Protein AF-A0A3D9LE39-F1 (afdb_monomer)

Structure (mmCIF, N/CA/C/O backbone):
data_AF-A0A3D9LE39-F1
#
_entry.id   AF-A0A3D9LE39-F1
#
loop_
_atom_site.group_PDB
_atom_site.id
_atom_site.type_symbol
_atom_site.label_atom_id
_atom_site.label_alt_id
_atom_site.label_comp_id
_atom_site.label_asym_id
_atom_site.label_entity_id
_atom_site.label_seq_id
_atom_site.pdbx_PDB_ins_code
_atom_site.Cartn_x
_atom_site.Cartn_y
_atom_site.Cartn_z
_atom_site.occupancy
_atom_site.B_iso_or_equiv
_atom_site.auth_seq_id
_atom_site.auth_comp_id
_atom_site.auth_asym_id
_atom_site.auth_atom_id
_atom_site.pdbx_PDB_model_num
ATOM 1 N N . MET A 1 1 ? 31.487 -3.872 -3.004 1.00 38.22 1 MET A N 1
ATOM 2 C CA . MET A 1 1 ? 30.713 -3.421 -1.822 1.00 38.22 1 MET A CA 1
ATOM 3 C C . MET A 1 1 ? 29.549 -2.499 -2.194 1.00 38.22 1 MET A C 1
ATOM 5 O O . MET A 1 1 ? 28.505 -2.676 -1.588 1.00 38.22 1 MET A O 1
ATOM 9 N N . GLY A 1 2 ? 29.666 -1.615 -3.202 1.00 40.44 2 GLY A N 1
ATOM 10 C CA . GLY A 1 2 ? 28.547 -0.780 -3.694 1.00 40.44 2 GLY A CA 1
ATOM 11 C C . GLY A 1 2 ? 27.282 -1.569 -4.072 1.00 40.44 2 GLY A C 1
ATOM 12 O O . GLY A 1 2 ? 26.235 -1.355 -3.474 1.00 40.44 2 GLY A O 1
ATOM 13 N N . ASN A 1 3 ? 27.411 -2.608 -4.907 1.00 45.75 3 ASN A N 1
ATOM 14 C CA . ASN A 1 3 ? 26.266 -3.415 -5.372 1.00 45.75 3 ASN A CA 1
ATOM 15 C C . ASN A 1 3 ? 25.476 -4.116 -4.243 1.00 45.75 3 ASN A C 1
ATOM 17 O O . ASN A 1 3 ? 24.275 -4.337 -4.362 1.00 45.75 3 ASN A O 1
ATOM 21 N N . ALA A 1 4 ? 26.122 -4.439 -3.114 1.00 43.94 4 ALA A N 1
ATOM 22 C CA . ALA A 1 4 ? 25.442 -5.051 -1.968 1.00 43.94 4 ALA A CA 1
ATOM 23 C C . ALA A 1 4 ? 24.562 -4.045 -1.196 1.00 43.94 4 ALA A C 1
ATOM 25 O O . ALA A 1 4 ? 23.615 -4.443 -0.516 1.00 43.94 4 ALA A O 1
ATOM 26 N N . MET A 1 5 ? 24.865 -2.746 -1.298 1.00 44.97 5 MET A N 1
ATOM 27 C CA . MET A 1 5 ? 24.161 -1.668 -0.600 1.00 44.97 5 MET A CA 1
ATOM 28 C C . MET A 1 5 ? 22.928 -1.190 -1.382 1.00 44.97 5 MET A C 1
ATOM 30 O O . MET A 1 5 ? 21.883 -0.975 -0.766 1.00 44.97 5 MET A O 1
ATOM 34 N N . GLY A 1 6 ? 23.001 -1.135 -2.719 1.00 48.12 6 GLY A N 1
ATOM 35 C CA . GLY A 1 6 ? 21.838 -0.891 -3.587 1.00 48.12 6 GLY A CA 1
ATOM 36 C C . GLY A 1 6 ? 20.753 -1.966 -3.434 1.00 48.12 6 GLY A C 1
ATOM 37 O O . GLY A 1 6 ? 19.569 -1.657 -3.289 1.00 48.12 6 GLY A O 1
ATOM 38 N N . TRP A 1 7 ? 21.165 -3.234 -3.305 1.00 51.16 7 TRP A N 1
ATOM 39 C CA . TRP A 1 7 ? 20.259 -4.360 -3.064 1.00 51.16 7 TRP A CA 1
ATOM 40 C C . TRP A 1 7 ? 19.495 -4.234 -1.732 1.00 51.16 7 TRP A C 1
ATOM 42 O O . TRP A 1 7 ? 18.287 -4.453 -1.684 1.00 51.16 7 TRP A O 1
ATOM 52 N N . ALA A 1 8 ? 20.140 -3.802 -0.644 1.00 46.62 8 ALA A N 1
ATOM 53 C CA . ALA A 1 8 ? 19.464 -3.594 0.644 1.00 46.62 8 ALA A CA 1
ATOM 54 C C . ALA A 1 8 ? 18.421 -2.451 0.613 1.00 46.62 8 ALA A C 1
ATOM 56 O O . ALA A 1 8 ? 17.438 -2.491 1.362 1.00 46.62 8 ALA A O 1
ATOM 57 N N . GLY A 1 9 ? 18.620 -1.455 -0.260 1.00 44.59 9 GLY A N 1
ATOM 58 C CA . GLY A 1 9 ? 17.684 -0.353 -0.496 1.00 44.59 9 GLY A CA 1
ATOM 59 C C . GLY A 1 9 ? 16.447 -0.764 -1.304 1.00 44.59 9 GLY A C 1
ATOM 60 O O . GLY A 1 9 ? 15.339 -0.346 -0.967 1.00 44.59 9 GLY A O 1
ATOM 61 N N . SER A 1 10 ? 16.611 -1.628 -2.312 1.00 48.31 10 SER A N 1
ATOM 62 C CA . SER A 1 10 ? 15.529 -2.066 -3.210 1.00 48.31 10 SER A CA 1
ATOM 63 C C . SER A 1 10 ? 14.732 -3.282 -2.708 1.00 48.31 10 SER A C 1
ATOM 65 O O . SER A 1 10 ? 13.567 -3.452 -3.067 1.00 48.31 10 SER A O 1
ATOM 67 N N . THR A 1 11 ? 15.296 -4.113 -1.823 1.00 50.72 11 THR A N 1
ATOM 68 C CA . THR A 1 11 ? 14.699 -5.407 -1.410 1.00 50.72 11 THR A CA 1
ATOM 69 C C . THR A 1 11 ? 13.712 -5.364 -0.247 1.00 50.72 11 THR A C 1
ATOM 71 O O . THR A 1 11 ? 13.347 -6.405 0.302 1.00 50.72 11 THR A O 1
ATOM 74 N N . GLY A 1 12 ? 13.231 -4.184 0.143 1.00 50.97 12 GLY A N 1
ATOM 75 C CA . GLY A 1 12 ? 12.220 -4.068 1.197 1.00 50.97 12 GLY A CA 1
ATOM 76 C C . GLY A 1 12 ? 12.754 -4.310 2.616 1.00 50.97 12 GLY A C 1
ATOM 77 O O . GLY A 1 12 ? 11.984 -4.226 3.569 1.00 50.97 12 GLY A O 1
ATOM 78 N N . ILE A 1 13 ? 14.064 -4.532 2.797 1.00 52.97 13 ILE A N 1
ATOM 79 C CA . ILE A 1 13 ? 14.695 -4.659 4.122 1.00 52.97 13 ILE A CA 1
ATOM 80 C C . ILE A 1 13 ? 14.593 -3.336 4.888 1.00 52.97 13 ILE A C 1
ATOM 82 O O . ILE A 1 13 ? 14.166 -3.332 6.042 1.00 52.97 13 ILE A O 1
ATOM 86 N N . GLY A 1 14 ? 14.889 -2.201 4.240 1.00 52.44 14 GLY A N 1
ATOM 87 C CA . GLY A 1 14 ? 14.668 -0.874 4.830 1.00 52.44 14 GLY A CA 1
ATOM 88 C C . GLY A 1 14 ? 13.205 -0.640 5.235 1.00 52.44 14 GLY A C 1
ATOM 89 O O . GLY A 1 14 ? 12.931 -0.062 6.286 1.00 52.44 14 GLY A O 1
ATOM 90 N N . LEU A 1 15 ? 12.265 -1.188 4.459 1.00 59.41 15 LEU A N 1
ATOM 91 C CA . LEU A 1 15 ? 10.827 -1.181 4.739 1.00 59.41 15 LEU A CA 1
ATOM 92 C C . LEU A 1 15 ? 10.476 -2.042 5.955 1.00 59.41 15 LEU A C 1
ATOM 94 O O . LEU A 1 15 ? 9.770 -1.588 6.850 1.00 59.41 15 LEU A O 1
ATOM 98 N N . ALA A 1 16 ? 10.996 -3.267 6.024 1.00 55.38 16 ALA A N 1
ATOM 99 C CA . ALA A 1 16 ? 10.777 -4.180 7.138 1.00 55.38 16 ALA A CA 1
ATOM 100 C C . ALA A 1 16 ? 11.360 -3.627 8.449 1.00 55.38 16 ALA A C 1
ATOM 102 O O . ALA A 1 16 ? 10.714 -3.721 9.493 1.00 55.38 16 ALA A O 1
ATOM 103 N N . VAL A 1 17 ? 12.537 -2.993 8.397 1.00 57.22 17 VAL A N 1
ATOM 104 C CA . VAL A 1 17 ? 13.157 -2.317 9.548 1.00 57.22 17 VAL A CA 1
ATOM 105 C C . VAL A 1 17 ? 12.349 -1.085 9.955 1.00 57.22 17 VAL A C 1
ATOM 107 O O . VAL A 1 17 ? 12.004 -0.945 11.129 1.00 57.22 17 VAL A O 1
ATOM 110 N N . GLY A 1 18 ? 11.976 -0.227 9.000 1.00 59.47 18 GLY A N 1
ATOM 111 C CA . GLY A 1 18 ? 11.149 0.954 9.256 1.00 59.47 18 GLY A CA 1
ATOM 112 C C . GLY A 1 18 ? 9.791 0.596 9.858 1.00 59.47 18 GLY A C 1
ATOM 113 O O . GLY A 1 18 ? 9.351 1.205 10.832 1.00 59.47 18 GLY A O 1
ATOM 114 N N . LEU A 1 19 ? 9.153 -0.458 9.352 1.00 63.09 19 LEU A N 1
ATOM 115 C CA . LEU A 1 19 ? 7.884 -0.949 9.874 1.00 63.09 19 LEU A CA 1
ATOM 116 C C . LEU A 1 19 ? 8.034 -1.699 11.203 1.00 63.09 19 LEU A C 1
ATOM 118 O O . LEU A 1 19 ? 7.129 -1.637 12.034 1.00 63.09 19 LEU A O 1
ATOM 122 N N . GLY A 1 20 ? 9.165 -2.362 11.445 1.00 61.31 20 GLY A N 1
ATOM 123 C CA . GLY A 1 20 ? 9.514 -2.928 12.748 1.00 61.31 20 GLY A CA 1
ATOM 124 C C . GLY A 1 20 ? 9.665 -1.844 13.817 1.00 61.31 20 GLY A C 1
ATOM 125 O O . GLY A 1 20 ? 9.109 -1.967 14.908 1.00 61.31 20 GLY A O 1
ATOM 126 N N . LEU A 1 21 ? 10.334 -0.737 13.485 1.00 58.75 21 LEU A N 1
ATOM 127 C CA . LEU A 1 21 ? 10.440 0.437 14.356 1.00 58.75 21 LEU A CA 1
ATOM 128 C C . LEU A 1 21 ? 9.073 1.087 14.587 1.00 58.75 21 LEU A C 1
ATOM 130 O O . LEU A 1 21 ? 8.697 1.338 15.733 1.00 58.75 21 LEU A O 1
ATOM 134 N N . LEU A 1 22 ? 8.286 1.273 13.524 1.00 60.47 22 LEU A N 1
ATOM 135 C CA . LEU A 1 22 ? 6.916 1.775 13.618 1.00 60.47 22 LEU A CA 1
ATOM 136 C C . LEU A 1 22 ? 6.061 0.891 14.531 1.00 60.47 22 LEU A C 1
ATOM 138 O O . LEU A 1 22 ? 5.307 1.395 15.358 1.00 60.47 22 LEU A O 1
ATOM 142 N N . TYR A 1 23 ? 6.196 -0.428 14.417 1.00 67.75 23 TYR A N 1
ATOM 143 C CA . TYR A 1 23 ? 5.487 -1.382 15.256 1.00 67.75 23 TYR A CA 1
ATOM 144 C C . TYR A 1 23 ? 5.854 -1.249 16.732 1.00 67.75 23 TYR A C 1
ATOM 146 O O . TYR A 1 23 ? 4.968 -1.263 17.585 1.00 67.75 23 TYR A O 1
ATOM 154 N N . VAL A 1 24 ? 7.142 -1.093 17.045 1.00 62.88 24 VAL A N 1
ATOM 155 C CA . VAL A 1 24 ? 7.612 -0.873 18.420 1.00 62.88 24 VAL A CA 1
ATOM 156 C C . VAL A 1 24 ? 7.029 0.426 18.983 1.00 62.88 24 VAL A C 1
ATOM 158 O O . VAL A 1 24 ? 6.507 0.420 20.099 1.00 62.88 24 VAL A O 1
ATOM 161 N N . VAL A 1 25 ? 7.025 1.506 18.195 1.00 58.12 25 VAL A N 1
ATOM 162 C CA . VAL A 1 25 ? 6.445 2.803 18.583 1.00 58.12 25 VAL A CA 1
ATOM 163 C C . VAL A 1 25 ? 4.930 2.703 18.780 1.00 58.12 25 VAL A C 1
ATOM 165 O O . VAL A 1 25 ? 4.409 3.129 19.814 1.00 58.12 25 VAL A O 1
ATOM 168 N N . LEU A 1 26 ? 4.209 2.096 17.835 1.00 59.31 26 LEU A N 1
ATOM 169 C CA . LEU A 1 26 ? 2.761 1.887 17.928 1.00 59.31 26 LEU A CA 1
ATOM 170 C C . LEU A 1 26 ? 2.405 0.998 19.117 1.00 59.31 26 LEU A C 1
ATOM 172 O O . LEU A 1 26 ? 1.427 1.260 19.809 1.00 59.31 26 LEU A O 1
ATOM 176 N N . ARG A 1 27 ? 3.206 -0.026 19.410 1.00 64.88 27 ARG A N 1
ATOM 177 C CA . ARG A 1 27 ? 2.988 -0.882 20.574 1.00 64.88 27 ARG A CA 1
ATOM 178 C C . ARG A 1 27 ? 3.216 -0.134 21.884 1.00 64.88 27 ARG A C 1
ATOM 180 O O . ARG A 1 27 ? 2.405 -0.279 22.793 1.00 64.88 27 ARG A O 1
ATOM 187 N N . GLY A 1 28 ? 4.283 0.660 21.977 1.00 60.31 28 GLY A N 1
ATOM 188 C CA . GLY A 1 28 ? 4.584 1.452 23.171 1.00 60.31 28 GLY A CA 1
ATOM 189 C C . GLY A 1 28 ? 3.541 2.537 23.453 1.00 60.31 28 GLY A C 1
ATOM 190 O O . GLY A 1 28 ? 3.273 2.845 24.610 1.00 60.31 28 GLY A O 1
ATOM 191 N N . THR A 1 29 ? 2.919 3.085 22.407 1.00 56.56 29 THR A N 1
ATOM 192 C CA . THR A 1 29 ? 1.951 4.189 22.524 1.00 56.56 29 THR A CA 1
ATOM 193 C C . THR A 1 29 ? 0.496 3.727 22.593 1.00 56.56 29 THR A C 1
ATOM 195 O O . THR A 1 29 ? -0.301 4.343 23.298 1.00 56.56 29 THR A O 1
ATOM 198 N N . ALA A 1 30 ? 0.126 2.646 21.897 1.00 54.62 30 ALA A N 1
ATOM 199 C CA . ALA A 1 30 ? -1.264 2.201 21.801 1.00 54.62 30 ALA A CA 1
ATOM 200 C C . ALA A 1 30 ? -1.677 1.159 22.844 1.00 54.62 30 ALA A C 1
ATOM 202 O O . ALA A 1 30 ? -2.872 0.890 22.997 1.00 54.62 30 ALA A O 1
ATOM 203 N N . TRP A 1 31 ? -0.725 0.565 23.568 1.00 59.56 31 TRP A N 1
ATOM 204 C CA . TRP A 1 31 ? -1.021 -0.469 24.551 1.00 59.56 31 TRP A CA 1
ATOM 205 C C . TRP A 1 31 ? -0.614 -0.050 25.9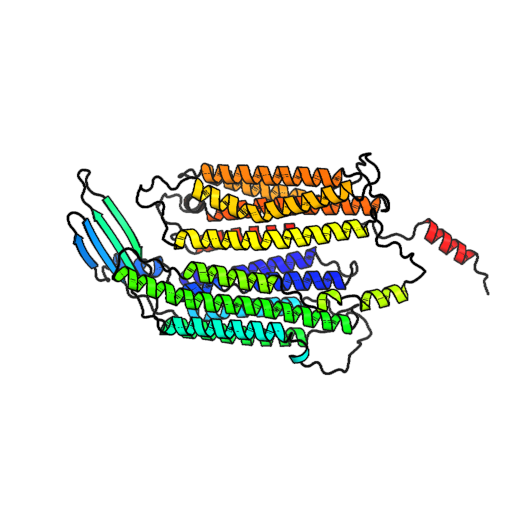65 1.00 59.56 31 TRP A C 1
ATOM 207 O O . TRP A 1 31 ? 0.565 -0.001 26.301 1.00 59.56 31 TRP A O 1
ATOM 217 N N . SER A 1 32 ? -1.613 0.191 26.820 1.00 58.06 32 SER A N 1
ATOM 218 C CA . SER A 1 32 ? -1.433 0.291 28.269 1.00 58.06 32 SER A CA 1
ATOM 219 C C . SER A 1 32 ? -1.985 -0.980 28.942 1.00 58.06 32 SER A C 1
ATOM 221 O O . SER A 1 32 ? -3.202 -1.210 28.934 1.00 58.06 32 SER A O 1
ATOM 223 N N . PRO A 1 33 ? -1.126 -1.864 29.491 1.00 55.84 33 PRO A N 1
ATOM 224 C CA . PRO A 1 33 ? -1.592 -3.063 30.178 1.00 55.84 33 PRO A CA 1
ATOM 225 C C . PRO A 1 33 ? -2.569 -2.702 31.308 1.00 55.84 33 PRO A C 1
ATOM 227 O O . PRO A 1 33 ? -2.278 -1.869 32.164 1.00 55.84 33 PRO A O 1
ATOM 230 N N . GLY A 1 34 ? -3.751 -3.327 31.290 1.00 59.78 34 GLY A N 1
ATOM 231 C CA . GLY A 1 34 ? -4.747 -3.234 32.365 1.00 59.78 34 GLY A CA 1
ATOM 232 C C . GLY A 1 34 ? -5.775 -2.098 32.275 1.00 59.78 34 GLY A C 1
ATOM 233 O O . GLY A 1 34 ? -6.507 -1.906 33.243 1.00 59.78 34 GLY A O 1
ATOM 234 N N . ARG A 1 35 ? -5.865 -1.337 31.169 1.00 58.03 35 ARG A N 1
ATOM 235 C CA . ARG A 1 35 ? -6.789 -0.179 31.085 1.00 58.03 35 ARG A CA 1
ATOM 236 C C . ARG A 1 35 ? -7.812 -0.172 29.936 1.00 58.03 35 ARG A C 1
ATOM 238 O O . ARG A 1 35 ? -8.553 0.798 29.835 1.00 58.03 35 ARG A O 1
ATOM 245 N N . GLY A 1 36 ? -7.941 -1.230 29.125 1.00 67.75 36 GLY A N 1
ATOM 246 C CA . GLY A 1 36 ? -8.852 -1.229 27.964 1.00 67.75 36 GLY A CA 1
ATOM 247 C C . GLY A 1 36 ? -9.614 -2.531 27.701 1.00 67.75 36 GLY A C 1
ATOM 248 O O . GLY A 1 36 ? -9.284 -3.585 28.242 1.00 67.75 36 GLY A O 1
ATOM 249 N N . ASP A 1 37 ? -10.633 -2.443 26.839 1.00 77.81 37 ASP A N 1
ATOM 250 C CA . ASP A 1 37 ? -11.364 -3.589 26.284 1.00 77.81 37 ASP A CA 1
ATOM 251 C C . ASP A 1 37 ? -10.382 -4.537 25.557 1.00 77.81 37 ASP A C 1
ATOM 253 O O . ASP A 1 37 ? -9.784 -4.137 24.545 1.00 77.81 37 ASP A O 1
ATOM 257 N N . PRO A 1 38 ? -10.198 -5.783 26.042 1.00 79.19 38 PRO A N 1
ATOM 258 C CA . PRO A 1 38 ? -9.249 -6.722 25.456 1.00 79.19 38 PRO A CA 1
ATOM 259 C C . PRO A 1 38 ? -9.593 -7.039 23.998 1.00 79.19 38 PRO A C 1
ATOM 261 O O . PRO A 1 38 ? -8.687 -7.196 23.182 1.00 79.19 38 PRO A O 1
ATOM 264 N N . VAL A 1 39 ? -10.878 -7.051 23.626 1.00 83.25 39 VAL A N 1
ATOM 265 C CA . VAL A 1 39 ? -11.319 -7.319 22.250 1.00 83.25 39 VAL A CA 1
ATOM 266 C C . VAL A 1 39 ? -10.876 -6.197 21.314 1.00 83.25 39 VAL A C 1
ATOM 268 O O . VAL A 1 39 ? -10.403 -6.450 20.201 1.00 83.25 39 VAL A O 1
ATOM 271 N N . ARG A 1 40 ? -10.986 -4.942 21.756 1.00 79.94 40 ARG A N 1
ATOM 272 C CA . ARG A 1 40 ? -10.541 -3.785 20.974 1.00 79.94 40 ARG A CA 1
ATOM 273 C C . ARG A 1 40 ? -9.029 -3.783 20.788 1.00 79.94 40 ARG A C 1
ATOM 275 O O . ARG A 1 40 ? -8.571 -3.642 19.656 1.00 79.94 40 ARG A O 1
ATOM 282 N N . ALA A 1 41 ? -8.268 -3.987 21.864 1.00 79.12 41 ALA A N 1
ATOM 283 C CA . ALA A 1 41 ? -6.809 -4.077 21.794 1.00 79.12 41 ALA A CA 1
ATOM 284 C C . ALA A 1 41 ? -6.377 -5.176 20.813 1.00 79.12 41 ALA A C 1
ATOM 286 O O . ALA A 1 41 ? -5.525 -4.955 19.950 1.00 79.12 41 ALA A O 1
ATOM 287 N N . VAL A 1 42 ? -7.056 -6.326 20.879 1.00 83.88 42 VAL A N 1
ATOM 288 C CA . VAL A 1 42 ? -6.809 -7.458 19.993 1.00 83.88 42 VAL A CA 1
ATOM 289 C C . VAL A 1 42 ? -7.001 -7.101 18.521 1.00 83.88 42 VAL A C 1
ATOM 291 O O . VAL A 1 42 ? -6.162 -7.415 17.672 1.00 83.88 42 VAL A O 1
ATOM 294 N N . ARG A 1 43 ? -8.127 -6.450 18.209 1.00 84.00 43 ARG A N 1
ATOM 295 C CA . ARG A 1 43 ? -8.490 -6.065 16.841 1.00 84.00 43 ARG A CA 1
ATOM 296 C C . ARG A 1 43 ? -7.487 -5.075 16.259 1.00 84.00 43 ARG A C 1
ATOM 298 O O . ARG A 1 43 ? -7.069 -5.272 15.116 1.00 84.00 43 ARG A O 1
ATOM 305 N N . THR A 1 44 ? -7.107 -4.061 17.039 1.00 79.44 44 THR A N 1
ATOM 306 C CA . THR A 1 44 ? -6.147 -3.022 16.640 1.00 79.44 44 THR A CA 1
ATOM 307 C C . THR A 1 44 ? -4.771 -3.622 16.377 1.00 79.44 44 THR A C 1
ATOM 309 O O . THR A 1 44 ? -4.219 -3.426 15.298 1.00 79.44 44 THR A O 1
ATOM 312 N N . HIS A 1 45 ? -4.258 -4.437 17.301 1.00 83.06 45 HIS A N 1
ATOM 313 C CA . HIS A 1 45 ? -2.959 -5.101 17.161 1.00 83.06 45 HIS A CA 1
ATOM 314 C C . HIS A 1 45 ? -2.890 -5.976 15.912 1.00 83.06 45 HIS A C 1
ATOM 316 O O . HIS A 1 45 ? -2.006 -5.825 15.072 1.00 83.06 45 HIS A O 1
ATOM 322 N N . ALA A 1 46 ? -3.877 -6.858 15.741 1.00 85.44 46 ALA A N 1
ATOM 323 C CA . ALA A 1 46 ? -3.933 -7.740 14.584 1.00 85.44 46 ALA A CA 1
ATOM 324 C C . ALA A 1 46 ? -4.128 -6.976 13.263 1.00 85.44 46 ALA A C 1
ATOM 326 O O . ALA A 1 46 ? -3.883 -7.536 12.197 1.00 85.44 46 ALA A O 1
ATOM 327 N N . MET A 1 47 ? -4.677 -5.757 13.298 1.00 83.94 47 MET A N 1
ATOM 328 C CA . MET A 1 47 ? -4.869 -4.924 12.106 1.00 83.94 47 MET A CA 1
ATOM 329 C C . MET A 1 47 ? -3.552 -4.262 11.718 1.00 83.94 47 MET A C 1
ATOM 331 O O . MET A 1 47 ? -3.142 -4.376 10.570 1.00 83.94 47 MET A O 1
ATOM 335 N N . ILE A 1 48 ? -2.868 -3.653 12.689 1.00 79.94 48 ILE A N 1
ATOM 336 C CA . ILE A 1 48 ? -1.552 -3.035 12.504 1.00 79.94 48 ILE A CA 1
ATOM 337 C C . ILE A 1 48 ? -0.545 -4.072 11.997 1.00 79.94 48 ILE A C 1
ATOM 339 O O . ILE A 1 48 ? 0.140 -3.823 11.012 1.00 79.94 48 ILE A O 1
ATOM 343 N N . ALA A 1 49 ? -0.511 -5.264 12.601 1.00 85.81 49 ALA A N 1
ATOM 344 C CA . ALA A 1 49 ? 0.369 -6.344 12.159 1.00 85.81 49 ALA A CA 1
ATOM 345 C C . ALA A 1 49 ? 0.112 -6.761 10.701 1.00 85.81 49 ALA A C 1
ATOM 347 O O . ALA A 1 49 ? 1.057 -6.956 9.946 1.00 85.81 49 ALA A O 1
ATOM 348 N N . ALA A 1 50 ? -1.156 -6.868 10.289 1.00 86.06 50 ALA A N 1
ATOM 349 C CA . ALA A 1 50 ? -1.503 -7.216 8.911 1.00 86.06 50 ALA A CA 1
ATOM 350 C C . ALA A 1 50 ? -1.131 -6.102 7.917 1.00 86.06 50 ALA A C 1
ATOM 352 O O . ALA A 1 50 ? -0.664 -6.399 6.823 1.00 86.06 50 ALA A O 1
ATOM 353 N N . LEU A 1 51 ? -1.306 -4.835 8.307 1.00 79.62 51 LEU A N 1
ATOM 354 C CA . LEU A 1 51 ? -0.916 -3.675 7.503 1.00 79.62 51 LEU A CA 1
ATOM 355 C C . LEU A 1 51 ? 0.604 -3.640 7.295 1.00 79.62 51 LEU A C 1
ATOM 357 O O . LEU A 1 51 ? 1.073 -3.503 6.171 1.00 79.62 51 LEU A O 1
ATOM 361 N N . ILE A 1 52 ? 1.368 -3.821 8.374 1.00 78.69 52 ILE A N 1
ATOM 362 C CA . ILE A 1 52 ? 2.828 -3.902 8.310 1.00 78.69 52 ILE A CA 1
ATOM 363 C C . ILE A 1 52 ? 3.255 -5.077 7.438 1.00 78.69 52 ILE A C 1
ATOM 365 O O . ILE A 1 52 ? 4.118 -4.905 6.588 1.00 78.69 52 ILE A O 1
ATOM 369 N N . ALA A 1 53 ? 2.641 -6.249 7.615 1.00 86.44 53 ALA A N 1
ATOM 370 C CA . ALA A 1 53 ? 2.972 -7.419 6.814 1.00 86.44 53 ALA A CA 1
ATOM 371 C C . ALA A 1 53 ? 2.749 -7.136 5.326 1.00 86.44 53 ALA A C 1
ATOM 373 O O . ALA A 1 53 ? 3.639 -7.425 4.544 1.00 86.44 53 ALA A O 1
ATOM 374 N N . LEU A 1 54 ? 1.626 -6.506 4.958 1.00 84.25 54 LEU A N 1
ATOM 375 C CA . LEU A 1 54 ? 1.311 -6.134 3.577 1.00 84.25 54 LEU A CA 1
ATOM 376 C C . LEU A 1 54 ? 2.364 -5.212 2.946 1.00 84.25 54 LEU A C 1
ATOM 378 O O . LEU A 1 54 ? 2.781 -5.460 1.820 1.00 84.25 54 LEU A O 1
ATOM 382 N N . PHE A 1 55 ? 2.795 -4.166 3.656 1.00 77.50 55 PHE A N 1
ATOM 383 C CA . PHE A 1 55 ? 3.794 -3.230 3.130 1.00 77.50 55 PHE A CA 1
ATOM 384 C C . PHE A 1 55 ? 5.213 -3.809 3.142 1.00 77.50 55 PHE A C 1
ATOM 386 O O . PHE A 1 55 ? 5.970 -3.597 2.199 1.00 77.50 55 PHE A O 1
ATOM 393 N N . ALA A 1 56 ? 5.577 -4.555 4.188 1.00 78.69 56 ALA A N 1
ATOM 394 C CA . ALA A 1 56 ? 6.894 -5.173 4.307 1.00 78.69 56 ALA A CA 1
ATOM 395 C C . ALA A 1 56 ? 7.084 -6.316 3.298 1.00 78.69 56 ALA A C 1
ATOM 397 O O . ALA A 1 56 ? 8.197 -6.546 2.840 1.00 78.69 56 ALA A O 1
ATOM 398 N N . SER A 1 57 ? 6.005 -7.017 2.936 1.00 84.62 57 SER A N 1
ATOM 399 C CA . SER A 1 57 ? 6.007 -8.089 1.938 1.00 84.62 57 SER A CA 1
ATOM 400 C C . SER A 1 57 ? 5.720 -7.589 0.517 1.00 84.62 57 SER A C 1
ATOM 402 O O . SER A 1 57 ? 5.182 -8.341 -0.299 1.00 84.62 57 SER A O 1
ATOM 404 N N . GLY A 1 58 ? 6.005 -6.317 0.227 1.00 81.31 58 GLY A N 1
ATOM 405 C CA . GLY A 1 58 ? 5.828 -5.748 -1.105 1.00 81.31 58 GLY A CA 1
ATOM 406 C C . GLY A 1 58 ? 6.678 -6.482 -2.145 1.00 81.31 58 GLY A C 1
ATOM 407 O O . GLY A 1 58 ? 7.841 -6.792 -1.907 1.00 81.31 58 GLY A O 1
ATOM 408 N N . THR A 1 59 ? 6.101 -6.750 -3.313 1.00 84.62 59 THR A N 1
ATOM 409 C CA . THR A 1 59 ? 6.747 -7.510 -4.398 1.00 84.62 59 THR A CA 1
ATOM 410 C C . THR A 1 59 ? 7.307 -6.621 -5.509 1.00 84.62 59 THR A C 1
ATOM 412 O O . THR A 1 59 ? 7.696 -7.132 -6.553 1.00 84.62 59 THR A O 1
ATOM 415 N N . ALA A 1 60 ? 7.344 -5.297 -5.316 1.00 74.81 60 ALA A N 1
ATOM 416 C CA . ALA A 1 60 ? 7.780 -4.345 -6.343 1.00 74.81 60 ALA A CA 1
ATOM 417 C C . ALA A 1 60 ? 9.209 -4.630 -6.847 1.00 74.81 60 ALA A C 1
ATOM 419 O O . ALA A 1 60 ? 9.473 -4.514 -8.039 1.00 74.81 60 ALA A O 1
ATOM 420 N N . GLY A 1 61 ? 10.098 -5.100 -5.964 1.00 78.88 61 GLY A N 1
ATOM 421 C CA . GLY A 1 61 ? 11.465 -5.485 -6.328 1.00 78.88 61 GLY A CA 1
ATOM 422 C C . GLY A 1 61 ? 11.562 -6.683 -7.282 1.00 78.88 61 GLY A C 1
ATOM 423 O O . GLY A 1 61 ? 12.585 -6.839 -7.938 1.00 78.88 61 GLY A O 1
ATOM 424 N N . LEU A 1 62 ? 10.514 -7.509 -7.427 1.00 87.44 62 LEU A N 1
ATOM 425 C CA . LEU A 1 62 ? 10.535 -8.654 -8.349 1.00 87.44 62 LEU A CA 1
ATOM 426 C C . LEU A 1 62 ? 10.624 -8.225 -9.820 1.00 87.44 62 LEU A C 1
ATOM 428 O O . LEU A 1 62 ? 11.161 -8.973 -10.631 1.00 87.44 62 LEU A O 1
ATOM 432 N N . ALA A 1 63 ? 10.138 -7.029 -10.169 1.00 85.69 63 ALA A N 1
ATOM 433 C CA . ALA A 1 63 ? 10.250 -6.504 -11.531 1.00 85.69 63 ALA A CA 1
ATOM 434 C C . ALA A 1 63 ? 11.717 -6.250 -11.938 1.00 85.69 63 ALA A C 1
ATOM 436 O O . ALA A 1 63 ? 12.071 -6.427 -13.102 1.00 85.69 63 ALA A O 1
ATOM 437 N N . ALA A 1 64 ? 12.598 -5.949 -10.974 1.00 85.06 64 ALA A N 1
ATOM 438 C CA . ALA A 1 64 ? 14.032 -5.756 -11.217 1.00 85.06 64 ALA A CA 1
ATOM 439 C C . ALA A 1 64 ? 14.751 -7.043 -11.675 1.00 85.06 64 ALA A C 1
ATOM 441 O O . ALA A 1 64 ? 15.847 -6.988 -12.239 1.00 85.06 64 ALA A O 1
ATOM 442 N N . LEU A 1 65 ? 14.131 -8.218 -11.486 1.00 89.12 65 LEU A N 1
ATOM 443 C CA . LEU A 1 65 ? 14.640 -9.465 -12.061 1.00 89.12 65 LEU A CA 1
ATOM 444 C C . LEU A 1 65 ? 14.625 -9.410 -13.596 1.00 89.12 65 LEU A C 1
ATOM 446 O O . LEU A 1 65 ? 15.536 -9.940 -14.228 1.00 89.12 65 LEU A O 1
ATOM 450 N N . ALA A 1 66 ? 13.638 -8.741 -14.198 1.00 87.44 66 ALA A N 1
ATOM 451 C CA . ALA A 1 66 ? 13.476 -8.688 -15.648 1.00 87.44 66 ALA A CA 1
ATOM 452 C C . ALA A 1 66 ? 14.332 -7.608 -16.317 1.00 87.44 66 ALA A C 1
ATOM 454 O O . ALA A 1 66 ? 14.959 -7.867 -17.345 1.00 87.44 66 ALA A O 1
ATOM 455 N N . THR A 1 67 ? 14.399 -6.423 -15.710 1.00 79.75 67 THR A N 1
ATOM 456 C CA . THR A 1 67 ? 15.093 -5.252 -16.260 1.00 79.75 67 THR A CA 1
ATOM 457 C C . THR A 1 67 ? 16.279 -4.872 -15.372 1.00 79.75 67 THR A C 1
ATOM 459 O O . THR A 1 67 ? 16.066 -4.600 -14.188 1.00 79.75 67 THR A O 1
ATOM 462 N N . PRO A 1 68 ? 17.527 -4.849 -15.873 1.00 72.56 68 PRO A N 1
ATOM 463 C CA . PRO A 1 68 ? 18.632 -4.281 -15.110 1.00 72.56 68 PRO A CA 1
ATOM 464 C C . PRO A 1 68 ? 18.507 -2.764 -14.991 1.00 72.56 68 PRO A C 1
ATOM 466 O O . PRO A 1 68 ? 17.888 -2.103 -15.823 1.00 72.56 68 PRO A O 1
ATOM 469 N N . GLU A 1 69 ? 19.171 -2.215 -13.980 1.00 69.88 69 GLU A N 1
ATOM 470 C CA . GLU A 1 69 ? 19.383 -0.777 -13.876 1.00 69.88 69 GLU A CA 1
ATOM 471 C C . GLU A 1 69 ? 20.309 -0.298 -15.007 1.00 69.88 69 GLU A C 1
ATOM 473 O O . GLU A 1 69 ? 21.348 -0.906 -15.279 1.00 69.88 69 GLU A O 1
ATOM 478 N N . GLN A 1 70 ? 19.923 0.802 -15.659 1.00 63.66 70 GLN A N 1
ATOM 479 C CA . GLN A 1 70 ? 20.600 1.422 -16.807 1.00 63.66 70 GLN A CA 1
ATOM 480 C C . GLN A 1 70 ? 22.118 1.583 -16.596 1.00 63.66 70 GLN A C 1
ATOM 482 O O . GLN A 1 70 ? 22.917 1.232 -17.467 1.00 63.66 70 GLN A O 1
ATOM 487 N N . PHE A 1 71 ? 22.521 2.023 -15.401 1.00 54.81 71 PHE A N 1
ATOM 488 C CA . PHE A 1 71 ? 23.921 2.248 -15.027 1.00 54.81 71 PHE A CA 1
ATOM 489 C C . PHE A 1 71 ? 24.780 0.987 -15.022 1.00 54.81 71 PHE A C 1
ATOM 491 O O . PHE A 1 71 ? 25.968 1.049 -15.340 1.00 54.81 71 PHE A O 1
ATOM 498 N N . GLY A 1 72 ? 24.187 -0.166 -14.706 1.00 62.47 72 GLY A N 1
ATOM 499 C CA . GLY A 1 72 ? 24.912 -1.431 -14.654 1.00 62.47 72 GLY A CA 1
ATOM 500 C C . GLY A 1 72 ? 25.326 -1.949 -16.031 1.00 62.47 72 GLY A C 1
ATOM 501 O O . GLY A 1 72 ? 26.286 -2.711 -16.124 1.00 62.47 72 GLY A O 1
ATOM 502 N N . VAL A 1 73 ? 24.621 -1.545 -17.094 1.00 65.94 73 VAL A N 1
ATOM 503 C CA . VAL A 1 73 ? 24.844 -2.080 -18.444 1.00 65.94 73 VAL A CA 1
ATOM 504 C C . VAL A 1 73 ? 25.918 -1.293 -19.194 1.00 65.94 73 VAL A C 1
ATOM 506 O O . VAL A 1 73 ? 26.848 -1.895 -19.728 1.00 65.94 73 VAL A O 1
ATOM 509 N N . PHE A 1 74 ? 25.831 0.040 -19.201 1.00 68.12 74 PHE A N 1
ATOM 510 C CA . PHE A 1 74 ? 26.722 0.876 -20.015 1.00 68.12 74 PHE A CA 1
ATOM 511 C C . PHE A 1 74 ? 27.872 1.524 -19.228 1.00 68.12 74 PHE A C 1
ATOM 513 O O . PHE A 1 74 ? 28.944 1.726 -19.797 1.00 68.12 74 PHE A O 1
ATOM 520 N N . GLY A 1 75 ? 27.737 1.737 -17.912 1.00 63.12 75 GLY A N 1
ATOM 521 C CA . GLY A 1 75 ? 28.694 2.523 -17.116 1.00 63.12 75 GLY A CA 1
ATOM 522 C C . GLY A 1 75 ? 30.147 2.020 -17.107 1.00 63.12 75 GLY A C 1
ATOM 523 O O . GLY A 1 75 ? 31.067 2.828 -17.030 1.00 63.12 75 GLY A O 1
ATOM 524 N N . ASN A 1 76 ? 30.381 0.707 -17.240 1.00 57.19 76 ASN A N 1
ATOM 525 C CA . ASN A 1 76 ? 31.737 0.128 -17.253 1.00 57.19 76 ASN A CA 1
ATOM 526 C C . ASN A 1 76 ? 32.263 -0.224 -18.655 1.00 57.19 76 ASN A C 1
ATOM 528 O O . ASN A 1 76 ? 33.463 -0.433 -18.824 1.00 57.19 76 ASN A O 1
ATOM 532 N N . GLY A 1 77 ? 31.379 -0.357 -19.647 1.00 55.31 77 GLY A N 1
ATOM 533 C CA . GLY A 1 77 ? 31.757 -0.798 -20.994 1.00 55.31 77 GLY A CA 1
ATOM 534 C C . GLY A 1 77 ? 31.954 0.348 -21.984 1.00 55.31 77 GLY A C 1
ATOM 535 O O . GLY A 1 77 ? 32.740 0.199 -22.920 1.00 55.31 77 GLY A O 1
ATOM 536 N N . PHE A 1 78 ? 31.308 1.497 -21.749 1.00 56.56 78 PHE A N 1
ATOM 537 C CA . PHE A 1 78 ? 31.388 2.663 -22.634 1.00 56.56 78 PHE A CA 1
ATOM 538 C C . PHE A 1 78 ? 32.812 3.221 -22.743 1.00 56.56 78 PHE A C 1
ATOM 540 O O . PHE A 1 78 ? 33.282 3.532 -23.832 1.00 56.56 78 PHE A O 1
ATOM 547 N N . SER A 1 79 ? 33.545 3.267 -21.628 1.00 57.69 79 SER A N 1
ATOM 548 C CA . SER A 1 79 ? 34.924 3.767 -21.583 1.00 57.69 79 SER A CA 1
ATOM 549 C C . SER A 1 79 ? 35.937 2.868 -22.299 1.00 57.69 79 SER A C 1
ATOM 551 O O . SER A 1 79 ? 37.015 3.336 -22.654 1.00 57.69 79 SER A O 1
ATOM 553 N N . ASN A 1 80 ? 35.595 1.599 -22.541 1.00 62.12 80 ASN A N 1
ATOM 554 C CA . ASN A 1 80 ? 36.504 0.614 -23.127 1.00 62.12 80 ASN A CA 1
ATOM 555 C C . ASN A 1 80 ? 36.210 0.308 -24.607 1.00 62.12 80 ASN A C 1
ATOM 557 O O . ASN A 1 80 ? 36.883 -0.547 -25.179 1.00 62.12 80 ASN A O 1
ATOM 561 N N . GLY A 1 81 ? 35.204 0.947 -25.225 1.00 66.06 81 GLY A N 1
ATOM 562 C CA . GLY A 1 81 ? 34.831 0.696 -26.627 1.00 66.06 81 GLY A CA 1
ATOM 563 C C . GLY A 1 81 ? 34.437 -0.761 -26.916 1.00 66.06 81 GLY A C 1
ATOM 564 O O . GLY A 1 81 ? 34.583 -1.236 -28.037 1.00 66.06 81 GLY A O 1
ATOM 565 N N . ALA A 1 82 ? 33.989 -1.499 -25.897 1.00 73.56 82 ALA A N 1
ATOM 566 C CA . ALA A 1 82 ? 33.856 -2.956 -25.955 1.00 73.56 82 ALA A CA 1
ATOM 567 C C . ALA A 1 82 ? 32.567 -3.448 -26.642 1.00 73.56 82 ALA A C 1
ATOM 569 O O . ALA A 1 82 ? 32.402 -4.653 -26.839 1.00 73.56 82 ALA A O 1
ATOM 570 N N . PHE A 1 83 ? 31.642 -2.546 -26.978 1.00 82.19 83 PHE A N 1
ATOM 571 C CA . PHE A 1 83 ? 30.340 -2.903 -27.534 1.00 82.19 83 PHE A CA 1
ATOM 572 C C . PHE A 1 83 ? 30.240 -2.575 -29.025 1.00 82.19 83 PHE A C 1
ATOM 574 O O . PHE A 1 83 ? 30.774 -1.557 -29.466 1.00 82.19 83 PHE A O 1
ATOM 581 N N . PRO A 1 84 ? 29.545 -3.419 -29.809 1.00 83.06 84 PRO A N 1
ATOM 582 C CA . PRO A 1 84 ? 29.308 -3.140 -31.215 1.00 83.06 84 PRO A CA 1
ATOM 583 C C . PRO A 1 84 ? 28.482 -1.858 -31.362 1.00 83.06 84 PRO A C 1
ATOM 585 O O . PRO A 1 84 ? 27.411 -1.729 -30.762 1.00 83.06 84 PRO A O 1
ATOM 588 N N . VAL A 1 85 ? 28.998 -0.944 -32.182 1.00 87.69 85 VAL A N 1
ATOM 589 C CA . VAL A 1 85 ? 28.322 0.279 -32.617 1.00 87.69 85 VAL A CA 1
ATOM 590 C C . VAL A 1 85 ? 27.803 0.034 -34.027 1.00 87.69 85 VAL A C 1
ATOM 592 O O . VAL A 1 85 ? 28.581 -0.280 -34.928 1.00 87.69 85 VAL A O 1
ATOM 595 N N . THR A 1 86 ? 26.498 0.162 -34.225 1.00 90.44 86 THR A N 1
ATOM 596 C CA . THR A 1 86 ? 25.888 0.171 -35.557 1.00 90.44 86 THR A CA 1
ATOM 597 C C . THR A 1 86 ? 25.439 1.584 -35.877 1.00 90.44 86 THR A C 1
ATOM 599 O O . THR A 1 86 ? 24.674 2.169 -35.116 1.00 90.44 86 THR A O 1
ATOM 602 N N . THR A 1 87 ? 25.926 2.135 -36.984 1.00 90.69 87 THR A N 1
ATOM 603 C CA . THR A 1 87 ? 25.543 3.465 -37.462 1.00 90.69 87 THR A CA 1
ATOM 604 C C . THR A 1 87 ? 24.569 3.326 -38.620 1.00 90.69 87 THR A C 1
ATOM 606 O O . THR A 1 87 ? 24.927 2.791 -39.670 1.00 90.69 87 THR A O 1
ATOM 609 N N . GLU A 1 88 ? 23.356 3.816 -38.427 1.00 90.62 88 GLU A N 1
ATOM 610 C CA . GLU A 1 88 ? 22.339 3.954 -39.463 1.00 90.62 88 GLU A CA 1
ATOM 611 C C . GLU A 1 88 ? 22.301 5.423 -39.899 1.00 90.62 88 GLU A C 1
ATOM 613 O O . GLU A 1 88 ? 22.393 6.331 -39.073 1.00 90.62 88 GLU A O 1
ATOM 618 N N . THR A 1 89 ? 22.231 5.679 -41.202 1.00 90.50 89 THR A N 1
ATOM 619 C CA . THR A 1 89 ? 22.151 7.041 -41.745 1.00 90.50 89 THR A CA 1
ATOM 620 C C . THR A 1 89 ? 20.882 7.157 -42.569 1.00 90.50 89 THR A C 1
ATOM 622 O O . THR A 1 89 ? 20.738 6.443 -43.561 1.00 90.50 89 THR A O 1
ATOM 625 N N . ASP A 1 90 ? 19.984 8.048 -42.155 1.00 89.25 90 ASP A N 1
ATOM 626 C CA . ASP A 1 90 ? 18.754 8.382 -42.872 1.00 89.25 90 ASP A CA 1
ATOM 627 C C . ASP A 1 90 ? 18.733 9.889 -43.163 1.00 89.25 90 ASP A C 1
ATOM 629 O O . ASP A 1 90 ? 18.522 10.728 -42.280 1.00 89.25 90 ASP A O 1
ATOM 633 N N . GLY A 1 91 ? 19.057 10.246 -44.408 1.00 90.25 91 GLY A N 1
ATOM 634 C CA . GLY A 1 91 ? 19.262 11.635 -44.815 1.00 90.25 91 GLY A CA 1
ATOM 635 C C . GLY A 1 91 ? 20.389 12.314 -44.027 1.00 90.25 91 GLY A C 1
ATOM 636 O O . GLY A 1 91 ? 21.541 11.888 -44.083 1.00 90.25 91 GLY A O 1
ATOM 637 N N . GLU A 1 92 ? 20.050 13.389 -43.312 1.00 90.31 92 GLU A N 1
ATOM 638 C CA . GLU A 1 92 ? 20.976 14.166 -42.470 1.00 90.31 92 GLU A CA 1
ATOM 639 C C . GLU A 1 92 ? 21.039 13.668 -41.016 1.00 90.31 92 GLU A C 1
ATOM 641 O O . GLU A 1 92 ? 21.798 14.212 -40.209 1.00 90.31 92 GLU A O 1
ATOM 646 N N . THR A 1 93 ? 20.263 12.631 -40.680 1.00 87.31 93 THR A N 1
ATOM 647 C CA . THR A 1 93 ? 20.246 12.027 -39.346 1.00 87.31 93 THR A CA 1
ATOM 648 C C . THR A 1 93 ? 21.157 10.805 -39.319 1.00 87.31 93 THR A C 1
ATOM 650 O O . THR A 1 93 ? 20.953 9.834 -40.049 1.00 87.31 93 THR A O 1
ATOM 653 N N . VAL A 1 94 ? 22.171 10.839 -38.458 1.00 90.88 94 VAL A N 1
ATOM 654 C CA . VAL A 1 94 ? 23.037 9.702 -38.144 1.00 90.88 94 VAL A CA 1
ATOM 655 C C . VAL A 1 94 ? 22.625 9.155 -36.785 1.00 90.88 94 VAL A C 1
ATOM 657 O O . VAL A 1 94 ? 22.790 9.817 -35.758 1.00 90.88 94 VAL A O 1
ATOM 660 N N . ARG A 1 95 ? 22.105 7.929 -36.785 1.00 90.56 95 ARG A N 1
ATOM 661 C CA . ARG A 1 95 ? 21.721 7.173 -35.596 1.00 90.56 95 ARG A CA 1
ATOM 662 C C . ARG A 1 95 ? 22.831 6.181 -35.250 1.00 90.56 95 ARG A C 1
ATOM 664 O O . ARG A 1 95 ? 23.085 5.233 -35.987 1.00 90.56 95 ARG A O 1
ATOM 671 N N . SER A 1 96 ? 23.500 6.392 -34.125 1.00 90.94 96 SER A N 1
ATOM 672 C CA . SER A 1 96 ? 24.476 5.469 -33.544 1.00 90.94 96 SER A CA 1
ATOM 673 C C . SER A 1 96 ? 23.790 4.607 -32.491 1.00 90.94 96 SER A C 1
ATOM 675 O O . SER A 1 96 ? 23.268 5.124 -31.508 1.00 90.94 96 SER A O 1
ATOM 677 N N . ILE A 1 97 ? 23.781 3.292 -32.692 1.00 91.50 97 ILE A N 1
ATOM 678 C CA . ILE A 1 97 ? 23.147 2.329 -31.791 1.00 91.50 97 ILE A CA 1
ATOM 679 C C . ILE A 1 97 ? 24.232 1.467 -31.154 1.00 91.50 97 ILE A C 1
ATOM 681 O O . ILE A 1 97 ? 24.942 0.724 -31.836 1.00 91.50 97 ILE A O 1
ATOM 685 N N . ILE A 1 98 ? 24.325 1.521 -29.830 1.00 90.19 98 ILE A N 1
ATOM 686 C CA . ILE A 1 98 ? 25.249 0.710 -29.039 1.00 90.19 98 ILE A CA 1
ATOM 687 C C . ILE A 1 98 ? 24.445 -0.394 -28.371 1.00 90.19 98 ILE A C 1
ATOM 689 O O . ILE A 1 98 ? 23.572 -0.126 -27.551 1.00 90.19 98 ILE A O 1
ATOM 693 N N . SER A 1 99 ? 24.731 -1.649 -28.720 1.00 90.38 99 SER A N 1
ATOM 694 C CA . SER A 1 99 ? 24.004 -2.805 -28.183 1.00 90.38 99 SER A CA 1
ATOM 695 C C . SER A 1 99 ? 24.843 -3.581 -27.176 1.00 90.38 99 SER A C 1
ATOM 697 O O . SER A 1 99 ? 25.898 -4.113 -27.525 1.00 90.38 99 SER A O 1
ATOM 699 N N . ALA A 1 100 ? 24.335 -3.751 -25.956 1.00 89.69 100 ALA A N 1
ATOM 700 C CA . ALA A 1 100 ? 25.008 -4.509 -24.903 1.00 89.69 100 ALA A CA 1
ATOM 701 C C . ALA A 1 100 ? 24.198 -5.753 -24.486 1.00 89.69 100 ALA A C 1
ATOM 703 O O . ALA A 1 100 ? 22.986 -5.658 -24.246 1.00 89.69 100 ALA A O 1
ATOM 704 N N . PRO A 1 101 ? 24.828 -6.943 -24.385 1.00 90.38 101 PRO A N 1
ATOM 705 C CA . PRO A 1 101 ? 24.196 -8.083 -23.737 1.00 90.38 101 PRO A CA 1
ATOM 706 C C . PRO A 1 101 ? 23.990 -7.783 -22.249 1.00 90.38 101 PRO A C 1
ATOM 708 O O . PRO A 1 101 ? 24.825 -7.154 -21.600 1.00 90.38 101 PRO A O 1
ATOM 711 N N . LEU A 1 102 ? 22.874 -8.255 -21.703 1.00 88.31 102 LEU A N 1
ATOM 712 C CA . LEU A 1 102 ? 22.571 -8.080 -20.287 1.00 88.31 102 LEU A CA 1
ATOM 713 C C . LEU A 1 102 ? 23.440 -9.048 -19.474 1.00 88.31 102 LEU A C 1
ATOM 715 O O . LEU A 1 102 ? 23.532 -10.223 -19.844 1.00 88.31 102 LEU A O 1
ATOM 719 N N . PRO A 1 103 ? 24.064 -8.605 -18.369 1.00 87.38 103 PRO A N 1
ATOM 720 C CA . PRO A 1 103 ? 24.817 -9.509 -17.517 1.00 87.38 103 PRO A CA 1
ATOM 721 C C . PRO A 1 103 ? 23.878 -10.553 -16.887 1.00 87.38 103 PRO A C 1
ATOM 723 O O . PRO A 1 103 ? 22.733 -10.219 -16.537 1.00 87.38 103 PRO A O 1
ATOM 726 N N . PRO A 1 104 ? 24.345 -11.806 -16.714 1.00 87.94 104 PRO A N 1
ATOM 727 C CA . PRO A 1 104 ? 23.567 -12.827 -16.030 1.00 87.94 104 PRO A CA 1
ATOM 728 C C . PRO A 1 104 ? 23.260 -12.364 -14.607 1.00 87.94 104 PRO A C 1
ATOM 730 O O . PRO A 1 104 ? 24.097 -11.747 -13.944 1.00 87.94 104 PRO A O 1
ATOM 733 N N . LEU A 1 105 ? 22.048 -12.654 -14.138 1.00 87.62 105 LEU A N 1
ATOM 734 C CA . LEU A 1 105 ? 21.629 -12.268 -12.800 1.00 87.62 105 LEU A CA 1
ATOM 735 C C . LEU A 1 105 ? 22.390 -13.111 -11.762 1.00 87.62 105 LEU A C 1
ATOM 737 O O . LEU A 1 105 ? 22.263 -14.341 -11.777 1.00 87.62 105 LEU A O 1
ATOM 741 N N . PRO A 1 106 ? 23.159 -12.502 -10.842 1.00 91.12 106 PRO A N 1
ATOM 742 C CA . PRO A 1 106 ? 23.840 -13.266 -9.810 1.00 91.12 106 PRO A CA 1
ATOM 743 C C . PRO A 1 106 ? 22.821 -14.006 -8.938 1.00 91.12 106 PRO A C 1
ATOM 745 O O . PRO A 1 106 ? 21.856 -13.419 -8.443 1.00 91.12 106 PRO A O 1
ATOM 748 N N . TRP A 1 107 ? 23.041 -15.305 -8.719 1.00 94.06 107 TRP A N 1
ATOM 749 C CA . TRP A 1 107 ? 22.072 -16.170 -8.033 1.00 94.06 107 TRP A CA 1
ATOM 750 C C . TRP A 1 107 ? 21.702 -15.675 -6.625 1.00 94.06 107 TRP A C 1
ATOM 752 O O . TRP A 1 107 ? 20.575 -15.880 -6.183 1.00 94.06 107 TRP A O 1
ATOM 762 N N . TYR A 1 108 ? 22.625 -15.013 -5.915 1.00 92.25 108 TYR A N 1
ATOM 763 C CA . TYR A 1 108 ? 22.382 -14.493 -4.568 1.00 92.25 108 TYR A CA 1
ATOM 764 C C . TYR A 1 108 ? 21.470 -13.254 -4.579 1.00 92.25 108 TYR A C 1
ATOM 766 O O . TYR A 1 108 ? 20.642 -13.108 -3.681 1.00 92.25 108 TYR A O 1
ATOM 774 N N . GLU A 1 109 ? 21.566 -12.396 -5.603 1.00 88.50 109 GLU A N 1
ATOM 775 C CA . GLU A 1 109 ? 20.683 -11.231 -5.777 1.00 88.50 109 GLU A CA 1
ATOM 776 C C . GLU A 1 109 ? 19.275 -11.699 -6.123 1.00 88.50 109 GLU A C 1
ATOM 778 O O . GLU A 1 109 ? 18.304 -11.256 -5.508 1.00 88.50 109 GLU A O 1
ATOM 783 N N . ALA A 1 110 ? 19.185 -12.658 -7.048 1.00 92.06 110 ALA A N 1
ATOM 784 C CA . ALA A 1 110 ? 17.938 -13.280 -7.466 1.00 92.06 110 ALA A CA 1
ATOM 785 C C . ALA A 1 110 ? 17.224 -13.977 -6.299 1.00 92.06 110 ALA A C 1
ATOM 787 O O . ALA A 1 110 ? 16.047 -13.719 -6.036 1.00 92.06 110 ALA A O 1
ATOM 788 N N . LEU A 1 111 ? 17.960 -14.813 -5.555 1.00 93.81 111 LEU A N 1
ATOM 789 C CA . LEU A 1 111 ? 17.455 -15.496 -4.368 1.00 93.81 111 LEU A CA 1
ATOM 790 C C . LEU A 1 111 ? 16.986 -14.490 -3.327 1.00 93.81 111 LEU A C 1
ATOM 792 O O . LEU A 1 111 ? 15.910 -14.646 -2.756 1.00 93.81 111 LEU A O 1
ATOM 796 N N . GLY A 1 112 ? 17.782 -13.456 -3.084 1.00 89.81 112 GLY A N 1
ATOM 797 C CA . GLY A 1 112 ? 17.435 -12.421 -2.138 1.00 89.81 112 GLY A CA 1
ATOM 798 C C . GLY A 1 112 ? 16.143 -11.689 -2.524 1.00 89.81 112 GLY A C 1
ATOM 799 O O . GLY A 1 112 ? 15.273 -11.522 -1.669 1.00 89.81 112 GLY A O 1
ATOM 800 N N . ILE A 1 113 ? 16.009 -11.260 -3.784 1.00 88.88 113 ILE A N 1
ATOM 801 C CA . ILE A 1 113 ? 14.816 -10.567 -4.302 1.00 88.88 113 ILE A CA 1
ATOM 802 C C . ILE A 1 113 ? 13.576 -11.466 -4.186 1.00 88.88 113 ILE A C 1
ATOM 804 O O . ILE A 1 113 ? 12.513 -11.006 -3.772 1.00 88.88 113 ILE A O 1
ATOM 808 N N . ALA A 1 114 ? 13.712 -12.758 -4.493 1.00 93.44 114 ALA A N 1
ATOM 809 C CA . ALA A 1 114 ? 12.627 -13.730 -4.369 1.00 93.44 114 ALA A CA 1
ATOM 810 C C . ALA A 1 114 ? 12.243 -14.017 -2.903 1.00 93.44 114 ALA A C 1
ATOM 812 O O . ALA A 1 114 ? 11.067 -14.209 -2.585 1.00 93.44 114 ALA A O 1
ATOM 813 N N . LEU A 1 115 ? 13.228 -14.059 -2.001 1.00 93.25 115 LEU A N 1
ATOM 814 C CA . LEU A 1 115 ? 13.050 -14.458 -0.606 1.00 93.25 115 LEU A CA 1
ATOM 815 C C . LEU A 1 115 ? 12.578 -13.306 0.294 1.00 93.25 115 LEU A C 1
ATOM 817 O O . LEU A 1 115 ? 11.856 -13.551 1.268 1.00 93.25 115 LEU A O 1
ATOM 821 N N . SER A 1 116 ? 12.966 -12.063 -0.005 1.00 88.19 116 SER A N 1
ATOM 822 C CA . SER A 1 116 ? 12.750 -10.928 0.898 1.00 88.19 116 SER A CA 1
ATOM 823 C C . SER A 1 116 ? 11.280 -10.686 1.271 1.00 88.19 116 SER A C 1
ATOM 825 O O . SER A 1 116 ? 11.014 -10.548 2.473 1.00 88.19 116 SER A O 1
ATOM 827 N N . PRO A 1 117 ? 10.290 -10.747 0.350 1.00 90.38 117 PRO A N 1
ATOM 828 C CA . PRO A 1 117 ? 8.895 -10.491 0.706 1.00 90.38 117 PRO A CA 1
ATOM 829 C C . PRO A 1 117 ? 8.344 -11.558 1.662 1.00 90.38 117 PRO A C 1
ATOM 831 O O . PRO A 1 117 ? 7.560 -11.266 2.567 1.00 90.38 117 PRO A O 1
ATOM 834 N N . VAL A 1 118 ? 8.787 -12.807 1.489 1.00 94.56 118 VAL A N 1
ATOM 835 C CA . VAL A 1 118 ? 8.360 -13.964 2.288 1.00 94.56 118 VAL A CA 1
ATOM 836 C C . VAL A 1 118 ? 8.958 -13.911 3.688 1.00 94.56 118 VAL A C 1
ATOM 838 O O . VAL A 1 118 ? 8.241 -14.112 4.671 1.00 94.56 118 VAL A O 1
ATOM 841 N N . VAL A 1 119 ? 10.253 -13.603 3.800 1.00 92.38 119 VAL A N 1
ATOM 842 C CA . VAL A 1 119 ? 10.921 -13.447 5.100 1.00 92.38 119 VAL A CA 1
ATOM 843 C C . VAL A 1 119 ? 10.288 -12.306 5.886 1.00 92.38 119 VAL A C 1
ATOM 845 O O . VAL A 1 119 ? 9.960 -12.496 7.058 1.00 92.38 119 VAL A O 1
ATOM 848 N N . ALA A 1 120 ? 10.038 -11.161 5.246 1.00 86.88 120 ALA A N 1
ATOM 849 C CA . ALA A 1 120 ? 9.361 -10.032 5.875 1.00 86.88 120 ALA A CA 1
ATOM 850 C C . ALA A 1 120 ? 7.957 -10.415 6.373 1.00 86.88 120 ALA A C 1
ATOM 852 O O . ALA A 1 120 ? 7.629 -10.185 7.539 1.00 86.88 120 ALA A O 1
ATOM 853 N N . PHE A 1 121 ? 7.154 -11.076 5.534 1.00 93.31 121 PHE A N 1
ATOM 854 C CA . PHE A 1 121 ? 5.823 -11.564 5.900 1.00 93.31 121 PHE A CA 1
ATOM 855 C C . PHE A 1 121 ? 5.849 -12.488 7.132 1.00 93.31 121 PHE A C 1
ATOM 857 O O . PHE A 1 121 ? 5.115 -12.264 8.101 1.00 93.31 121 PHE A O 1
ATOM 864 N N . VAL A 1 122 ? 6.718 -13.506 7.128 1.00 94.81 122 VAL A N 1
ATOM 865 C CA . VAL A 1 122 ? 6.844 -14.463 8.240 1.00 94.81 122 VAL A CA 1
ATOM 866 C C . VAL A 1 122 ? 7.328 -13.766 9.509 1.00 94.81 122 VAL A C 1
ATOM 868 O O . VAL A 1 122 ? 6.751 -13.984 10.577 1.00 94.81 122 VAL A O 1
ATOM 871 N N . LEU A 1 123 ? 8.346 -12.907 9.404 1.00 89.38 123 LEU A N 1
ATOM 872 C CA . LEU A 1 123 ? 8.930 -12.186 10.533 1.00 89.38 123 LEU A CA 1
ATOM 873 C C . LEU A 1 123 ? 7.895 -11.285 11.210 1.00 89.38 123 LEU A C 1
ATOM 875 O O . LEU A 1 123 ? 7.748 -11.341 12.430 1.00 89.38 123 LEU A O 1
ATOM 879 N N . VAL A 1 124 ? 7.137 -10.503 10.435 1.00 88.94 124 VAL A N 1
ATOM 880 C CA . VAL A 1 124 ? 6.112 -9.605 10.981 1.00 88.94 124 VAL A CA 1
ATOM 881 C C . VAL A 1 124 ? 5.067 -10.397 11.756 1.00 88.94 124 VAL A C 1
ATOM 883 O O . VAL A 1 124 ? 4.737 -10.033 12.884 1.00 88.94 124 VAL A O 1
ATOM 886 N N . TYR A 1 125 ? 4.563 -11.501 11.201 1.00 91.94 125 TYR A N 1
ATOM 887 C CA . TYR A 1 125 ? 3.584 -12.328 11.903 1.00 91.94 125 TYR A CA 1
ATOM 888 C C . TYR A 1 125 ? 4.182 -13.033 13.122 1.00 91.94 125 TYR A C 1
ATOM 890 O O . TYR A 1 125 ? 3.518 -13.105 14.156 1.00 91.94 125 TYR A O 1
ATOM 898 N N . ALA A 1 126 ? 5.425 -13.509 13.048 1.00 92.19 126 ALA A N 1
ATOM 899 C CA . ALA A 1 126 ? 6.121 -14.117 14.177 1.00 92.19 126 ALA A CA 1
ATOM 900 C C . ALA A 1 126 ? 6.288 -13.119 15.331 1.00 92.19 126 ALA A C 1
ATOM 902 O O . ALA A 1 126 ? 5.875 -13.405 16.458 1.00 92.19 126 ALA A O 1
ATOM 903 N N . VAL A 1 127 ? 6.802 -11.919 15.040 1.00 87.94 127 VAL A N 1
ATOM 904 C CA . VAL A 1 127 ? 6.925 -10.819 16.003 1.00 87.94 127 VAL A CA 1
ATOM 905 C C . VAL A 1 127 ? 5.549 -10.447 16.533 1.00 87.94 127 VAL A C 1
ATOM 907 O O . VAL A 1 127 ? 5.364 -10.399 17.748 1.00 87.94 127 VAL A O 1
ATOM 910 N N . ALA A 1 128 ? 4.552 -10.267 15.666 1.00 87.81 128 ALA A N 1
ATOM 911 C CA . ALA A 1 128 ? 3.198 -9.923 16.073 1.00 87.81 128 ALA A CA 1
ATOM 912 C C . ALA A 1 128 ? 2.589 -10.957 17.021 1.00 87.81 128 ALA A C 1
ATOM 914 O O . ALA A 1 128 ? 1.924 -10.550 17.968 1.00 87.81 128 ALA A O 1
ATOM 915 N N . GLN A 1 129 ? 2.824 -12.261 16.807 1.00 90.50 129 GLN A N 1
ATOM 916 C CA . GLN A 1 129 ? 2.370 -13.330 17.705 1.00 90.50 129 GLN A CA 1
ATOM 917 C C . GLN A 1 129 ? 3.179 -13.387 19.014 1.00 90.50 129 GLN A C 1
ATOM 919 O O . GLN A 1 129 ? 2.599 -13.594 20.078 1.00 90.50 129 GLN A O 1
ATOM 924 N N . TYR A 1 130 ? 4.497 -13.167 18.968 1.00 88.25 130 TYR A N 1
ATOM 925 C CA . TYR A 1 130 ? 5.363 -13.193 20.155 1.00 88.25 130 TYR A CA 1
ATOM 926 C C . TYR A 1 130 ? 5.118 -12.011 21.098 1.00 88.25 130 TYR A C 1
ATOM 928 O O . TYR A 1 130 ? 5.239 -12.119 22.316 1.00 88.25 130 TYR A O 1
ATOM 936 N N . THR A 1 131 ? 4.747 -10.874 20.521 1.00 84.62 131 THR A N 1
ATOM 937 C CA . THR A 1 131 ? 4.499 -9.616 21.225 1.00 84.62 131 THR A CA 1
ATOM 938 C C . THR A 1 131 ? 3.088 -9.511 21.812 1.00 84.62 131 THR A C 1
ATOM 940 O O . THR A 1 131 ? 2.721 -8.472 22.361 1.00 84.62 131 THR A O 1
ATOM 943 N N . TRP A 1 132 ? 2.293 -10.580 21.775 1.00 81.56 132 TRP A N 1
ATOM 944 C CA . TRP A 1 132 ? 1.047 -10.608 22.534 1.00 81.56 132 TRP A CA 1
ATOM 945 C C . TRP A 1 132 ? 1.301 -10.686 24.042 1.00 81.56 132 TRP A C 1
ATOM 947 O O . TRP A 1 132 ? 2.204 -11.407 24.476 1.00 81.56 132 TRP A O 1
ATOM 957 N N . PRO A 1 133 ? 0.491 -9.996 24.865 1.00 70.12 133 PRO A N 1
ATOM 958 C CA . PRO A 1 133 ? 0.492 -10.214 26.303 1.00 70.12 133 PRO A CA 1
ATOM 959 C C . PRO A 1 133 ? 0.208 -11.685 26.618 1.00 70.12 133 PRO A C 1
ATOM 961 O O . PRO A 1 133 ? -0.815 -12.241 26.214 1.00 70.12 133 PRO A O 1
ATOM 964 N N . ARG A 1 134 ? 1.139 -12.313 27.339 1.00 73.81 134 ARG A N 1
ATOM 965 C CA . ARG A 1 134 ? 0.983 -13.680 27.843 1.00 73.81 134 ARG A CA 1
ATOM 966 C C . ARG A 1 134 ? 0.039 -13.685 29.048 1.00 73.81 134 ARG A C 1
ATOM 968 O O . ARG A 1 134 ? -0.061 -12.696 29.772 1.00 73.81 134 ARG A O 1
ATOM 975 N N . GLN A 1 135 ? -0.640 -14.809 29.266 1.00 67.81 135 GLN A N 1
ATOM 976 C CA . GLN A 1 135 ? -1.410 -15.045 30.487 1.00 67.81 135 GLN A CA 1
ATOM 977 C C . GLN A 1 135 ? -0.485 -15.011 31.703 1.00 67.81 135 GLN A C 1
ATOM 979 O O . GLN A 1 135 ? 0.386 -15.862 31.839 1.00 67.81 135 GLN A O 1
ATOM 984 N N . THR A 1 136 ? -0.675 -14.013 32.568 1.00 70.44 136 THR A N 1
ATOM 985 C CA . THR A 1 136 ? -0.034 -13.910 33.890 1.00 70.44 136 THR A CA 1
ATOM 986 C C . THR A 1 136 ? -0.938 -14.424 35.018 1.00 70.44 136 THR A C 1
ATOM 988 O O . THR A 1 136 ? -0.578 -14.320 36.184 1.00 70.44 136 THR A O 1
ATOM 991 N N . GLY A 1 137 ? -2.119 -14.966 34.695 1.00 71.94 137 GLY A N 1
ATOM 992 C CA . GLY A 1 137 ? -3.050 -15.513 35.684 1.00 71.94 137 GLY A CA 1
ATOM 993 C C . GLY A 1 137 ? -2.584 -16.857 36.254 1.00 71.94 137 GLY A C 1
ATOM 994 O O . GLY A 1 137 ? -2.018 -17.673 35.530 1.00 71.94 137 GLY A O 1
ATOM 995 N N . ALA A 1 138 ? -2.871 -17.095 37.538 1.00 70.88 138 ALA A N 1
ATOM 996 C CA . ALA A 1 138 ? -2.442 -18.285 38.283 1.00 70.88 138 ALA A CA 1
ATOM 997 C C . ALA A 1 138 ? -3.072 -19.609 37.797 1.00 70.88 138 ALA A C 1
ATOM 999 O O . ALA A 1 138 ? -2.518 -20.676 38.046 1.00 70.88 138 ALA A O 1
ATOM 1000 N N . VAL A 1 139 ? -4.207 -19.562 37.085 1.00 73.00 139 VAL A N 1
ATOM 1001 C CA . VAL A 1 139 ? -4.937 -20.759 36.635 1.00 73.00 139 VAL A CA 1
ATOM 1002 C C . VAL A 1 139 ? -4.843 -20.902 35.118 1.00 73.00 139 VAL A C 1
ATOM 1004 O O . VAL A 1 139 ? -5.448 -20.146 34.355 1.00 73.00 139 VAL A O 1
ATOM 1007 N N . ARG A 1 140 ? -4.088 -21.906 34.664 1.00 70.19 140 ARG A N 1
ATOM 1008 C CA . ARG A 1 140 ? -3.943 -22.243 33.244 1.00 70.19 140 ARG A CA 1
ATOM 1009 C C . ARG A 1 140 ? -5.134 -23.091 32.797 1.00 70.19 140 ARG A C 1
ATOM 1011 O O . ARG A 1 140 ? -5.122 -24.307 32.946 1.00 70.19 140 ARG A O 1
ATOM 1018 N N . MET A 1 141 ? -6.158 -22.465 32.220 1.00 67.69 141 MET A N 1
ATOM 1019 C CA . MET A 1 141 ? -7.257 -23.202 31.583 1.00 67.69 141 MET A CA 1
ATOM 1020 C C . MET A 1 141 ? -6.785 -23.788 30.244 1.00 67.69 141 MET A C 1
ATOM 1022 O O . MET A 1 141 ? -6.847 -23.136 29.201 1.00 67.69 141 MET A O 1
ATOM 1026 N N . ALA A 1 142 ? -6.260 -25.014 30.273 1.00 64.06 142 ALA A N 1
ATOM 1027 C CA . ALA A 1 142 ? -5.910 -25.757 29.067 1.00 64.06 142 ALA A CA 1
ATOM 1028 C C . ALA A 1 142 ? -7.167 -26.426 28.490 1.00 64.06 142 ALA A C 1
ATOM 1030 O O . ALA A 1 142 ? -7.784 -27.274 29.127 1.00 64.06 142 ALA A O 1
ATOM 1031 N N . ARG A 1 143 ? -7.555 -26.050 27.266 1.00 70.06 143 ARG A N 1
ATOM 1032 C CA . ARG A 1 143 ? -8.620 -26.744 26.531 1.00 70.06 143 ARG A CA 1
ATOM 1033 C C . ARG A 1 143 ? -8.023 -27.964 25.825 1.00 70.06 143 ARG A C 1
ATOM 1035 O O . ARG A 1 143 ? -7.112 -27.797 25.023 1.00 70.06 143 ARG A O 1
ATOM 1042 N N . LEU A 1 144 ? -8.579 -29.147 26.082 1.00 79.06 144 LEU A N 1
ATOM 1043 C CA . LEU A 1 144 ? -8.166 -30.445 25.518 1.00 79.06 144 LEU A CA 1
ATOM 1044 C C . LEU A 1 144 ? -8.671 -30.718 24.084 1.00 79.06 144 LEU A C 1
ATOM 1046 O O . LEU A 1 144 ? -8.569 -31.836 23.599 1.00 79.06 144 LEU A O 1
ATOM 1050 N N . SER A 1 145 ? -9.236 -29.730 23.386 1.00 81.00 145 SER A N 1
ATOM 1051 C CA . SER A 1 145 ? -9.690 -29.929 22.004 1.00 81.00 145 SER A CA 1
ATOM 1052 C C . SER A 1 145 ? -8.511 -29.841 21.031 1.00 81.00 145 SER A C 1
ATOM 1054 O O . SER A 1 145 ? -7.911 -28.764 20.914 1.00 81.00 145 SER A O 1
ATOM 1056 N N . ASP A 1 146 ? -8.233 -30.921 20.302 1.00 83.50 146 ASP A N 1
ATOM 1057 C CA . ASP A 1 146 ? -7.297 -30.911 19.177 1.00 83.50 146 ASP A CA 1
ATOM 1058 C C . ASP A 1 146 ? -7.731 -29.877 18.135 1.00 83.50 146 ASP A C 1
ATOM 1060 O O . ASP A 1 146 ? -8.850 -29.910 17.626 1.00 83.50 146 ASP A O 1
ATOM 1064 N N . ARG A 1 147 ? -6.843 -28.928 17.821 1.00 85.88 147 ARG A N 1
ATOM 1065 C CA . ARG A 1 147 ? -7.108 -27.875 16.832 1.00 85.88 147 ARG A CA 1
ATOM 1066 C C . ARG A 1 147 ? -6.461 -28.258 15.511 1.00 85.88 147 ARG A C 1
ATOM 1068 O O . ARG A 1 147 ? -5.234 -28.245 15.397 1.00 85.88 147 ARG A O 1
ATOM 1075 N N . ARG A 1 148 ? -7.268 -28.553 14.492 1.00 90.81 148 ARG A N 1
ATOM 1076 C CA . ARG A 1 148 ? -6.762 -28.825 13.140 1.00 90.81 148 ARG A CA 1
ATOM 1077 C C . ARG A 1 148 ? -6.551 -27.509 12.391 1.00 90.81 148 ARG A C 1
ATOM 1079 O O . ARG A 1 148 ? -7.434 -26.658 12.350 1.00 90.81 148 ARG A O 1
ATOM 1086 N N . ALA A 1 149 ? -5.393 -27.337 11.750 1.00 90.25 149 ALA A N 1
ATOM 1087 C CA . ALA A 1 149 ? -5.094 -26.124 10.975 1.00 90.25 149 ALA A CA 1
ATOM 1088 C C . ALA A 1 149 ? -6.103 -25.885 9.831 1.00 90.25 149 ALA A C 1
ATOM 1090 O O . ALA A 1 149 ? -6.412 -24.741 9.505 1.00 90.25 149 ALA A O 1
ATOM 1091 N N . SER A 1 150 ? -6.675 -26.962 9.282 1.00 92.44 150 SER A N 1
ATOM 1092 C CA . SER A 1 150 ? -7.727 -26.924 8.262 1.00 92.44 150 SER A CA 1
ATOM 1093 C C . SER A 1 150 ? -9.026 -26.271 8.740 1.00 92.44 150 SER A C 1
ATOM 1095 O O . SER A 1 150 ? -9.761 -25.720 7.928 1.00 92.44 150 SER A O 1
ATOM 1097 N N . GLU A 1 151 ? -9.318 -26.293 10.043 1.00 94.94 151 GLU A N 1
ATOM 1098 C CA . GLU A 1 151 ? -10.518 -25.657 10.602 1.00 94.94 151 GLU A CA 1
ATOM 1099 C C . GLU A 1 151 ? -10.382 -24.138 10.685 1.00 94.94 151 GLU A C 1
ATOM 1101 O O . GLU A 1 151 ? -11.389 -23.430 10.721 1.00 94.94 151 GLU A O 1
ATOM 1106 N N . LEU A 1 152 ? -9.145 -23.631 10.704 1.00 94.88 152 LEU A N 1
ATOM 1107 C CA . LEU A 1 152 ? -8.852 -22.201 10.734 1.00 94.88 152 LEU A CA 1
ATOM 1108 C C . LEU A 1 152 ? -8.908 -21.562 9.340 1.00 94.88 152 LEU A C 1
ATOM 1110 O O . LEU A 1 152 ? -9.014 -20.338 9.243 1.00 94.88 152 LEU A O 1
ATOM 1114 N N . LEU A 1 153 ? -8.829 -22.367 8.273 1.00 96.19 153 LEU A N 1
ATOM 1115 C CA . LEU A 1 153 ? -8.773 -21.882 6.899 1.00 96.19 153 LEU A CA 1
ATOM 1116 C C . LEU A 1 153 ? -10.173 -21.522 6.364 1.00 96.19 153 LEU A C 1
ATOM 1118 O O . LEU A 1 153 ? -11.057 -22.379 6.292 1.00 96.19 153 LEU A O 1
ATOM 1122 N N . PRO A 1 154 ? -10.399 -20.267 5.933 1.00 94.44 154 PRO A N 1
ATOM 1123 C CA . PRO A 1 154 ? -11.636 -19.884 5.261 1.00 94.44 154 PRO A CA 1
ATOM 1124 C C . PRO A 1 154 ? -11.682 -20.509 3.857 1.00 94.44 154 PRO A C 1
ATOM 1126 O O . PRO A 1 154 ? -10.938 -20.087 2.972 1.00 94.44 154 PRO A O 1
ATOM 1129 N N . ARG A 1 155 ? -12.563 -21.497 3.639 1.00 95.25 155 ARG A N 1
ATOM 1130 C CA . ARG A 1 155 ? -12.635 -22.297 2.394 1.00 95.25 155 ARG A CA 1
ATOM 1131 C C . ARG A 1 155 ? -12.695 -21.445 1.121 1.00 95.25 155 ARG A C 1
ATOM 1133 O O . ARG A 1 155 ? -11.880 -21.638 0.229 1.00 95.25 155 ARG A O 1
ATOM 1140 N N . HIS A 1 156 ? -13.603 -20.468 1.068 1.00 95.44 156 HIS A N 1
ATOM 1141 C CA . HIS A 1 156 ? -13.780 -19.618 -0.117 1.00 95.44 156 HIS A CA 1
ATOM 1142 C C . HIS A 1 156 ? -12.546 -18.771 -0.425 1.00 95.44 156 HIS A C 1
ATOM 1144 O O . HIS A 1 156 ? -12.080 -18.763 -1.557 1.00 95.44 156 HIS A O 1
ATOM 1150 N N . LEU A 1 157 ? -11.979 -18.106 0.586 1.00 94.56 157 LEU A N 1
ATOM 1151 C CA . LEU A 1 157 ? -10.776 -17.298 0.388 1.00 94.56 157 LEU A CA 1
ATOM 1152 C C . LEU A 1 157 ? -9.574 -18.183 0.027 1.00 94.56 157 LEU A C 1
ATOM 1154 O O . LEU A 1 157 ? -8.771 -17.783 -0.797 1.00 94.56 157 LEU A O 1
ATOM 1158 N N . THR A 1 158 ? -9.488 -19.401 0.572 1.00 96.88 158 THR A N 1
ATOM 1159 C CA . THR A 1 158 ? -8.445 -20.376 0.200 1.00 96.88 158 THR A CA 1
ATOM 1160 C C . THR A 1 158 ? -8.564 -20.773 -1.270 1.00 96.88 158 THR A C 1
ATOM 1162 O O . THR A 1 158 ? -7.559 -20.791 -1.971 1.00 96.88 158 THR A O 1
ATOM 1165 N N . GLY A 1 159 ? -9.787 -21.015 -1.755 1.00 96.88 159 GLY A N 1
ATOM 1166 C CA . GLY A 1 159 ? -10.049 -21.260 -3.175 1.00 96.88 159 GLY A CA 1
ATOM 1167 C C . GLY A 1 159 ? -9.663 -20.072 -4.058 1.00 96.88 159 GLY A C 1
ATOM 1168 O O . GLY A 1 159 ? -8.948 -20.252 -5.036 1.00 96.88 159 GLY A O 1
ATOM 1169 N N . VAL A 1 160 ? -10.053 -18.848 -3.681 1.00 96.31 160 VAL A N 1
ATOM 1170 C CA . VAL A 1 160 ? -9.675 -17.622 -4.412 1.00 96.31 160 VAL A CA 1
ATOM 1171 C C . VAL A 1 160 ? -8.156 -17.439 -4.444 1.00 96.31 160 VAL A C 1
ATOM 1173 O O . VAL A 1 160 ? -7.597 -17.188 -5.506 1.00 96.31 160 VAL A O 1
ATOM 1176 N N . THR A 1 161 ? -7.465 -17.614 -3.315 1.00 96.75 161 THR A N 1
ATOM 1177 C CA . THR A 1 161 ? -5.998 -17.533 -3.263 1.00 96.75 161 THR A CA 1
ATOM 1178 C C . THR A 1 161 ? -5.341 -18.604 -4.133 1.00 96.75 161 THR A C 1
ATOM 1180 O O . THR A 1 161 ? -4.355 -18.303 -4.798 1.00 96.75 161 THR A O 1
ATOM 1183 N N . ALA A 1 162 ? -5.888 -19.822 -4.182 1.00 97.56 162 ALA A N 1
ATOM 1184 C CA . ALA A 1 162 ? -5.395 -20.873 -5.069 1.00 97.56 162 ALA A CA 1
ATOM 1185 C C . ALA A 1 162 ? -5.576 -20.506 -6.552 1.00 97.56 162 ALA A C 1
ATOM 1187 O O . ALA A 1 162 ? -4.648 -20.680 -7.333 1.00 97.56 162 ALA A O 1
ATOM 1188 N N . VAL A 1 163 ? -6.721 -19.927 -6.933 1.00 97.44 163 VAL A N 1
ATOM 1189 C CA . 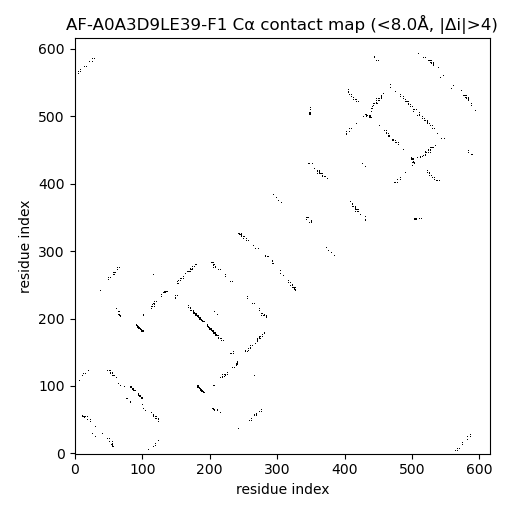VAL A 1 163 ? -6.951 -19.424 -8.300 1.00 97.44 163 VAL A CA 1
ATOM 1190 C C . VAL A 1 163 ? -5.965 -18.308 -8.651 1.00 97.44 163 VAL A C 1
ATOM 1192 O O . VAL A 1 163 ? -5.373 -18.346 -9.725 1.00 97.44 163 VAL A O 1
ATOM 1195 N N . ILE A 1 164 ? -5.725 -17.354 -7.743 1.00 97.06 164 ILE A N 1
ATOM 1196 C CA . ILE A 1 164 ? -4.728 -16.287 -7.945 1.00 97.06 164 ILE A CA 1
ATOM 1197 C C . ILE A 1 164 ? -3.322 -16.880 -8.101 1.00 97.06 164 ILE A C 1
ATOM 1199 O O . ILE A 1 164 ? -2.574 -16.448 -8.970 1.00 97.06 164 ILE A O 1
ATOM 1203 N N . MET A 1 165 ? -2.964 -17.885 -7.298 1.00 97.62 165 MET A N 1
ATOM 1204 C CA . MET A 1 165 ? -1.674 -18.571 -7.404 1.00 97.62 165 MET A CA 1
ATOM 1205 C C . MET A 1 165 ? -1.518 -19.294 -8.749 1.00 97.62 165 MET A C 1
ATOM 1207 O O . MET A 1 165 ? -0.461 -19.197 -9.364 1.00 97.62 165 MET A O 1
ATOM 1211 N N . LEU A 1 166 ? -2.561 -19.978 -9.232 1.00 97.75 166 LEU A N 1
ATOM 1212 C CA . LEU A 1 166 ? -2.555 -20.630 -10.547 1.00 97.75 166 LEU A CA 1
ATOM 1213 C C . LEU A 1 166 ? -2.454 -19.610 -11.688 1.00 97.75 166 LEU A C 1
ATOM 1215 O O . LEU A 1 166 ? -1.672 -19.810 -12.614 1.00 97.75 166 LEU A O 1
ATOM 1219 N N . ALA A 1 167 ? -3.188 -18.498 -11.602 1.00 97.19 167 ALA A N 1
ATOM 1220 C CA . ALA A 1 167 ? -3.088 -17.407 -12.567 1.00 97.19 167 ALA A CA 1
ATOM 1221 C C . ALA A 1 167 ? -1.674 -16.802 -12.580 1.00 97.19 167 ALA A C 1
ATOM 1223 O O . ALA A 1 167 ? -1.087 -16.636 -13.645 1.00 97.19 167 ALA A O 1
ATOM 1224 N N . ALA A 1 168 ? -1.088 -16.551 -11.404 1.00 97.12 168 ALA A N 1
ATOM 1225 C CA . ALA A 1 168 ? 0.282 -16.066 -11.277 1.00 97.12 168 ALA A CA 1
ATOM 1226 C C . ALA A 1 168 ? 1.300 -17.049 -11.874 1.00 97.12 168 ALA A C 1
ATOM 1228 O O . ALA A 1 168 ? 2.190 -16.625 -12.604 1.00 97.12 168 ALA A O 1
ATOM 1229 N N . ALA A 1 169 ? 1.143 -18.355 -11.635 1.00 98.12 169 ALA A N 1
ATOM 1230 C CA . ALA A 1 169 ? 1.981 -19.382 -12.253 1.00 98.12 169 ALA A CA 1
ATOM 1231 C C . ALA A 1 169 ? 1.862 -19.381 -13.787 1.00 98.12 169 ALA A C 1
ATOM 1233 O O . ALA A 1 169 ? 2.874 -19.501 -14.471 1.00 98.12 169 ALA A O 1
ATOM 1234 N N . GLY A 1 170 ? 0.656 -19.181 -14.331 1.00 97.75 170 GLY A N 1
ATOM 1235 C CA . GLY A 1 170 ? 0.439 -19.014 -15.771 1.00 97.75 170 GLY A CA 1
ATOM 1236 C C . GLY A 1 170 ? 1.170 -17.796 -16.345 1.00 97.75 170 GLY A C 1
ATOM 1237 O O . GLY A 1 170 ? 1.832 -17.910 -17.371 1.00 97.75 170 GLY A O 1
ATOM 1238 N N . LEU A 1 171 ? 1.131 -16.653 -15.652 1.00 96.62 171 LEU A N 1
ATOM 1239 C CA . LEU A 1 171 ? 1.870 -15.449 -16.057 1.00 96.62 171 LEU A CA 1
ATOM 1240 C C . LEU A 1 171 ? 3.395 -15.640 -15.980 1.00 96.62 171 LEU A C 1
ATOM 1242 O O . LEU A 1 171 ? 4.121 -15.155 -16.843 1.00 96.62 171 LEU A O 1
ATOM 1246 N N . VAL A 1 172 ? 3.891 -16.388 -14.991 1.00 97.56 172 VAL A N 1
ATOM 1247 C CA . VAL A 1 172 ? 5.312 -16.775 -14.916 1.00 97.56 172 VAL A CA 1
ATOM 1248 C C . VAL A 1 172 ? 5.687 -17.740 -16.047 1.00 97.56 172 VAL A C 1
ATOM 1250 O O . VAL A 1 172 ? 6.771 -17.627 -16.613 1.00 97.56 172 VAL A O 1
ATOM 1253 N N . ALA A 1 173 ? 4.795 -18.656 -16.431 1.00 97.56 173 ALA A N 1
ATOM 1254 C CA . ALA A 1 173 ? 5.012 -19.547 -17.568 1.00 97.56 173 ALA A CA 1
ATOM 1255 C C . ALA A 1 173 ? 5.044 -18.793 -18.911 1.00 97.56 173 ALA A C 1
ATOM 1257 O O . ALA A 1 173 ? 5.807 -19.172 -19.797 1.00 97.56 173 ALA A O 1
ATOM 1258 N N . LEU A 1 174 ? 4.272 -17.709 -19.056 1.00 95.94 174 LEU A N 1
ATOM 1259 C CA . LEU A 1 174 ? 4.387 -16.797 -20.202 1.00 95.94 174 LEU A CA 1
ATOM 1260 C C . LEU A 1 174 ? 5.752 -16.102 -20.224 1.00 95.94 174 LEU A C 1
ATOM 1262 O O . LEU A 1 174 ? 6.402 -16.067 -21.266 1.00 95.94 174 LEU A O 1
ATOM 1266 N N . ALA A 1 175 ? 6.222 -15.622 -19.068 1.00 95.94 175 ALA A N 1
ATOM 1267 C CA . ALA A 1 175 ? 7.553 -15.031 -18.936 1.00 95.94 175 ALA A CA 1
ATOM 1268 C C . ALA A 1 175 ? 8.671 -16.009 -19.320 1.00 95.94 175 ALA A C 1
ATOM 1270 O O . ALA A 1 175 ? 9.697 -15.593 -19.829 1.00 95.94 175 ALA A O 1
ATOM 1271 N N . TRP A 1 176 ? 8.478 -17.314 -19.118 1.00 97.50 176 TRP A N 1
ATOM 1272 C CA . TRP A 1 176 ? 9.468 -18.330 -19.486 1.00 97.50 176 TRP A CA 1
ATOM 1273 C C . TRP A 1 176 ? 9.779 -18.348 -20.992 1.00 97.50 176 TRP A C 1
ATOM 1275 O O . TRP A 1 176 ? 10.885 -18.702 -21.392 1.00 97.50 176 TRP A O 1
ATOM 1285 N N . GLN A 1 177 ? 8.813 -17.966 -21.830 1.00 96.94 177 GLN A N 1
ATOM 1286 C CA . GLN A 1 177 ? 8.921 -18.025 -23.291 1.00 96.94 177 GLN A CA 1
ATOM 1287 C C . GLN A 1 177 ? 9.649 -16.815 -23.889 1.00 96.94 177 GLN A C 1
ATOM 1289 O O . GLN A 1 177 ? 9.822 -16.742 -25.105 1.00 96.94 177 GLN A O 1
ATOM 1294 N N . THR A 1 178 ? 10.063 -15.850 -23.066 1.00 94.25 178 THR A N 1
ATOM 1295 C CA . THR A 1 178 ? 10.636 -14.603 -23.564 1.00 94.25 178 THR A CA 1
ATOM 1296 C C . THR A 1 178 ? 12.099 -14.791 -23.963 1.00 94.25 178 THR A C 1
ATOM 1298 O O . THR A 1 178 ? 12.894 -15.325 -23.180 1.00 94.25 178 THR A O 1
ATOM 1301 N N . PRO A 1 179 ? 12.511 -14.343 -25.159 1.00 95.81 179 PRO A N 1
ATOM 1302 C CA . PRO A 1 179 ? 13.921 -14.323 -25.510 1.00 95.81 179 PRO A CA 1
ATOM 1303 C C . PRO A 1 179 ? 14.640 -13.199 -24.756 1.00 95.81 179 PRO A C 1
ATOM 1305 O O . PRO A 1 179 ? 14.032 -12.212 -24.338 1.00 95.81 179 PRO A O 1
ATOM 1308 N N . ALA A 1 180 ? 15.955 -13.342 -24.602 1.00 94.50 180 ALA A N 1
ATOM 1309 C CA . ALA A 1 180 ? 16.787 -12.251 -24.117 1.00 94.50 180 ALA A CA 1
ATOM 1310 C C . ALA A 1 180 ? 16.912 -11.174 -25.206 1.00 94.50 180 ALA A C 1
ATOM 1312 O O . ALA A 1 180 ? 17.265 -11.478 -26.347 1.00 94.50 180 ALA A O 1
ATOM 1313 N N . VAL A 1 181 ? 16.667 -9.917 -24.842 1.00 94.12 181 VAL A N 1
ATOM 1314 C CA . VAL A 1 181 ? 16.781 -8.751 -25.723 1.00 94.12 181 VAL A CA 1
ATOM 1315 C C . VAL A 1 181 ? 17.884 -7.843 -25.197 1.00 94.12 181 VAL A C 1
ATOM 1317 O O . VAL A 1 181 ? 17.906 -7.504 -24.014 1.00 94.12 181 VAL A O 1
ATOM 1320 N N . ARG A 1 182 ? 18.825 -7.464 -26.064 1.00 93.38 182 ARG A N 1
ATOM 1321 C CA . ARG A 1 182 ? 19.955 -6.599 -25.696 1.00 93.38 182 ARG A CA 1
ATOM 1322 C C . ARG A 1 182 ? 19.455 -5.202 -25.338 1.00 93.38 182 ARG A C 1
ATOM 1324 O O . ARG A 1 182 ? 18.519 -4.713 -25.960 1.00 93.38 182 ARG A O 1
ATOM 1331 N N . ALA A 1 183 ? 20.094 -4.565 -24.361 1.00 90.31 183 ALA A N 1
ATOM 1332 C CA . ALA A 1 183 ? 19.860 -3.144 -24.125 1.00 90.31 183 ALA A CA 1
ATOM 1333 C C . ALA A 1 183 ? 20.515 -2.331 -25.243 1.00 90.31 183 ALA A C 1
ATOM 1335 O O . ALA A 1 183 ? 21.558 -2.743 -25.767 1.00 90.31 183 ALA A O 1
ATOM 1336 N N . ARG A 1 184 ? 19.915 -1.188 -25.581 1.00 89.94 184 ARG A N 1
ATOM 1337 C CA . ARG A 1 184 ? 20.452 -0.269 -26.584 1.00 89.94 184 ARG A CA 1
ATOM 1338 C C . ARG A 1 184 ? 20.581 1.131 -26.014 1.00 89.94 184 ARG A C 1
ATOM 1340 O O . ARG A 1 184 ? 19.701 1.597 -25.298 1.00 89.94 184 ARG A O 1
ATOM 1347 N N . GLU A 1 185 ? 21.672 1.789 -26.350 1.00 88.75 185 GLU A N 1
ATOM 1348 C CA . GLU A 1 185 ? 21.783 3.238 -26.262 1.00 88.75 185 GLU A CA 1
ATOM 1349 C C . GLU A 1 185 ? 21.750 3.770 -27.688 1.00 88.75 185 GLU A C 1
ATOM 1351 O O . GLU A 1 185 ? 22.514 3.306 -28.539 1.00 88.75 185 GLU A O 1
ATOM 1356 N N . ILE A 1 186 ? 20.796 4.654 -27.962 1.00 88.06 186 ILE A N 1
ATOM 1357 C CA . ILE A 1 186 ? 20.579 5.227 -29.283 1.00 88.06 186 ILE A CA 1
ATOM 1358 C C . ILE A 1 186 ? 20.931 6.699 -29.193 1.00 88.06 186 ILE A C 1
ATOM 1360 O O . ILE A 1 186 ? 20.276 7.445 -28.471 1.00 88.06 186 ILE A O 1
ATOM 1364 N N . THR A 1 187 ? 21.949 7.093 -29.945 1.00 90.06 187 THR A N 1
ATOM 1365 C CA . THR A 1 187 ? 22.353 8.480 -30.126 1.00 90.06 187 THR A CA 1
ATOM 1366 C C . THR A 1 187 ? 21.978 8.903 -31.536 1.00 90.06 187 THR A C 1
ATOM 1368 O O . THR A 1 187 ? 22.579 8.451 -32.509 1.00 90.06 187 THR A O 1
ATOM 1371 N N . GLU A 1 188 ? 20.985 9.769 -31.659 1.00 90.06 188 GLU A N 1
ATOM 1372 C CA . GLU A 1 188 ? 20.648 10.434 -32.909 1.00 90.06 188 GLU A CA 1
ATOM 1373 C C . GLU A 1 188 ? 21.323 11.790 -32.974 1.00 90.06 188 GLU A C 1
ATOM 1375 O O . GLU A 1 188 ? 21.062 12.673 -32.161 1.00 90.06 188 GLU A O 1
ATOM 1380 N N . THR A 1 189 ? 22.166 11.957 -33.982 1.00 90.56 189 THR A N 1
ATOM 1381 C CA . THR A 1 189 ? 22.727 13.247 -34.370 1.00 90.56 189 THR A CA 1
ATOM 1382 C C . THR A 1 189 ? 22.070 13.664 -35.673 1.00 90.56 189 THR A C 1
ATOM 1384 O O . THR A 1 189 ? 22.194 12.960 -36.671 1.00 90.56 189 THR A O 1
ATOM 1387 N N . TRP A 1 190 ? 21.357 14.785 -35.689 1.00 87.94 190 TRP A N 1
ATOM 1388 C CA . TRP A 1 190 ? 20.874 15.379 -36.934 1.00 87.94 190 TRP A CA 1
ATOM 1389 C C . TRP A 1 190 ? 21.616 16.682 -37.175 1.00 87.94 190 TRP A C 1
ATOM 1391 O O . TRP A 1 190 ? 21.862 17.457 -36.248 1.00 87.94 190 TRP A O 1
ATOM 1401 N N . ARG A 1 191 ? 22.010 16.924 -38.423 1.00 87.06 191 ARG A N 1
ATOM 1402 C CA . ARG A 1 191 ? 22.588 18.203 -38.831 1.00 87.06 191 ARG A CA 1
ATOM 1403 C C . ARG A 1 191 ? 21.464 19.076 -39.373 1.00 87.06 191 ARG A C 1
ATOM 1405 O O . ARG A 1 191 ? 20.851 18.715 -40.360 1.00 87.06 191 ARG A O 1
ATOM 1412 N N . ASP A 1 192 ? 21.213 20.209 -38.733 1.00 83.94 192 ASP A N 1
ATOM 1413 C CA . ASP A 1 192 ? 20.340 21.256 -39.258 1.00 83.94 192 ASP A CA 1
ATOM 1414 C C . ASP A 1 192 ? 21.165 22.488 -39.670 1.00 83.94 192 ASP A C 1
ATOM 1416 O O . ASP A 1 192 ? 22.386 22.551 -39.477 1.00 83.94 192 ASP A O 1
ATOM 1420 N N . GLU A 1 193 ? 20.494 23.490 -40.240 1.00 86.00 193 GLU A N 1
ATOM 1421 C CA . GLU A 1 193 ? 21.102 24.766 -40.639 1.00 86.00 193 GLU A CA 1
ATOM 1422 C C . GLU A 1 193 ? 21.723 25.557 -39.467 1.00 86.00 193 GLU A C 1
ATOM 1424 O O . GLU A 1 193 ? 22.485 26.498 -39.695 1.00 86.00 193 GLU A O 1
ATOM 1429 N N . TYR A 1 194 ? 21.459 25.155 -38.218 1.00 82.25 194 TYR A N 1
ATOM 1430 C CA . TYR A 1 194 ? 21.920 25.817 -36.996 1.00 82.25 194 TYR A CA 1
ATOM 1431 C C . TYR A 1 194 ? 23.111 25.128 -36.315 1.00 82.25 194 TYR A C 1
ATOM 1433 O O . TYR A 1 194 ? 23.548 25.578 -35.254 1.00 82.25 194 TYR A O 1
ATOM 1441 N N . GLY A 1 195 ? 23.688 24.092 -36.927 1.00 80.00 195 GLY A N 1
ATOM 1442 C CA . GLY A 1 195 ? 24.887 23.419 -36.413 1.00 80.00 195 GLY A CA 1
ATOM 1443 C C . GLY A 1 195 ? 24.648 22.012 -35.868 1.00 80.00 195 GLY A C 1
ATOM 1444 O O . GLY A 1 195 ? 25.604 21.385 -35.412 1.00 80.00 195 GLY A O 1
ATOM 1445 N N . GLY A 1 196 ? 23.427 21.493 -35.994 1.00 82.81 196 GLY A N 1
ATOM 1446 C CA . GLY A 1 196 ? 23.054 20.148 -35.585 1.00 82.81 196 GLY A CA 1
ATOM 1447 C C . GLY A 1 196 ? 22.767 20.012 -34.096 1.00 82.81 196 GLY A C 1
ATOM 1448 O O . GLY A 1 196 ? 23.194 20.810 -33.261 1.00 82.81 196 GLY A O 1
ATOM 1449 N N . SER A 1 197 ? 22.017 18.971 -33.762 1.00 86.44 197 SER A N 1
ATOM 1450 C CA . SER A 1 197 ? 21.682 18.620 -32.390 1.00 86.44 197 SER A CA 1
ATOM 1451 C C . SER A 1 197 ? 21.781 17.109 -32.205 1.00 86.44 197 SER A C 1
ATOM 1453 O O . SER A 1 197 ? 21.725 16.328 -33.157 1.00 86.44 197 SER A O 1
ATOM 1455 N N . GLU A 1 198 ? 22.033 16.720 -30.963 1.00 87.12 198 GLU A N 1
ATOM 1456 C CA . GLU A 1 198 ? 22.196 15.341 -30.542 1.00 87.12 198 GLU A CA 1
ATOM 1457 C C . GLU A 1 198 ? 21.117 15.028 -29.509 1.00 87.12 198 GLU A C 1
ATOM 1459 O O . GLU A 1 198 ? 20.938 15.762 -28.532 1.00 87.12 198 GLU A O 1
ATOM 1464 N N . SER A 1 199 ? 20.412 13.922 -29.715 1.00 84.88 199 SER A N 1
ATOM 1465 C CA . SER A 1 199 ? 19.568 13.313 -28.698 1.00 84.88 199 SER A CA 1
ATOM 1466 C C . SER A 1 199 ? 20.065 11.904 -28.423 1.00 84.88 199 SER A C 1
ATOM 1468 O O . SER A 1 199 ? 20.351 11.151 -29.349 1.00 84.88 199 SER A O 1
ATOM 1470 N N . SER A 1 200 ? 20.182 11.549 -27.148 1.00 82.19 200 SER A N 1
ATOM 1471 C CA . SER A 1 200 ? 20.486 10.184 -26.732 1.00 82.19 200 SER A CA 1
ATOM 1472 C C . SER A 1 200 ? 19.385 9.680 -25.814 1.00 82.19 200 SER A C 1
ATOM 1474 O O . SER A 1 200 ? 18.923 10.404 -24.925 1.00 82.19 200 SER A O 1
ATOM 1476 N N . TRP A 1 201 ? 18.952 8.442 -26.031 1.00 85.19 201 TRP A N 1
ATOM 1477 C CA . TRP A 1 201 ? 18.054 7.748 -25.123 1.00 85.19 201 TRP A CA 1
ATOM 1478 C C . TRP A 1 201 ? 18.427 6.277 -24.973 1.00 85.19 201 TRP A C 1
ATOM 1480 O O . TRP A 1 201 ? 19.085 5.657 -25.809 1.00 85.19 201 TRP A O 1
ATOM 1490 N N . PHE A 1 202 ? 17.977 5.709 -23.860 1.00 83.12 202 PHE A N 1
ATOM 1491 C CA . PHE A 1 202 ? 18.226 4.324 -23.501 1.00 83.12 202 PHE A CA 1
ATOM 1492 C C . PHE A 1 202 ? 16.975 3.480 -23.724 1.00 83.12 202 PHE A C 1
ATOM 1494 O O . PHE A 1 202 ? 15.901 3.777 -23.195 1.00 83.12 202 PHE A O 1
ATOM 1501 N N . GLU A 1 203 ? 17.136 2.384 -24.455 1.00 86.88 203 GLU A N 1
ATOM 1502 C CA . GLU A 1 203 ? 16.130 1.343 -24.577 1.00 86.88 203 GLU A CA 1
ATOM 1503 C C . GLU A 1 203 ? 16.487 0.178 -23.647 1.00 86.88 203 GLU A C 1
ATOM 1505 O O . GLU A 1 203 ? 17.468 -0.542 -23.891 1.00 86.88 203 GLU A O 1
ATOM 1510 N N . PRO A 1 204 ? 15.704 -0.047 -22.573 1.00 84.19 204 PRO A N 1
ATOM 1511 C CA . PRO A 1 204 ? 15.957 -1.161 -21.680 1.00 84.19 204 PRO A CA 1
ATOM 1512 C C . PRO A 1 204 ? 15.791 -2.481 -22.435 1.00 84.19 204 PRO A C 1
ATOM 1514 O O . PRO A 1 204 ? 14.744 -2.751 -23.027 1.00 84.19 204 PRO A O 1
ATOM 1517 N N . GLY A 1 205 ? 16.829 -3.314 -22.371 1.00 88.88 205 GLY A N 1
ATOM 1518 C CA . GLY A 1 205 ? 16.745 -4.713 -22.776 1.00 88.88 205 GLY A CA 1
ATOM 1519 C C . GLY A 1 205 ? 15.903 -5.538 -21.796 1.00 88.88 205 GLY A C 1
ATOM 1520 O O . GLY A 1 205 ? 15.489 -5.057 -20.739 1.00 88.88 205 GLY A O 1
ATOM 1521 N N . SER A 1 206 ? 15.696 -6.813 -22.119 1.00 91.94 206 SER A N 1
ATOM 1522 C CA . SER A 1 206 ? 15.009 -7.773 -21.247 1.00 91.94 206 SER A CA 1
ATOM 1523 C C . SER A 1 206 ? 15.830 -9.046 -21.088 1.00 91.94 206 SER A C 1
ATOM 1525 O O . SER A 1 206 ? 16.343 -9.580 -22.075 1.00 91.94 206 SER A O 1
ATOM 1527 N N . ARG A 1 207 ? 15.991 -9.542 -19.853 1.00 93.75 207 ARG A N 1
ATOM 1528 C CA . ARG A 1 207 ? 16.675 -10.827 -19.634 1.00 93.75 207 ARG A CA 1
ATOM 1529 C C . ARG A 1 207 ? 15.837 -11.974 -20.207 1.00 93.75 207 ARG A C 1
ATOM 1531 O O . ARG A 1 207 ? 14.620 -11.867 -20.352 1.00 93.75 207 ARG A O 1
ATOM 1538 N N . GLY A 1 208 ? 16.500 -13.082 -20.531 1.00 95.44 208 GLY A N 1
ATOM 1539 C CA . GLY A 1 208 ? 15.817 -14.265 -21.043 1.00 95.44 208 GLY A CA 1
ATOM 1540 C C . GLY A 1 208 ? 14.855 -14.845 -20.008 1.00 95.44 208 GLY A C 1
ATOM 1541 O O . GLY A 1 208 ? 15.142 -14.858 -18.809 1.00 95.44 208 GLY A O 1
ATOM 1542 N N . GLY A 1 209 ? 13.725 -15.373 -20.470 1.00 95.75 209 GLY A N 1
ATOM 1543 C CA . GLY A 1 209 ? 12.708 -15.976 -19.612 1.00 95.75 209 GLY A CA 1
ATOM 1544 C C . GLY A 1 209 ? 13.254 -17.106 -18.744 1.00 95.75 209 GLY A C 1
ATOM 1545 O O . GLY A 1 209 ? 12.905 -17.211 -17.567 1.00 95.75 209 GLY A O 1
ATOM 1546 N N . GLY A 1 210 ? 14.190 -17.889 -19.291 1.00 96.44 210 GLY A N 1
ATOM 1547 C CA . GLY A 1 210 ? 14.896 -18.951 -18.570 1.00 96.44 210 GLY A CA 1
ATOM 1548 C C . GLY A 1 210 ? 15.727 -18.464 -17.378 1.00 96.44 210 GLY A C 1
ATOM 1549 O O . GLY A 1 210 ? 15.908 -19.225 -16.431 1.00 96.44 210 GLY A O 1
ATOM 1550 N N . ASP A 1 211 ? 16.170 -17.203 -17.375 1.00 95.31 211 ASP A N 1
ATOM 1551 C CA . ASP A 1 211 ? 16.940 -16.628 -16.268 1.00 95.31 211 ASP A CA 1
ATOM 1552 C C . ASP A 1 211 ? 16.038 -16.103 -15.149 1.00 95.31 211 ASP A C 1
ATOM 1554 O O . ASP A 1 211 ? 16.435 -16.122 -13.988 1.00 95.31 211 ASP A O 1
ATOM 1558 N N . ILE A 1 212 ? 14.832 -15.622 -15.474 1.00 95.56 212 ILE A N 1
ATOM 1559 C CA . ILE A 1 212 ? 13.943 -14.916 -14.534 1.00 95.56 212 ILE A CA 1
ATOM 1560 C C . ILE A 1 212 ? 12.893 -15.854 -13.936 1.00 95.56 212 ILE A C 1
ATOM 1562 O O . ILE A 1 212 ? 12.631 -15.846 -12.729 1.00 95.56 212 ILE A O 1
ATOM 1566 N N . ALA A 1 213 ? 12.249 -16.651 -14.786 1.00 97.06 213 ALA A N 1
ATOM 1567 C CA . ALA A 1 213 ? 11.065 -17.409 -14.423 1.00 97.06 213 ALA A CA 1
ATOM 1568 C C . ALA A 1 213 ? 11.302 -18.482 -13.334 1.00 97.06 213 ALA A C 1
ATOM 1570 O O . ALA A 1 213 ? 10.415 -18.627 -12.484 1.00 97.06 213 ALA A O 1
ATOM 1571 N N . PRO A 1 214 ? 12.473 -19.159 -13.231 1.00 97.88 214 PRO A N 1
ATOM 1572 C CA . PRO A 1 214 ? 12.769 -20.026 -12.088 1.00 97.88 214 PRO A CA 1
ATOM 1573 C C . PRO A 1 214 ? 12.691 -19.295 -10.741 1.00 97.88 214 PRO A C 1
ATOM 1575 O O . PRO A 1 214 ? 12.164 -19.842 -9.772 1.00 97.88 214 PRO A O 1
ATOM 1578 N N . TRP A 1 215 ? 13.167 -18.046 -10.673 1.00 97.38 215 TRP A N 1
ATOM 1579 C CA . TR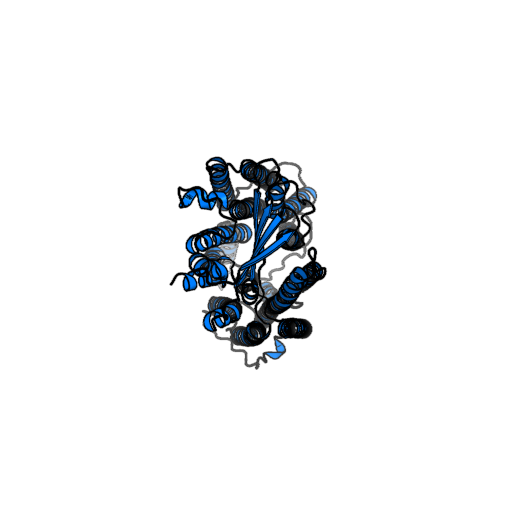P A 1 215 ? 13.160 -17.252 -9.440 1.00 97.38 215 TRP A CA 1
ATOM 1580 C C . TRP A 1 215 ? 11.764 -16.757 -9.076 1.00 97.38 215 TRP A C 1
ATOM 1582 O O . TRP A 1 215 ? 11.405 -16.757 -7.899 1.00 97.38 215 TRP A O 1
ATOM 1592 N N . LEU A 1 216 ? 10.945 -16.393 -10.066 1.00 96.75 216 LEU A N 1
ATOM 1593 C CA . LEU A 1 216 ? 9.542 -16.042 -9.833 1.00 96.75 216 LEU A CA 1
ATOM 1594 C C . LEU A 1 216 ? 8.722 -17.258 -9.379 1.00 96.75 216 LEU A C 1
ATOM 1596 O O . LEU A 1 216 ? 7.909 -17.145 -8.459 1.00 96.75 216 LEU A O 1
ATOM 1600 N N . LEU A 1 217 ? 8.967 -18.435 -9.963 1.00 98.00 217 LEU A N 1
ATOM 1601 C CA . LEU A 1 217 ? 8.342 -19.682 -9.523 1.00 98.00 217 LEU A CA 1
ATOM 1602 C C . LEU A 1 217 ? 8.783 -20.046 -8.098 1.00 98.00 217 LEU A C 1
ATOM 1604 O O . LEU A 1 217 ? 7.949 -20.413 -7.267 1.00 98.00 217 LEU A O 1
ATOM 1608 N N . LEU A 1 218 ? 10.072 -19.878 -7.787 1.00 97.50 218 LEU A N 1
ATOM 1609 C CA . LEU A 1 218 ? 10.597 -20.041 -6.435 1.00 97.50 218 LEU A CA 1
ATOM 1610 C C . LEU A 1 218 ? 9.915 -19.076 -5.457 1.00 97.50 218 LEU A C 1
ATOM 1612 O O . LEU A 1 218 ? 9.471 -19.517 -4.400 1.00 97.50 218 LEU A O 1
ATOM 1616 N N . ALA A 1 219 ? 9.763 -17.795 -5.806 1.00 96.69 219 ALA A N 1
ATOM 1617 C CA . ALA A 1 219 ? 9.055 -16.813 -4.981 1.00 96.69 219 ALA A CA 1
ATOM 1618 C C . ALA A 1 219 ? 7.599 -17.234 -4.707 1.00 96.69 219 ALA A C 1
ATOM 1620 O O . ALA A 1 219 ? 7.126 -17.123 -3.573 1.00 96.69 219 ALA A O 1
ATOM 1621 N N . LEU A 1 220 ? 6.906 -17.785 -5.712 1.00 97.62 220 LEU A N 1
ATOM 1622 C CA . LEU A 1 220 ? 5.539 -18.300 -5.581 1.00 97.62 220 LEU A CA 1
ATOM 1623 C C . LEU A 1 220 ? 5.466 -19.481 -4.599 1.00 97.62 220 LEU A C 1
ATOM 1625 O O . LEU A 1 220 ? 4.620 -19.507 -3.703 1.00 97.62 220 LEU A O 1
ATOM 1629 N N . VAL A 1 221 ? 6.385 -20.444 -4.716 1.00 98.12 221 VAL A N 1
ATOM 1630 C CA . VAL A 1 221 ? 6.478 -21.586 -3.791 1.00 98.12 221 VAL A CA 1
ATOM 1631 C C . VAL A 1 221 ? 6.817 -21.110 -2.377 1.00 98.12 221 VAL A C 1
ATOM 1633 O O . VAL A 1 221 ? 6.159 -21.509 -1.412 1.00 98.12 221 VAL A O 1
ATOM 1636 N N . LEU A 1 222 ? 7.799 -20.217 -2.241 1.00 97.25 222 LEU A N 1
ATOM 1637 C CA . LEU A 1 222 ? 8.213 -19.658 -0.957 1.00 97.25 222 LEU A CA 1
ATOM 1638 C C . LEU A 1 222 ? 7.073 -18.896 -0.278 1.00 97.25 222 LEU A C 1
ATOM 1640 O O . LEU A 1 222 ? 6.891 -19.050 0.926 1.00 97.25 222 LEU A O 1
ATOM 1644 N N . ALA A 1 223 ? 6.260 -18.135 -1.011 1.00 97.06 223 ALA A N 1
ATOM 1645 C CA . ALA A 1 223 ? 5.109 -17.439 -0.441 1.00 97.06 223 ALA A CA 1
ATOM 1646 C C . ALA A 1 223 ? 4.051 -18.417 0.114 1.00 97.06 223 ALA A C 1
ATOM 1648 O O . ALA A 1 223 ? 3.506 -18.184 1.199 1.00 97.06 223 ALA A O 1
ATOM 1649 N N . ALA A 1 224 ? 3.814 -19.555 -0.550 1.00 97.62 224 ALA A N 1
ATOM 1650 C CA . ALA A 1 224 ? 2.921 -20.603 -0.046 1.00 97.62 224 ALA A CA 1
ATOM 1651 C C . ALA A 1 224 ? 3.489 -21.288 1.213 1.00 97.62 224 ALA A C 1
ATOM 1653 O O . ALA A 1 224 ? 2.774 -21.486 2.201 1.00 97.62 224 ALA A O 1
ATOM 1654 N N . VAL A 1 225 ? 4.792 -21.589 1.219 1.00 97.88 225 VAL A N 1
ATOM 1655 C CA . VAL A 1 225 ? 5.497 -22.136 2.391 1.00 97.88 225 VAL A CA 1
ATOM 1656 C C . VAL A 1 225 ? 5.479 -21.140 3.556 1.00 97.88 225 VAL A C 1
ATOM 1658 O O . VAL A 1 225 ? 5.160 -21.513 4.687 1.00 97.88 225 VAL A O 1
ATOM 1661 N N . GLY A 1 226 ? 5.740 -19.859 3.293 1.00 97.00 226 GLY A N 1
ATOM 1662 C CA . GLY A 1 226 ? 5.682 -18.778 4.276 1.00 97.00 226 GLY A CA 1
ATOM 1663 C C . GLY A 1 226 ? 4.298 -18.654 4.911 1.00 97.00 226 GLY A C 1
ATOM 1664 O O . GLY A 1 226 ? 4.184 -18.545 6.134 1.00 97.00 226 GLY A O 1
ATOM 1665 N N . PHE A 1 227 ? 3.231 -18.778 4.116 1.00 97.81 227 PHE A N 1
ATOM 1666 C CA . PHE A 1 227 ? 1.869 -18.856 4.642 1.00 97.81 227 PHE A CA 1
ATOM 1667 C C . PHE A 1 227 ? 1.658 -20.064 5.557 1.00 97.81 227 PHE A C 1
ATOM 1669 O O . PHE A 1 227 ? 1.103 -19.909 6.646 1.00 97.81 227 PHE A O 1
ATOM 1676 N N . ALA A 1 228 ? 2.121 -21.254 5.165 1.00 97.56 228 ALA A N 1
ATOM 1677 C CA . ALA A 1 228 ? 2.009 -22.454 5.993 1.00 97.56 228 ALA A CA 1
ATOM 1678 C C . ALA A 1 228 ? 2.741 -22.294 7.341 1.00 97.56 228 ALA A C 1
ATOM 1680 O O . ALA A 1 228 ? 2.223 -22.700 8.388 1.00 97.56 228 ALA A O 1
ATOM 1681 N N . ILE A 1 229 ? 3.906 -21.634 7.342 1.00 97.25 229 ILE A N 1
ATOM 1682 C CA . ILE A 1 229 ? 4.643 -21.280 8.562 1.00 97.25 229 ILE A CA 1
ATOM 1683 C C . ILE A 1 229 ? 3.819 -20.312 9.422 1.00 97.25 229 ILE A C 1
ATOM 1685 O O . ILE A 1 229 ? 3.606 -20.584 10.604 1.00 97.25 229 ILE A O 1
ATOM 1689 N N . VAL A 1 230 ? 3.293 -19.223 8.852 1.00 96.88 230 VAL A N 1
ATOM 1690 C CA . VAL A 1 230 ? 2.456 -18.254 9.586 1.00 96.88 230 VAL A CA 1
ATOM 1691 C C . VAL A 1 230 ? 1.193 -18.907 10.148 1.00 96.88 230 VAL A C 1
ATOM 1693 O O . V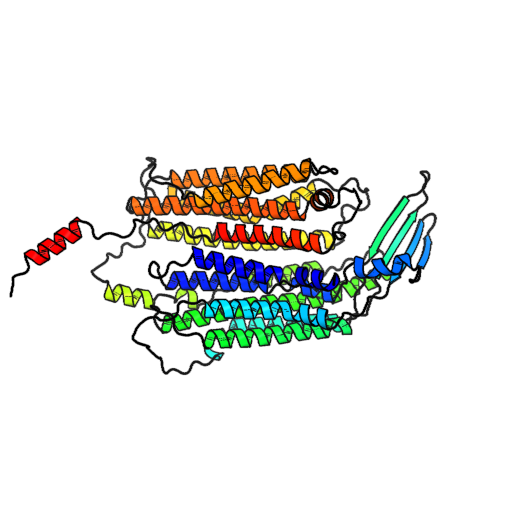AL A 1 230 ? 0.847 -18.676 11.309 1.00 96.88 230 VAL A O 1
ATOM 1696 N N . LEU A 1 231 ? 0.538 -19.782 9.384 1.00 96.88 231 LEU A N 1
ATOM 1697 C CA . LEU A 1 231 ? -0.603 -20.570 9.845 1.00 96.88 231 LEU A CA 1
ATOM 1698 C C . LEU A 1 231 ? -0.224 -21.427 11.057 1.00 96.88 231 LEU A C 1
ATOM 1700 O O . LEU A 1 231 ? -0.950 -21.435 12.051 1.00 96.88 231 LEU A O 1
ATOM 1704 N N . ARG A 1 232 ? 0.935 -22.096 11.019 1.00 96.75 232 ARG A N 1
ATOM 1705 C CA . ARG A 1 232 ? 1.456 -22.882 12.148 1.00 96.75 232 ARG A CA 1
ATOM 1706 C C . ARG A 1 232 ? 1.748 -22.007 13.369 1.00 96.75 232 ARG A C 1
ATOM 1708 O O . ARG A 1 232 ? 1.405 -22.411 14.479 1.00 96.75 232 ARG A O 1
ATOM 1715 N N . ILE A 1 233 ? 2.329 -20.819 13.188 1.00 95.69 233 ILE A N 1
ATOM 1716 C CA . ILE A 1 233 ? 2.584 -19.855 14.275 1.00 95.69 233 ILE A CA 1
ATOM 1717 C C . ILE A 1 233 ? 1.253 -19.414 14.909 1.00 95.69 233 ILE A C 1
ATOM 1719 O O . ILE A 1 233 ? 1.101 -19.479 16.130 1.00 95.69 233 ILE A O 1
ATOM 1723 N N . ILE A 1 234 ? 0.257 -19.028 14.103 1.00 95.31 234 ILE A N 1
ATOM 1724 C CA . ILE A 1 234 ? -1.066 -18.603 14.594 1.00 95.31 234 ILE A CA 1
ATOM 1725 C C . ILE A 1 234 ? -1.805 -19.766 15.273 1.00 95.31 234 ILE A C 1
ATOM 1727 O O . ILE A 1 234 ? -2.446 -19.570 16.305 1.00 95.31 234 ILE A O 1
ATOM 1731 N N . ALA A 1 235 ? -1.711 -20.984 14.741 1.00 94.81 235 ALA A N 1
ATOM 1732 C CA . ALA A 1 235 ? -2.327 -22.164 15.342 1.00 94.81 235 ALA A CA 1
ATOM 1733 C C . ALA A 1 235 ? -1.695 -22.512 16.701 1.00 94.81 235 ALA A C 1
ATOM 1735 O O . ALA A 1 235 ? -2.414 -22.879 17.627 1.00 94.81 235 ALA A O 1
ATOM 1736 N N . ARG A 1 236 ? -0.375 -22.333 16.850 1.00 93.81 236 ARG A N 1
ATOM 1737 C CA . ARG A 1 236 ? 0.377 -22.648 18.077 1.00 93.81 236 ARG A CA 1
ATOM 1738 C C . ARG A 1 236 ? 0.425 -21.528 19.113 1.00 93.81 236 ARG A C 1
ATOM 1740 O O . ARG A 1 236 ? 0.929 -21.761 20.210 1.00 93.81 236 ARG A O 1
ATOM 1747 N N . ARG A 1 237 ? -0.081 -20.324 18.813 1.00 92.38 237 ARG A N 1
ATOM 1748 C CA . ARG A 1 237 ? -0.039 -19.219 19.785 1.00 92.38 237 ARG A CA 1
ATOM 1749 C C . ARG A 1 237 ? -0.781 -19.604 21.087 1.00 92.38 237 ARG A C 1
ATOM 1751 O O . ARG A 1 237 ? -1.811 -20.281 21.001 1.00 92.38 237 ARG A O 1
ATOM 1758 N N . PRO A 1 238 ? -0.333 -19.174 22.277 1.00 89.69 238 PRO A N 1
ATOM 1759 C CA . PRO A 1 238 ? -1.086 -19.347 23.525 1.00 89.69 238 PRO A CA 1
ATOM 1760 C C . PRO A 1 238 ? -2.452 -18.638 23.504 1.00 89.69 238 PRO A C 1
ATOM 1762 O O . PRO A 1 238 ? -2.672 -17.724 22.710 1.00 89.69 238 PRO A O 1
ATOM 1765 N N . THR A 1 239 ? -3.388 -19.059 24.360 1.00 88.69 239 THR A N 1
ATOM 1766 C CA . THR A 1 239 ? -4.672 -18.361 24.558 1.00 88.69 239 THR A CA 1
ATOM 1767 C C . THR A 1 239 ? -4.451 -16.997 25.208 1.00 88.69 239 THR A C 1
ATOM 1769 O O . THR A 1 239 ? -3.588 -16.852 26.072 1.00 88.69 239 THR A O 1
ATOM 1772 N N . LEU A 1 240 ? -5.235 -15.995 24.809 1.00 87.44 240 LEU A N 1
ATOM 1773 C CA . LEU A 1 240 ? -5.124 -14.632 25.333 1.00 87.44 240 LEU A CA 1
ATOM 1774 C C . LEU A 1 240 ? -5.791 -14.492 26.710 1.00 87.44 240 LEU A C 1
ATOM 1776 O O . LEU A 1 240 ? -6.780 -15.160 27.008 1.00 87.44 240 LEU A O 1
ATOM 1780 N N . THR A 1 241 ? -5.241 -13.639 27.573 1.00 82.62 241 THR A N 1
ATOM 1781 C CA . THR A 1 241 ? -5.796 -13.350 28.908 1.00 82.62 241 THR A CA 1
ATOM 1782 C C . THR A 1 241 ? -7.090 -12.554 28.797 1.00 82.62 241 THR A C 1
ATOM 1784 O O . THR A 1 241 ? -7.145 -11.579 28.051 1.00 82.62 241 THR A O 1
ATOM 1787 N N . GLY A 1 242 ? -8.117 -12.933 29.560 1.00 80.62 242 GLY A N 1
ATOM 1788 C CA . GLY A 1 242 ? -9.384 -12.193 29.619 1.00 80.62 242 GLY A CA 1
ATOM 1789 C C . GLY A 1 242 ? -10.272 -12.332 28.379 1.00 80.62 242 GLY A C 1
ATOM 1790 O O . GLY A 1 242 ? -11.295 -11.659 28.299 1.00 80.62 242 GLY A O 1
ATOM 1791 N N . LEU A 1 243 ? -9.903 -13.195 27.426 1.00 86.00 243 LEU A N 1
ATOM 1792 C CA . LEU A 1 243 ? -10.749 -13.551 26.290 1.00 86.00 243 LEU A CA 1
ATOM 1793 C C . LEU A 1 243 ? -11.378 -14.923 26.521 1.00 86.00 243 LEU A C 1
ATOM 1795 O O . LEU A 1 243 ? -10.692 -15.877 26.896 1.00 86.00 243 LEU A O 1
ATOM 1799 N N . HIS A 1 244 ? -12.672 -15.041 26.240 1.00 88.81 244 HIS A N 1
ATOM 1800 C CA . HIS A 1 244 ? -13.345 -16.334 26.257 1.00 88.81 244 HIS A CA 1
ATOM 1801 C C . HIS A 1 244 ? -12.695 -17.293 25.226 1.00 88.81 244 HIS A C 1
ATOM 1803 O O . HIS A 1 244 ? -12.345 -16.846 24.129 1.00 88.81 244 HIS A O 1
ATOM 1809 N N . PRO A 1 245 ? -12.561 -18.612 25.492 1.00 89.06 245 PRO A N 1
ATOM 1810 C CA . PRO A 1 245 ? -11.912 -19.549 24.563 1.00 89.06 245 PRO A CA 1
ATOM 1811 C C . PRO A 1 245 ? -12.499 -19.553 23.144 1.00 89.06 245 PRO A C 1
ATOM 1813 O O . PRO A 1 245 ? -11.776 -19.770 22.174 1.00 89.06 245 PRO A O 1
ATOM 1816 N N . ARG A 1 246 ? -13.807 -19.295 23.016 1.00 90.75 246 ARG A N 1
ATOM 1817 C CA . ARG A 1 246 ? -14.487 -19.151 21.717 1.00 90.75 246 ARG A CA 1
ATOM 1818 C C . ARG A 1 246 ? -14.073 -17.875 20.982 1.00 90.75 246 ARG A C 1
ATOM 1820 O O . ARG A 1 246 ? -13.826 -17.930 19.782 1.00 90.75 246 ARG A O 1
ATOM 1827 N N . ASP A 1 247 ? -13.932 -16.761 21.699 1.00 92.38 247 ASP A N 1
ATOM 1828 C CA . ASP A 1 247 ? -13.448 -15.508 21.118 1.00 92.38 247 ASP A CA 1
ATOM 1829 C C . ASP A 1 247 ? -11.971 -15.629 20.700 1.00 92.38 247 ASP A C 1
ATOM 1831 O O . ASP A 1 247 ? -11.611 -15.132 19.636 1.00 92.38 247 ASP A O 1
ATOM 1835 N N . ASP A 1 248 ? -11.120 -16.354 21.446 1.00 92.56 248 ASP A N 1
ATOM 1836 C CA . ASP A 1 248 ? -9.731 -16.617 21.010 1.00 92.56 248 ASP A CA 1
ATOM 1837 C C . ASP A 1 248 ? -9.683 -17.355 19.665 1.00 92.56 248 ASP A C 1
ATOM 1839 O O . ASP A 1 248 ? -8.885 -17.001 18.791 1.00 92.56 248 ASP A O 1
ATOM 1843 N N . ASP A 1 249 ? -10.555 -18.344 19.467 1.00 93.50 249 ASP A N 1
ATOM 1844 C CA . ASP A 1 249 ? -10.618 -19.100 18.215 1.00 93.50 249 ASP A CA 1
ATOM 1845 C C . ASP A 1 249 ? -11.070 -18.218 17.038 1.00 93.50 249 ASP A C 1
ATOM 1847 O O . ASP A 1 249 ? -10.461 -18.243 15.963 1.00 93.50 249 ASP A O 1
ATOM 1851 N N . LEU A 1 250 ? -12.050 -17.331 17.263 1.00 93.88 250 LEU A N 1
ATOM 1852 C CA . LEU A 1 250 ? -12.450 -16.314 16.283 1.00 93.88 250 LEU A CA 1
ATOM 1853 C C . LEU A 1 250 ? -11.280 -15.383 15.933 1.00 93.88 250 LEU A C 1
ATOM 1855 O O . LEU A 1 250 ? -11.048 -15.097 14.758 1.00 93.88 250 LEU A O 1
ATOM 1859 N N . VAL A 1 251 ? -10.477 -14.959 16.914 1.00 93.25 251 VAL A N 1
ATOM 1860 C CA . VAL A 1 251 ? -9.291 -14.121 16.663 1.00 93.25 251 VAL A CA 1
ATOM 1861 C C . VAL A 1 251 ? -8.245 -14.862 15.822 1.00 93.25 251 VAL A C 1
ATOM 1863 O O . VAL A 1 251 ? -7.579 -1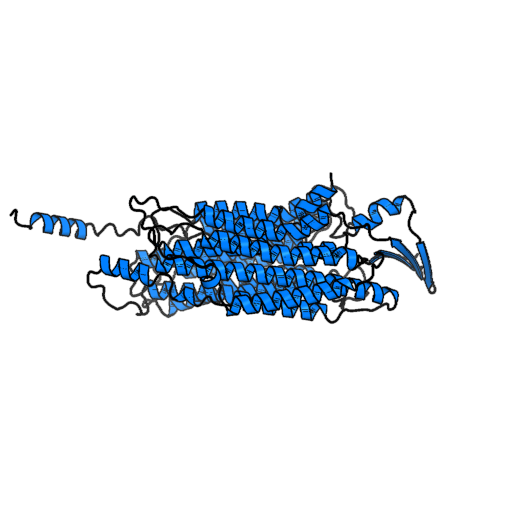4.233 14.998 1.00 93.25 251 VAL A O 1
ATOM 1866 N N . ARG A 1 252 ? -8.074 -16.183 15.988 1.00 94.94 252 ARG A N 1
ATOM 1867 C CA . ARG A 1 252 ? -7.177 -16.987 15.127 1.00 94.94 252 ARG A CA 1
ATOM 1868 C C . ARG A 1 252 ? -7.686 -17.024 13.698 1.00 94.94 252 ARG A C 1
ATOM 1870 O O . ARG A 1 252 ? -6.927 -16.705 12.789 1.00 94.94 252 ARG A O 1
ATOM 1877 N N . ARG A 1 253 ? -8.971 -17.327 13.506 1.00 95.81 253 ARG A N 1
ATOM 1878 C CA . ARG A 1 253 ? -9.620 -17.358 12.183 1.00 95.81 253 ARG A CA 1
ATOM 1879 C C . ARG A 1 253 ? -9.514 -16.011 11.470 1.00 95.81 253 ARG A C 1
ATOM 1881 O O . ARG A 1 253 ? -9.199 -15.959 10.285 1.00 95.81 253 ARG A O 1
ATOM 1888 N N . ILE A 1 254 ? -9.713 -14.904 12.190 1.00 93.62 254 ILE A N 1
ATOM 1889 C CA . ILE A 1 254 ? -9.546 -13.548 11.646 1.00 93.62 254 ILE A CA 1
ATOM 1890 C C . ILE A 1 254 ? -8.083 -13.287 11.260 1.00 93.62 254 ILE A C 1
ATOM 1892 O O . ILE A 1 254 ? -7.834 -12.742 10.186 1.00 93.62 254 ILE A O 1
ATOM 1896 N N . ALA A 1 255 ? -7.118 -13.687 12.093 1.00 94.31 255 ALA A N 1
ATOM 1897 C CA . ALA A 1 255 ? -5.697 -13.524 11.791 1.00 94.31 255 ALA A CA 1
ATOM 1898 C C . ALA A 1 255 ? -5.264 -14.340 10.560 1.00 94.31 255 ALA A C 1
ATOM 1900 O O . ALA A 1 255 ? -4.593 -13.793 9.688 1.00 94.31 255 ALA A O 1
ATOM 1901 N N . VAL A 1 256 ? -5.705 -15.601 10.449 1.00 96.56 256 VAL A N 1
ATOM 1902 C CA . VAL A 1 256 ? -5.460 -16.465 9.280 1.00 96.56 256 VAL A CA 1
ATOM 1903 C C . VAL A 1 256 ? -6.097 -15.878 8.023 1.00 96.56 256 VAL A C 1
ATOM 1905 O O . VAL A 1 256 ? -5.446 -15.805 6.987 1.00 96.56 256 VAL A O 1
ATOM 1908 N N . ASN A 1 257 ? -7.337 -15.390 8.111 1.00 95.50 257 ASN A N 1
ATOM 1909 C CA . ASN A 1 257 ? -8.010 -14.748 6.984 1.00 95.50 257 ASN A CA 1
ATOM 1910 C C . ASN A 1 257 ? -7.246 -13.508 6.484 1.00 95.50 257 ASN A C 1
ATOM 1912 O O . ASN A 1 257 ? -7.146 -13.310 5.279 1.00 95.50 257 ASN A O 1
ATOM 1916 N N . ARG A 1 258 ? -6.676 -12.698 7.385 1.00 94.31 258 ARG A N 1
ATOM 1917 C CA . ARG A 1 258 ? -5.834 -11.549 7.010 1.00 94.31 258 ARG A CA 1
ATOM 1918 C C . ARG A 1 258 ? -4.522 -11.988 6.361 1.00 94.31 258 ARG A C 1
ATOM 1920 O O . ARG A 1 258 ? -4.200 -11.492 5.291 1.00 94.31 258 ARG A O 1
ATOM 1927 N N . ALA A 1 259 ? -3.829 -12.954 6.965 1.00 95.88 259 ALA A N 1
ATOM 1928 C CA . ALA A 1 259 ? -2.578 -13.497 6.437 1.00 95.88 259 ALA A CA 1
ATOM 1929 C C . ALA A 1 259 ? -2.755 -14.056 5.015 1.00 95.88 259 ALA A C 1
ATOM 1931 O O . ALA A 1 259 ? -1.930 -13.812 4.141 1.00 95.88 259 ALA A O 1
ATOM 1932 N N . LEU A 1 260 ? -3.873 -14.745 4.770 1.00 96.50 260 LEU A N 1
ATOM 1933 C CA . LEU A 1 260 ? -4.191 -15.327 3.470 1.00 96.50 260 LEU A CA 1
ATOM 1934 C C . LEU A 1 260 ? -4.438 -14.262 2.386 1.00 96.50 260 LEU A C 1
ATOM 1936 O O . LEU A 1 260 ? -4.074 -14.473 1.234 1.00 96.50 260 LEU A O 1
ATOM 1940 N N . ARG A 1 261 ? -4.997 -13.096 2.742 1.00 95.44 261 ARG A N 1
ATOM 1941 C CA . ARG A 1 261 ? -5.129 -11.964 1.805 1.00 95.44 261 ARG A CA 1
ATOM 1942 C C . ARG A 1 261 ? -3.789 -11.343 1.470 1.00 95.44 261 ARG A C 1
ATOM 1944 O O . ARG A 1 261 ? -3.552 -11.056 0.307 1.00 95.44 261 ARG A O 1
ATOM 1951 N N . THR A 1 262 ? -2.929 -11.142 2.468 1.00 94.50 262 THR A N 1
ATOM 1952 C CA . THR A 1 262 ? -1.577 -10.620 2.238 1.00 94.50 262 THR A CA 1
ATOM 1953 C C . THR A 1 262 ? -0.825 -11.523 1.267 1.00 94.50 262 THR A C 1
ATOM 1955 O O . THR A 1 262 ? -0.291 -11.043 0.277 1.00 94.50 262 THR A O 1
ATOM 1958 N N . VAL A 1 263 ? -0.890 -12.840 1.476 1.00 96.88 263 VAL A N 1
ATOM 1959 C CA . VAL A 1 263 ? -0.277 -13.820 0.570 1.00 96.88 263 VAL A CA 1
ATOM 1960 C C . VAL A 1 263 ? -0.929 -13.799 -0.810 1.00 96.88 263 VAL A C 1
ATOM 1962 O O . VAL A 1 263 ? -0.217 -13.854 -1.802 1.00 96.88 263 VAL A O 1
ATOM 1965 N N . ALA A 1 264 ? -2.253 -13.650 -0.914 1.00 96.81 264 ALA A N 1
ATOM 1966 C CA . ALA A 1 264 ? -2.916 -13.491 -2.209 1.00 96.81 264 ALA A CA 1
ATOM 1967 C C . ALA A 1 264 ? -2.427 -12.245 -2.973 1.00 96.81 264 ALA A C 1
ATOM 1969 O O . ALA A 1 264 ? -2.193 -12.330 -4.175 1.00 96.81 264 ALA A O 1
ATOM 1970 N N . VAL A 1 265 ? -2.214 -11.117 -2.284 1.00 94.12 265 VAL A N 1
ATOM 1971 C CA . VAL A 1 265 ? -1.626 -9.904 -2.881 1.00 94.12 265 VAL A CA 1
ATOM 1972 C C . VAL A 1 265 ? -0.172 -10.141 -3.299 1.00 94.12 265 VAL A C 1
ATOM 1974 O O . VAL A 1 265 ? 0.215 -9.715 -4.382 1.00 94.12 265 VAL A O 1
ATOM 1977 N N . MET A 1 266 ? 0.618 -10.872 -2.504 1.00 94.81 266 MET A N 1
ATOM 1978 C CA . MET A 1 266 ? 1.976 -11.268 -2.899 1.00 94.81 266 MET A CA 1
ATOM 1979 C C . MET A 1 266 ? 1.965 -12.128 -4.170 1.00 94.81 266 MET A C 1
ATOM 1981 O O . MET A 1 266 ? 2.722 -11.849 -5.093 1.00 94.81 266 MET A O 1
ATOM 1985 N N . MET A 1 267 ? 1.086 -13.136 -4.258 1.00 97.19 267 MET A N 1
ATOM 1986 C CA . MET A 1 267 ? 0.967 -13.982 -5.454 1.00 97.19 267 MET A CA 1
ATOM 1987 C C . MET A 1 267 ? 0.558 -13.173 -6.684 1.00 97.19 267 MET A C 1
ATOM 1989 O O . MET A 1 267 ? 1.135 -13.350 -7.753 1.00 97.19 267 MET A O 1
ATOM 1993 N N . LEU A 1 268 ? -0.401 -12.258 -6.527 1.00 95.69 268 LEU A N 1
ATOM 1994 C CA . LEU A 1 268 ? -0.809 -11.338 -7.585 1.00 95.69 268 LEU A CA 1
ATOM 1995 C C . LEU A 1 268 ? 0.373 -10.483 -8.064 1.00 95.69 268 LEU A C 1
ATOM 1997 O O . LEU A 1 268 ? 0.580 -10.346 -9.264 1.00 95.69 268 LEU A O 1
ATOM 2001 N N . GLY A 1 269 ? 1.178 -9.965 -7.135 1.00 92.94 269 GLY A N 1
ATOM 2002 C CA . GLY A 1 269 ? 2.379 -9.196 -7.446 1.00 92.94 269 GLY A CA 1
ATOM 2003 C C . GLY A 1 269 ? 3.482 -10.007 -8.137 1.00 92.94 269 GLY A C 1
ATOM 2004 O O . GLY A 1 269 ? 4.114 -9.500 -9.059 1.00 92.94 269 GLY A O 1
ATOM 2005 N N . ILE A 1 270 ? 3.679 -11.276 -7.758 1.00 95.94 270 ILE A N 1
ATOM 2006 C CA . ILE A 1 270 ? 4.586 -12.210 -8.452 1.00 95.94 270 ILE A CA 1
ATOM 2007 C C . ILE A 1 270 ? 4.100 -12.460 -9.887 1.00 95.94 270 ILE A C 1
ATOM 2009 O O . ILE A 1 270 ? 4.889 -12.390 -10.828 1.00 95.94 270 ILE A O 1
ATOM 2013 N N . GLY A 1 271 ? 2.797 -12.700 -10.070 1.00 96.31 271 GLY A N 1
ATOM 2014 C CA . GLY A 1 271 ? 2.192 -12.850 -11.394 1.00 96.31 271 GLY A CA 1
ATOM 2015 C C . GLY A 1 271 ? 2.347 -11.593 -12.251 1.00 96.31 271 GLY A C 1
ATOM 2016 O O . GLY A 1 271 ? 2.719 -11.687 -13.419 1.00 96.31 271 GLY A O 1
ATOM 2017 N N . ALA A 1 272 ? 2.140 -10.414 -11.659 1.00 93.12 272 ALA A N 1
ATOM 2018 C CA . ALA A 1 272 ? 2.333 -9.137 -12.334 1.00 93.12 272 ALA A CA 1
ATOM 2019 C C . ALA A 1 272 ? 3.792 -8.910 -12.756 1.00 93.12 272 ALA A C 1
ATOM 2021 O O . ALA A 1 272 ? 4.027 -8.425 -13.859 1.00 93.12 272 ALA A O 1
ATOM 2022 N N . ALA A 1 273 ? 4.768 -9.315 -11.936 1.00 92.56 273 ALA A N 1
ATOM 2023 C CA . ALA A 1 273 ? 6.182 -9.279 -12.309 1.00 92.56 273 ALA A CA 1
ATOM 2024 C C . ALA A 1 273 ? 6.495 -10.220 -13.487 1.00 92.56 273 ALA A C 1
ATOM 2026 O O . ALA A 1 273 ? 7.215 -9.826 -14.401 1.00 92.56 273 ALA A O 1
ATOM 2027 N N . GLY A 1 274 ? 5.909 -11.424 -13.513 1.00 95.56 274 GLY A N 1
ATOM 2028 C CA . GLY A 1 274 ? 6.030 -12.348 -14.648 1.00 95.56 274 GLY A CA 1
ATOM 2029 C C . GLY A 1 274 ? 5.459 -11.763 -15.940 1.00 95.56 274 GLY A C 1
ATOM 2030 O O . GLY A 1 274 ? 6.137 -11.721 -16.964 1.00 95.56 274 GLY A O 1
ATOM 2031 N N . PHE A 1 275 ? 4.247 -11.214 -15.885 1.00 94.69 275 PHE A N 1
ATOM 2032 C CA . PHE A 1 275 ? 3.670 -10.538 -17.046 1.00 94.69 275 PHE A CA 1
ATOM 2033 C C . PHE A 1 275 ? 4.486 -9.317 -17.481 1.00 94.69 275 PHE A C 1
ATOM 2035 O O . PHE A 1 275 ? 4.628 -9.073 -18.674 1.00 94.69 275 PHE A O 1
ATOM 2042 N N . ASN A 1 276 ? 5.036 -8.554 -16.533 1.00 90.38 276 ASN A N 1
ATOM 2043 C CA . ASN A 1 276 ? 5.881 -7.408 -16.843 1.00 90.38 276 ASN A CA 1
ATOM 2044 C C . ASN A 1 276 ? 7.168 -7.819 -17.564 1.00 90.38 276 ASN A C 1
ATOM 2046 O O . ASN A 1 276 ? 7.511 -7.201 -18.567 1.00 90.38 276 ASN A O 1
ATOM 2050 N N . ALA A 1 277 ? 7.805 -8.914 -17.143 1.00 92.38 277 ALA A N 1
ATOM 2051 C CA . ALA A 1 277 ? 8.936 -9.493 -17.863 1.00 92.38 277 ALA A CA 1
ATOM 2052 C C . ALA A 1 277 ? 8.570 -9.860 -19.311 1.00 92.38 277 ALA A C 1
ATOM 2054 O O . ALA A 1 277 ? 9.310 -9.526 -20.239 1.00 92.38 277 ALA A O 1
ATOM 2055 N N . TRP A 1 278 ? 7.401 -10.482 -19.503 1.00 95.00 278 TRP A N 1
ATOM 2056 C CA . TRP A 1 278 ? 6.874 -10.815 -20.826 1.00 95.00 278 TRP A CA 1
ATOM 2057 C C . TRP A 1 278 ? 6.617 -9.589 -21.697 1.00 95.00 278 TRP A C 1
ATOM 2059 O O . TRP A 1 278 ? 7.185 -9.484 -22.781 1.00 95.00 278 TRP A O 1
ATOM 2069 N N . ALA A 1 279 ? 5.836 -8.633 -21.204 1.00 90.94 279 ALA A N 1
ATOM 2070 C CA . ALA A 1 279 ? 5.476 -7.441 -21.959 1.00 90.94 279 ALA A CA 1
ATOM 2071 C C . ALA A 1 279 ? 6.694 -6.564 -22.289 1.00 90.94 279 ALA A C 1
ATOM 2073 O O . ALA A 1 279 ? 6.734 -5.963 -23.356 1.00 90.94 279 ALA A O 1
ATOM 2074 N N . ASN A 1 280 ? 7.695 -6.492 -21.404 1.00 87.31 280 ASN A N 1
ATOM 2075 C CA . ASN A 1 280 ? 8.918 -5.737 -21.676 1.00 87.31 280 ASN A CA 1
ATOM 2076 C C . ASN A 1 280 ? 9.774 -6.414 -22.748 1.00 87.31 280 ASN A C 1
ATOM 2078 O O . ASN A 1 280 ? 10.327 -5.721 -23.596 1.00 87.31 280 ASN A O 1
ATOM 2082 N N . ALA A 1 281 ? 9.888 -7.747 -22.722 1.00 91.00 281 ALA A N 1
ATOM 2083 C CA . ALA A 1 281 ? 10.599 -8.486 -23.764 1.00 91.00 281 ALA A CA 1
ATOM 2084 C C . ALA A 1 281 ? 9.906 -8.331 -25.123 1.00 91.00 281 ALA A C 1
ATOM 2086 O O . ALA A 1 281 ? 10.565 -8.033 -26.113 1.00 91.00 281 ALA A O 1
ATOM 2087 N N . ASP A 1 282 ? 8.581 -8.469 -25.144 1.00 90.31 282 ASP A N 1
ATOM 2088 C CA . ASP A 1 282 ? 7.746 -8.265 -26.327 1.00 90.31 282 ASP A CA 1
ATOM 2089 C C . ASP A 1 282 ? 7.881 -6.837 -26.878 1.00 90.31 282 ASP A C 1
ATOM 2091 O O . ASP A 1 282 ? 8.183 -6.647 -28.053 1.00 90.31 282 ASP A O 1
ATOM 2095 N N . ALA A 1 283 ? 7.799 -5.822 -26.013 1.00 86.69 283 ALA A N 1
ATOM 2096 C CA . ALA A 1 283 ? 7.998 -4.433 -26.413 1.00 86.69 283 ALA A CA 1
ATOM 2097 C C . ALA A 1 283 ? 9.419 -4.146 -26.910 1.00 86.69 283 ALA A C 1
ATOM 2099 O O . ALA A 1 283 ? 9.603 -3.357 -27.835 1.00 86.69 283 ALA A O 1
ATOM 2100 N N . ALA A 1 284 ? 10.436 -4.760 -26.304 1.00 87.31 284 ALA A N 1
ATOM 2101 C CA . ALA A 1 284 ? 11.816 -4.606 -26.743 1.00 87.31 284 ALA A CA 1
ATOM 2102 C C . ALA A 1 284 ? 12.049 -5.261 -28.116 1.00 87.31 284 ALA A C 1
ATOM 2104 O O . ALA A 1 284 ? 12.717 -4.667 -28.956 1.00 87.31 284 ALA A O 1
ATOM 2105 N N . LEU A 1 285 ? 11.448 -6.428 -28.379 1.00 89.00 285 LEU A N 1
ATOM 2106 C CA . LEU A 1 285 ? 11.458 -7.063 -29.702 1.00 89.00 285 LEU A CA 1
ATOM 2107 C C . LEU A 1 285 ? 10.738 -6.207 -30.745 1.00 89.00 285 LEU A C 1
ATOM 2109 O O . LEU A 1 285 ? 11.288 -5.972 -31.816 1.00 89.00 285 LEU A O 1
ATOM 2113 N N . ALA A 1 286 ? 9.539 -5.719 -30.425 1.00 86.88 286 ALA A N 1
ATOM 2114 C CA . ALA A 1 286 ? 8.736 -4.932 -31.350 1.00 86.88 286 ALA A CA 1
ATOM 2115 C C . ALA A 1 286 ? 9.398 -3.593 -31.702 1.00 86.88 286 ALA A C 1
ATOM 2117 O O . ALA A 1 286 ? 9.388 -3.205 -32.863 1.00 86.88 286 ALA A O 1
ATOM 2118 N N . ARG A 1 287 ? 10.063 -2.925 -30.746 1.00 83.19 287 ARG A N 1
ATOM 2119 C CA . ARG A 1 287 ? 10.864 -1.714 -31.019 1.00 83.19 287 ARG A CA 1
ATOM 2120 C C . ARG A 1 287 ? 12.032 -1.953 -31.974 1.00 83.19 287 ARG A C 1
ATOM 2122 O O . ARG A 1 287 ? 12.490 -1.025 -32.622 1.00 83.19 287 ARG A O 1
ATOM 2129 N N . HIS A 1 288 ? 12.527 -3.186 -32.080 1.00 81.06 288 HIS A N 1
ATOM 2130 C CA . HIS A 1 288 ? 13.554 -3.519 -33.069 1.00 81.06 288 HIS A CA 1
ATOM 2131 C C . HIS A 1 288 ? 13.001 -3.661 -34.489 1.00 81.06 288 HIS A C 1
ATOM 2133 O O . HIS A 1 288 ? 13.792 -3.690 -35.429 1.00 81.06 288 HIS A O 1
ATOM 2139 N N . THR A 1 289 ? 11.682 -3.781 -34.644 1.00 82.56 289 THR A N 1
ATOM 2140 C CA . THR A 1 289 ? 11.016 -3.964 -35.938 1.00 82.56 289 THR A CA 1
ATOM 2141 C C . THR A 1 289 ? 10.131 -2.784 -36.339 1.00 82.56 289 THR A C 1
ATOM 2143 O O . THR A 1 289 ? 9.942 -2.563 -37.529 1.00 82.56 289 THR A O 1
ATOM 2146 N N . GLU A 1 290 ? 9.585 -2.034 -35.378 1.00 75.19 290 GLU A N 1
ATOM 2147 C CA . GLU A 1 290 ? 8.616 -0.956 -35.590 1.00 75.19 290 GLU A CA 1
ATOM 2148 C C . GLU A 1 290 ? 8.871 0.226 -34.634 1.00 75.19 290 GLU A C 1
ATOM 2150 O O . GLU A 1 290 ? 8.959 0.048 -33.418 1.00 75.19 290 GLU A O 1
ATOM 2155 N N . ASP A 1 291 ? 8.891 1.456 -35.162 1.00 67.00 291 ASP A N 1
ATOM 2156 C CA . ASP A 1 291 ? 9.193 2.679 -34.392 1.00 67.00 291 ASP A CA 1
ATOM 2157 C C . ASP A 1 291 ? 8.111 3.074 -33.360 1.00 67.00 291 ASP A C 1
ATOM 2159 O O . ASP A 1 291 ? 8.327 3.963 -32.534 1.00 67.00 291 ASP A O 1
ATOM 2163 N N . ARG A 1 292 ? 6.915 2.463 -33.383 1.00 64.38 292 ARG A N 1
ATOM 2164 C CA . ARG A 1 292 ? 5.792 2.834 -32.495 1.00 64.38 292 ARG A CA 1
ATOM 2165 C C . ARG A 1 292 ? 5.031 1.630 -31.960 1.00 64.38 292 ARG A C 1
ATOM 2167 O O . ARG A 1 292 ? 3.868 1.415 -32.298 1.00 64.38 292 ARG A O 1
ATOM 2174 N N . TYR A 1 293 ? 5.659 0.890 -31.057 1.00 70.94 293 TYR A N 1
ATOM 2175 C CA . TYR A 1 293 ? 4.971 -0.166 -30.324 1.00 70.94 293 TYR A CA 1
ATOM 2176 C C . TYR A 1 293 ? 4.462 0.317 -28.961 1.00 70.94 293 TYR A C 1
ATOM 2178 O O . TYR A 1 293 ? 5.225 0.814 -28.131 1.00 70.94 293 TYR A O 1
ATOM 2186 N N . SER A 1 294 ? 3.165 0.128 -28.706 1.00 69.25 294 SER A N 1
ATOM 2187 C CA . SER A 1 294 ? 2.565 0.280 -27.376 1.00 69.25 294 SER A CA 1
ATOM 2188 C C . SER A 1 294 ? 1.972 -1.060 -26.955 1.00 69.25 294 SER A C 1
ATOM 2190 O O . SER A 1 294 ? 1.313 -1.712 -27.759 1.00 69.25 294 SER A O 1
ATOM 2192 N N . THR A 1 295 ? 2.205 -1.494 -25.713 1.00 71.62 295 THR A N 1
ATOM 2193 C CA . THR A 1 295 ? 1.629 -2.743 -25.194 1.00 71.62 295 THR A CA 1
ATOM 2194 C C . THR A 1 295 ? 0.228 -2.465 -24.636 1.00 71.62 295 THR A C 1
ATOM 2196 O O . THR A 1 295 ? 0.096 -1.984 -23.506 1.00 71.62 295 THR A O 1
ATOM 2199 N N . PRO A 1 296 ? -0.865 -2.782 -25.360 1.00 74.19 296 PRO A N 1
ATOM 2200 C CA . PRO A 1 296 ? -2.211 -2.398 -24.931 1.00 74.19 296 PRO A CA 1
ATOM 2201 C C . PRO A 1 296 ? -2.648 -3.103 -23.639 1.00 74.19 296 PRO A C 1
ATOM 2203 O O . PRO A 1 296 ? -3.595 -2.672 -22.987 1.00 74.19 296 PRO A O 1
ATOM 2206 N N . PHE A 1 297 ? -1.972 -4.187 -23.250 1.00 79.31 297 PHE A N 1
ATOM 2207 C CA . PHE A 1 297 ? -2.366 -5.044 -22.133 1.00 79.31 297 PHE A CA 1
ATOM 2208 C C . PHE A 1 297 ? -1.865 -4.585 -20.759 1.00 79.31 297 PHE A C 1
ATOM 2210 O O . PHE A 1 297 ? -2.452 -4.971 -19.746 1.00 79.31 297 PHE A O 1
ATOM 2217 N N . MET A 1 298 ? -0.822 -3.753 -20.697 1.00 75.81 298 MET A N 1
ATOM 2218 C CA . MET A 1 298 ? -0.256 -3.287 -19.426 1.00 75.81 298 MET A CA 1
ATOM 2219 C C . MET A 1 298 ? -1.275 -2.553 -18.540 1.00 75.81 298 MET A C 1
ATOM 2221 O O . MET A 1 298 ? -1.415 -2.915 -17.364 1.00 75.81 298 MET A O 1
ATOM 2225 N N . PRO A 1 299 ? -2.065 -1.602 -19.079 1.00 76.69 299 PRO A N 1
ATOM 2226 C CA . PRO A 1 299 ? -3.100 -0.939 -18.299 1.00 76.69 299 PRO A CA 1
ATOM 2227 C C . PRO A 1 299 ? -4.181 -1.903 -17.789 1.00 76.69 299 PRO A C 1
ATOM 2229 O O . PRO A 1 299 ? -4.642 -1.809 -16.650 1.00 76.69 299 PRO A O 1
ATOM 2232 N N . TRP A 1 300 ? -4.570 -2.881 -18.609 1.00 82.75 300 TRP A N 1
ATOM 2233 C CA . TRP A 1 300 ? -5.596 -3.854 -18.233 1.00 82.75 300 TRP A CA 1
ATOM 2234 C C . TRP A 1 300 ? -5.149 -4.753 -17.087 1.00 82.75 300 TRP A C 1
ATOM 2236 O O . TRP A 1 300 ? -5.938 -5.009 -16.177 1.00 82.75 300 TRP A O 1
ATOM 2246 N N . LEU A 1 301 ? -3.886 -5.188 -17.079 1.00 84.19 301 LEU A N 1
ATOM 2247 C CA . LEU A 1 301 ? -3.365 -5.971 -15.964 1.00 84.19 301 LEU A CA 1
ATOM 2248 C C . LEU A 1 301 ? -3.299 -5.150 -14.674 1.00 84.19 301 LEU A C 1
ATOM 2250 O O . LEU A 1 301 ? -3.643 -5.661 -13.604 1.00 84.19 301 LEU A O 1
ATOM 2254 N N . GLY A 1 302 ? -2.873 -3.890 -14.754 1.00 79.25 302 GLY A N 1
ATOM 2255 C CA . GLY A 1 302 ? -2.852 -3.007 -13.593 1.00 79.25 302 GLY A CA 1
ATOM 2256 C C . GLY A 1 302 ? -4.253 -2.774 -13.022 1.00 79.25 302 GLY A C 1
ATOM 2257 O O . GLY A 1 302 ? -4.456 -2.912 -11.814 1.00 79.25 302 GLY A O 1
ATOM 2258 N N . LEU A 1 303 ? -5.247 -2.550 -13.889 1.00 80.69 303 LEU A N 1
ATOM 2259 C CA . LEU A 1 303 ? -6.653 -2.446 -13.495 1.00 80.69 303 LEU A CA 1
ATOM 2260 C C . LEU A 1 303 ? -7.179 -3.753 -12.882 1.00 80.69 303 LEU A C 1
ATOM 2262 O O . LEU A 1 303 ? -7.819 -3.724 -11.831 1.00 80.69 303 LEU A O 1
ATOM 2266 N N . ALA A 1 304 ? -6.891 -4.906 -13.490 1.00 85.94 304 ALA A N 1
ATOM 2267 C CA . ALA A 1 304 ? -7.286 -6.209 -12.958 1.00 85.94 304 ALA A CA 1
ATOM 2268 C C . ALA A 1 304 ? -6.662 -6.463 -11.576 1.00 85.94 304 ALA A C 1
ATOM 2270 O O . ALA A 1 304 ? -7.351 -6.889 -10.647 1.00 85.94 304 ALA A O 1
ATOM 2271 N N . SER A 1 305 ? -5.381 -6.128 -11.411 1.00 85.88 305 SER A N 1
ATOM 2272 C CA . SER A 1 305 ? -4.670 -6.252 -10.137 1.00 85.88 305 SER A CA 1
ATOM 2273 C C . SER A 1 305 ? -5.277 -5.345 -9.065 1.00 85.88 305 SER A C 1
ATOM 2275 O O . SER A 1 305 ? -5.506 -5.779 -7.933 1.00 85.88 305 SER A O 1
ATOM 2277 N N . LEU A 1 306 ? -5.618 -4.107 -9.432 1.00 80.81 306 LEU A N 1
ATOM 2278 C CA . LEU A 1 306 ? -6.318 -3.167 -8.564 1.00 80.81 306 LEU A CA 1
ATOM 2279 C C . LEU A 1 306 ? -7.686 -3.710 -8.133 1.00 80.81 306 LEU A C 1
ATOM 2281 O O . LEU A 1 306 ? -7.997 -3.700 -6.943 1.00 80.81 306 LEU A O 1
ATOM 2285 N N . LEU A 1 307 ? -8.488 -4.228 -9.066 1.00 85.62 307 LEU A N 1
ATOM 2286 C CA . LEU A 1 307 ? -9.800 -4.808 -8.766 1.00 85.62 307 LEU A CA 1
ATOM 2287 C C . LEU A 1 307 ? -9.687 -5.999 -7.810 1.00 85.62 307 LEU A C 1
ATOM 2289 O O . LEU A 1 307 ? -10.421 -6.059 -6.822 1.00 85.62 307 LEU A O 1
ATOM 2293 N N . VAL A 1 308 ? -8.739 -6.912 -8.042 1.00 88.25 308 VAL A N 1
ATOM 2294 C CA . VAL A 1 308 ? -8.487 -8.045 -7.137 1.00 88.25 308 VAL A CA 1
ATOM 2295 C C . VAL A 1 308 ? -8.070 -7.548 -5.752 1.00 88.25 308 VAL A C 1
ATOM 2297 O O . VAL A 1 308 ? -8.601 -8.021 -4.746 1.00 88.25 308 VAL A O 1
ATOM 2300 N N . MET A 1 309 ? -7.177 -6.558 -5.674 1.00 85.19 309 MET A N 1
ATOM 2301 C CA . MET A 1 309 ? -6.765 -5.962 -4.403 1.00 85.19 309 MET A CA 1
ATOM 2302 C C . MET A 1 309 ? -7.949 -5.322 -3.663 1.00 85.19 309 MET A C 1
ATOM 2304 O O . MET A 1 309 ? -8.093 -5.532 -2.458 1.00 85.19 309 MET A O 1
ATOM 2308 N N . LEU A 1 310 ? -8.830 -4.602 -4.364 1.00 80.69 310 LEU A N 1
ATOM 2309 C CA . LEU A 1 310 ? -10.044 -4.019 -3.787 1.00 80.69 310 LEU A CA 1
ATOM 2310 C C . LEU A 1 310 ? -10.993 -5.105 -3.272 1.00 80.69 310 LEU A C 1
ATOM 2312 O O . LEU A 1 310 ? -11.454 -5.025 -2.133 1.00 80.69 310 LEU A O 1
ATOM 2316 N N . VAL A 1 311 ? -11.233 -6.163 -4.049 1.00 87.94 311 VAL A N 1
ATOM 2317 C CA . VAL A 1 311 ? -12.053 -7.304 -3.613 1.00 87.94 311 VAL A CA 1
ATOM 2318 C C . VAL A 1 311 ? -11.471 -7.946 -2.350 1.00 87.94 311 VAL A C 1
ATOM 2320 O O . VAL A 1 311 ? -12.207 -8.201 -1.397 1.00 87.94 311 VAL A O 1
ATOM 2323 N N . LEU A 1 312 ? -10.152 -8.160 -2.285 1.00 89.25 312 LEU A N 1
ATOM 2324 C CA . LEU A 1 312 ? -9.482 -8.718 -1.104 1.00 89.25 312 LEU A CA 1
ATOM 2325 C C . LEU A 1 312 ? -9.527 -7.770 0.105 1.00 89.25 312 LEU A C 1
ATOM 2327 O O . LEU A 1 312 ? -9.686 -8.225 1.245 1.00 89.25 312 LEU A O 1
ATOM 2331 N N . LEU A 1 313 ? -9.421 -6.461 -0.124 1.00 81.06 313 LEU A N 1
ATOM 2332 C CA . LEU A 1 313 ? -9.534 -5.434 0.909 1.00 81.06 313 LEU A CA 1
ATOM 2333 C C . LEU A 1 313 ? -10.939 -5.436 1.528 1.00 81.06 313 LEU A C 1
ATOM 2335 O O . LEU A 1 313 ? -11.074 -5.483 2.754 1.00 81.06 313 LEU A O 1
ATOM 2339 N N . PHE A 1 314 ? -11.976 -5.462 0.687 1.00 83.81 314 PHE A N 1
ATOM 2340 C CA . PHE A 1 314 ? -13.379 -5.442 1.108 1.00 83.81 314 PHE A CA 1
ATOM 2341 C C . PHE A 1 314 ? -13.935 -6.800 1.517 1.00 83.81 314 PHE A C 1
ATOM 2343 O O . PHE A 1 314 ? -15.006 -6.855 2.129 1.00 83.81 314 PHE A O 1
ATOM 2350 N N . TRP A 1 315 ? -13.215 -7.894 1.257 1.00 88.69 315 TRP A N 1
ATOM 2351 C CA . TRP A 1 315 ? -13.588 -9.204 1.770 1.00 88.69 315 TRP A CA 1
ATOM 2352 C C . TRP A 1 315 ? -13.793 -9.066 3.281 1.00 88.69 315 TRP A C 1
ATOM 2354 O O . TRP A 1 315 ? -12.905 -8.618 3.998 1.00 88.69 315 TRP A O 1
ATOM 2364 N N . ARG A 1 316 ? -14.957 -9.384 3.839 1.00 85.69 316 ARG A N 1
ATOM 2365 C CA . ARG A 1 316 ? -15.162 -9.285 5.294 1.00 85.69 316 ARG A CA 1
ATOM 2366 C C . ARG A 1 316 ? -15.076 -10.681 5.880 1.00 85.69 316 ARG A C 1
ATOM 2368 O O . ARG A 1 316 ? -15.717 -11.599 5.385 1.00 85.69 316 ARG A O 1
ATOM 2375 N N . SER A 1 317 ? -14.263 -10.867 6.921 1.00 86.62 317 SER A N 1
ATOM 2376 C CA . SER A 1 317 ? -14.308 -12.138 7.650 1.00 86.62 317 SER A CA 1
ATOM 2377 C C . SER A 1 317 ? -15.658 -12.216 8.379 1.00 86.62 317 SER A C 1
ATOM 2379 O O . SER A 1 317 ? -15.957 -11.294 9.151 1.00 86.62 317 SER A O 1
ATOM 2381 N N . PRO A 1 318 ? -16.471 -13.267 8.155 1.00 81.94 318 PRO A N 1
ATOM 2382 C CA . PRO A 1 318 ? -17.801 -13.389 8.762 1.00 81.94 318 PRO A CA 1
ATOM 2383 C C . PRO A 1 318 ? -17.728 -13.355 10.299 1.00 81.94 318 PRO A C 1
ATOM 2385 O O . PRO A 1 318 ? -18.574 -12.769 10.966 1.00 81.94 318 PRO A O 1
ATOM 2388 N N . HIS A 1 319 ? -16.619 -13.840 10.856 1.00 85.38 319 HIS A N 1
ATOM 2389 C CA . HIS A 1 319 ? -16.352 -13.925 12.292 1.00 85.38 319 HIS A CA 1
ATOM 2390 C C . HIS A 1 319 ? -16.112 -12.578 12.997 1.00 85.38 319 HIS A C 1
ATOM 2392 O O . HIS A 1 319 ? -16.091 -12.517 14.225 1.00 85.38 319 HIS A O 1
ATOM 2398 N N . VAL A 1 320 ? -15.924 -11.474 12.263 1.00 82.62 320 VAL A N 1
ATOM 2399 C CA . VAL A 1 320 ? -15.695 -10.149 12.879 1.00 82.62 320 VAL A CA 1
ATOM 2400 C C . VAL A 1 320 ? -16.949 -9.636 13.595 1.00 82.62 320 VAL A C 1
ATOM 2402 O O . VAL A 1 320 ? -16.832 -8.877 14.560 1.00 82.62 320 VAL A O 1
ATOM 2405 N N . ALA A 1 321 ? -18.137 -10.029 13.126 1.00 84.12 321 ALA A N 1
ATOM 2406 C CA . ALA A 1 321 ? -19.403 -9.659 13.755 1.00 84.12 321 ALA A CA 1
ATOM 2407 C C . ALA A 1 321 ? -19.623 -10.386 15.093 1.00 84.12 321 ALA A C 1
ATOM 2409 O O . ALA A 1 321 ? -20.181 -9.803 16.015 1.00 84.12 321 ALA A O 1
ATOM 2410 N N . GLU A 1 322 ? -19.133 -11.621 15.209 1.00 88.44 322 GLU A N 1
ATOM 2411 C CA . GLU A 1 322 ? -19.294 -12.473 16.395 1.00 88.44 322 GLU A CA 1
ATOM 2412 C C . GLU A 1 322 ? -18.282 -12.148 17.501 1.00 88.44 322 GLU A C 1
ATOM 2414 O O . GLU A 1 322 ? -18.556 -12.359 18.683 1.00 88.44 322 GLU A O 1
ATOM 2419 N N . LEU A 1 323 ? -17.109 -11.627 17.125 1.00 85.94 323 LEU A N 1
ATOM 2420 C CA . LEU A 1 323 ? -15.995 -11.417 18.043 1.00 85.94 323 LEU A CA 1
ATOM 2421 C C . LEU A 1 323 ? -16.357 -10.452 19.185 1.00 85.94 323 LEU A C 1
ATOM 2423 O O . LEU A 1 323 ? -16.559 -9.258 18.944 1.00 85.94 323 LEU A O 1
ATOM 2427 N N . GLY A 1 324 ? -16.315 -10.955 20.420 1.00 80.19 324 GLY A N 1
ATOM 2428 C CA . GLY A 1 324 ? -16.574 -10.197 21.646 1.00 80.19 324 GLY A CA 1
ATOM 2429 C C . GLY A 1 324 ? -17.996 -10.346 22.181 1.00 80.19 324 GLY A C 1
ATOM 2430 O O . GLY A 1 324 ? -18.248 -9.928 23.306 1.00 80.19 324 GLY A O 1
ATOM 2431 N N . SER A 1 325 ? -18.905 -10.979 21.431 1.00 85.81 325 SER A N 1
ATOM 2432 C CA . SER A 1 325 ? -20.263 -11.270 21.912 1.00 85.81 325 SER A CA 1
ATOM 2433 C C . SER A 1 325 ? -20.244 -12.099 23.202 1.00 85.81 325 SER A C 1
ATOM 2435 O O . SER A 1 325 ? -20.956 -11.773 24.146 1.00 85.81 325 SER A O 1
ATOM 2437 N N . HIS A 1 326 ? -19.362 -13.098 23.289 1.00 85.56 326 HIS A N 1
ATOM 2438 C CA . HIS A 1 326 ? -19.252 -13.974 24.457 1.00 85.56 326 HIS A CA 1
ATOM 2439 C C . HIS A 1 326 ? -18.521 -13.316 25.631 1.00 85.56 326 HIS A C 1
ATOM 2441 O O . HIS A 1 326 ? -18.952 -13.448 26.774 1.00 85.56 326 HIS A O 1
ATOM 2447 N N . THR A 1 327 ? -17.436 -12.585 25.363 1.00 79.81 327 THR A N 1
ATOM 2448 C CA . THR A 1 327 ? -16.696 -11.863 26.411 1.00 79.81 327 THR A CA 1
ATOM 2449 C C . THR A 1 327 ? -17.549 -10.757 27.044 1.00 79.81 327 THR A C 1
ATOM 2451 O O . THR A 1 327 ? -17.518 -10.589 28.261 1.00 79.81 327 THR A O 1
ATOM 2454 N N . VAL A 1 328 ? -18.345 -10.030 26.248 1.00 75.69 328 VAL A N 1
ATOM 2455 C CA . VAL A 1 328 ? -19.260 -8.996 26.759 1.00 75.69 328 VAL A CA 1
ATOM 2456 C C . VAL A 1 328 ? -20.404 -9.626 27.544 1.00 75.69 328 VAL A C 1
ATOM 2458 O O . VAL A 1 328 ? -20.630 -9.206 28.668 1.00 75.69 328 VAL A O 1
ATOM 2461 N N . GLN A 1 329 ? -21.055 -10.675 27.027 1.00 77.00 329 GLN A N 1
ATOM 2462 C CA . GLN A 1 329 ? -22.133 -11.365 27.747 1.00 77.00 329 GLN A CA 1
ATOM 2463 C C . GLN A 1 329 ? -21.682 -11.920 29.099 1.00 77.00 329 GLN A C 1
ATOM 2465 O O . GLN A 1 329 ? -22.402 -11.781 30.079 1.00 77.00 329 GLN A O 1
ATOM 2470 N N . HIS A 1 330 ? -20.490 -12.517 29.180 1.00 74.12 330 HIS A N 1
ATOM 2471 C CA . HIS A 1 330 ? -19.971 -13.036 30.447 1.00 74.12 330 HIS A CA 1
ATOM 2472 C C . HIS A 1 330 ? -19.661 -11.912 31.447 1.00 74.12 330 HIS A C 1
ATOM 2474 O O . HIS A 1 330 ? -19.791 -12.102 32.653 1.00 74.12 330 HIS A O 1
ATOM 2480 N N . ARG A 1 331 ? -19.233 -10.742 30.963 1.00 69.50 331 ARG A N 1
ATOM 2481 C CA . ARG A 1 331 ? -18.940 -9.591 31.821 1.00 69.50 331 ARG A CA 1
ATOM 2482 C C . ARG A 1 331 ? -20.212 -8.882 32.265 1.00 69.50 331 ARG A C 1
ATOM 2484 O O . ARG A 1 331 ? -20.354 -8.594 33.440 1.00 69.50 331 ARG A O 1
ATOM 2491 N N . GLU A 1 332 ? -21.157 -8.687 31.353 1.00 69.38 332 GLU A N 1
ATOM 2492 C CA . GLU A 1 332 ? -22.486 -8.164 31.661 1.00 69.38 332 GLU A CA 1
ATOM 2493 C C . GLU A 1 332 ? -23.235 -9.101 32.610 1.00 69.38 332 GLU A C 1
ATOM 2495 O O . GLU A 1 332 ? -23.830 -8.617 33.552 1.00 69.38 332 GLU A O 1
ATOM 2500 N N . ALA A 1 333 ? -23.150 -10.426 32.461 1.00 71.44 333 ALA A N 1
ATOM 2501 C CA . ALA A 1 333 ? -23.749 -11.362 33.420 1.00 71.44 333 ALA A CA 1
ATOM 2502 C C . ALA A 1 333 ? -23.129 -11.270 34.827 1.00 71.44 333 ALA A C 1
ATOM 2504 O O . ALA A 1 333 ? -23.797 -11.591 35.804 1.00 71.44 333 ALA A O 1
ATOM 2505 N N . TYR A 1 334 ? -21.871 -10.835 34.927 1.00 68.81 334 TYR A N 1
ATOM 2506 C CA . TYR A 1 334 ? -21.183 -10.626 36.201 1.00 68.81 334 TYR A CA 1
ATOM 2507 C C . TYR A 1 334 ? -21.463 -9.232 36.796 1.00 68.81 334 TYR A C 1
ATOM 2509 O O . TYR A 1 334 ? -21.558 -9.094 38.010 1.00 68.81 334 TYR A O 1
ATOM 2517 N N . ASP A 1 335 ? -21.630 -8.217 35.941 1.00 60.84 335 ASP A N 1
ATOM 2518 C CA . ASP A 1 335 ? -21.830 -6.810 36.319 1.00 60.84 335 ASP A CA 1
ATOM 2519 C C . ASP A 1 335 ? -23.321 -6.381 36.342 1.00 60.84 335 ASP A C 1
ATOM 2521 O O . ASP A 1 335 ? -23.634 -5.255 36.735 1.00 60.84 335 ASP A O 1
ATOM 2525 N N . ALA A 1 336 ? -24.263 -7.227 35.904 1.00 51.34 336 ALA A N 1
ATOM 2526 C CA . ALA A 1 336 ? -25.676 -6.871 35.741 1.00 51.34 336 ALA A CA 1
ATOM 2527 C C . ALA A 1 336 ? -26.431 -6.752 37.074 1.00 51.34 336 ALA A C 1
ATOM 2529 O O . ALA A 1 336 ? -27.195 -7.630 37.471 1.00 51.34 336 ALA A O 1
ATOM 2530 N N . GLY A 1 337 ? -26.340 -5.565 37.669 1.00 50.69 337 GLY A N 1
ATOM 2531 C CA . GLY A 1 337 ? -27.554 -4.843 38.046 1.00 50.69 337 GLY A CA 1
ATOM 2532 C C . GLY A 1 337 ? -28.354 -4.409 36.796 1.00 50.69 337 GLY A C 1
ATOM 2533 O O . GLY A 1 337 ? -27.811 -4.373 35.685 1.00 50.69 337 GLY A O 1
ATOM 2534 N N . PRO A 1 338 ? -29.655 -4.091 36.929 1.00 52.19 338 PRO A N 1
ATOM 2535 C CA . PRO A 1 338 ? -30.546 -3.812 35.803 1.00 52.19 338 PRO A CA 1
ATOM 2536 C C . PRO A 1 338 ? -30.141 -2.525 35.071 1.00 52.19 338 PRO A C 1
ATOM 2538 O O . PRO A 1 338 ? -30.468 -1.419 35.494 1.00 52.19 338 PRO A O 1
ATOM 2541 N N . SER A 1 339 ? -29.446 -2.655 33.939 1.00 49.91 339 SER A N 1
ATOM 2542 C CA . SER A 1 339 ? -29.147 -1.516 33.069 1.00 49.91 339 SER A CA 1
ATOM 2543 C C . SER A 1 339 ? -30.291 -1.280 32.061 1.00 49.91 339 SER A C 1
ATOM 2545 O O . SER A 1 339 ? -30.728 -2.211 31.374 1.00 49.91 339 SER A O 1
ATOM 2547 N N . PRO A 1 340 ? -30.831 -0.050 31.962 1.00 53.81 340 PRO A N 1
ATOM 2548 C CA . PRO A 1 340 ? -31.979 0.249 31.112 1.00 53.81 340 PRO A CA 1
ATOM 2549 C C . PRO A 1 340 ? -31.629 0.203 29.614 1.00 53.81 340 PRO A C 1
ATOM 2551 O O . PRO A 1 340 ? -30.615 0.723 29.153 1.00 53.81 340 PRO A O 1
ATOM 2554 N N . ARG A 1 341 ? -32.535 -0.397 28.832 1.00 52.28 341 ARG A N 1
ATOM 2555 C CA . ARG A 1 341 ? -32.437 -0.734 27.395 1.00 52.28 341 ARG A CA 1
ATOM 2556 C C . ARG A 1 341 ? -32.382 0.456 26.403 1.00 52.28 341 ARG A C 1
ATOM 2558 O O . ARG A 1 341 ? -32.655 0.268 25.220 1.00 52.28 341 ARG A O 1
ATOM 2565 N N . SER A 1 342 ? -32.008 1.676 26.793 1.00 53.72 342 SER A N 1
ATOM 2566 C CA . SER A 1 342 ? -32.150 2.883 25.942 1.00 53.72 342 SER A CA 1
ATOM 2567 C C . SER A 1 342 ? -31.025 3.133 24.910 1.00 53.72 342 SER A C 1
ATOM 2569 O O . SER A 1 342 ? -30.879 4.235 24.381 1.00 53.72 342 SER A O 1
ATOM 2571 N N . SER A 1 343 ? -30.226 2.123 24.546 1.00 56.84 343 SER A N 1
ATOM 2572 C CA . SER A 1 343 ? -28.919 2.298 23.878 1.00 56.84 343 SER A CA 1
ATOM 2573 C C . SER A 1 343 ? -28.924 2.773 22.407 1.00 56.84 343 SER A C 1
ATOM 2575 O O . SER A 1 343 ? -27.878 2.703 21.753 1.00 56.84 343 SER A O 1
ATOM 2577 N N . ARG A 1 344 ? -30.064 3.192 21.840 1.00 65.69 344 ARG A N 1
ATOM 2578 C CA . ARG A 1 344 ? -30.177 3.672 20.444 1.00 65.69 344 ARG A CA 1
ATOM 2579 C C . ARG A 1 344 ? -30.784 5.067 20.293 1.00 65.69 344 ARG A C 1
ATOM 2581 O O . ARG A 1 344 ? -30.883 5.536 19.163 1.00 65.69 344 ARG A O 1
ATOM 2588 N N . ALA A 1 345 ? -31.159 5.735 21.382 1.00 78.12 345 ALA A N 1
ATOM 2589 C CA . ALA A 1 345 ? -31.707 7.080 21.279 1.00 78.12 345 ALA A CA 1
ATOM 2590 C C . ALA A 1 345 ? -30.655 8.063 20.704 1.00 78.12 345 ALA A C 1
ATOM 2592 O O . ALA A 1 345 ? -29.478 8.007 21.103 1.00 78.12 345 ALA A O 1
ATOM 2593 N N . PRO A 1 346 ? -31.040 8.946 19.761 1.00 83.06 346 PRO A N 1
ATOM 2594 C CA . PRO A 1 346 ? -30.178 10.031 19.298 1.00 83.06 346 PRO A CA 1
ATOM 2595 C C . PRO A 1 346 ? -29.757 10.920 20.478 1.00 83.06 346 PRO A C 1
ATOM 2597 O O . PRO A 1 346 ? -30.476 11.041 21.461 1.00 83.06 346 PRO A O 1
ATOM 2600 N N . GLY A 1 347 ? -28.555 11.500 20.416 1.00 81.12 347 GLY A N 1
ATOM 2601 C CA . GLY A 1 347 ? -28.012 12.329 21.503 1.00 81.12 347 GLY A CA 1
ATOM 2602 C C . GLY A 1 347 ? -27.245 11.555 22.579 1.00 81.12 347 GLY A C 1
ATOM 2603 O O . GLY A 1 347 ? -26.628 12.171 23.444 1.00 81.12 347 GLY A O 1
ATOM 2604 N N . THR A 1 348 ? -27.215 10.220 22.517 1.00 87.25 348 THR A N 1
ATOM 2605 C CA . THR A 1 348 ? -26.367 9.400 23.398 1.00 87.25 348 THR A CA 1
ATOM 2606 C C . THR A 1 348 ? -24.916 9.352 22.905 1.00 87.25 348 THR A C 1
ATOM 2608 O O . THR A 1 348 ? -24.643 9.298 21.702 1.00 87.25 348 THR A O 1
ATOM 2611 N 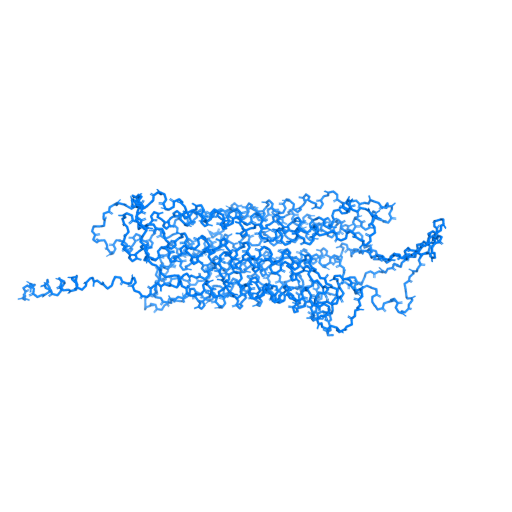N . ALA A 1 349 ? -23.959 9.284 23.838 1.00 84.50 349 ALA A N 1
ATOM 2612 C CA . ALA A 1 349 ? -22.530 9.150 23.531 1.00 84.50 349 ALA A CA 1
ATOM 2613 C C . ALA A 1 349 ? -22.228 7.952 22.606 1.00 84.50 349 ALA A C 1
ATOM 2615 O O . ALA A 1 349 ? -21.402 8.038 21.695 1.00 84.50 349 ALA A O 1
ATOM 2616 N N . ARG A 1 350 ? -22.941 6.835 22.801 1.00 80.81 350 ARG A N 1
ATOM 2617 C CA . ARG A 1 350 ? -22.779 5.604 22.015 1.00 80.81 350 ARG A CA 1
ATOM 2618 C C . ARG A 1 350 ? -23.236 5.768 20.563 1.00 80.81 350 ARG A C 1
ATOM 2620 O O . ARG A 1 350 ? -22.554 5.267 19.671 1.00 80.81 350 ARG A O 1
ATOM 2627 N N . ALA A 1 351 ? -24.346 6.472 20.318 1.00 83.69 351 ALA A N 1
ATOM 2628 C CA . ALA A 1 351 ? -24.829 6.750 18.964 1.00 83.69 351 ALA A CA 1
ATOM 2629 C C . ALA A 1 351 ? -23.823 7.606 18.179 1.00 83.69 351 ALA A C 1
ATOM 2631 O O . ALA A 1 351 ? -23.474 7.273 17.049 1.00 83.69 351 ALA A O 1
ATOM 2632 N N . VAL A 1 352 ? -23.269 8.637 18.822 1.00 86.38 352 VAL A N 1
ATOM 2633 C CA . VAL A 1 352 ? -22.259 9.524 18.224 1.00 86.38 352 VAL A CA 1
ATOM 2634 C C . VAL A 1 352 ? -20.950 8.790 17.942 1.00 86.38 352 VAL A C 1
ATOM 2636 O O . VAL A 1 352 ? -20.379 8.927 16.860 1.00 86.38 352 VAL A O 1
ATOM 2639 N N . LEU A 1 353 ? -20.477 7.973 18.889 1.00 84.19 353 LEU A N 1
ATOM 2640 C CA . LEU A 1 353 ? -19.289 7.139 18.691 1.00 84.19 353 LEU A CA 1
ATOM 2641 C C . LEU A 1 353 ? -19.468 6.182 17.513 1.00 84.19 353 LEU A C 1
ATOM 2643 O O . LEU A 1 353 ? -18.545 6.024 16.717 1.00 84.19 353 LEU A O 1
ATOM 2647 N N . ARG A 1 354 ? -20.653 5.579 17.374 1.00 83.44 354 ARG A N 1
ATOM 2648 C CA . ARG A 1 354 ? -20.977 4.713 16.241 1.00 83.44 354 ARG A CA 1
ATOM 2649 C C . ARG A 1 354 ? -20.974 5.484 14.924 1.00 83.44 354 ARG A C 1
ATOM 2651 O O . ARG A 1 354 ? -20.265 5.073 14.018 1.00 83.44 354 ARG A O 1
ATOM 2658 N N . LEU A 1 355 ? -21.664 6.623 14.847 1.00 84.69 355 LEU A N 1
ATOM 2659 C CA . LEU A 1 355 ? -21.706 7.452 13.638 1.00 84.69 355 LEU A CA 1
ATOM 2660 C C . LEU A 1 355 ? -20.302 7.871 13.177 1.00 84.69 355 LEU A C 1
ATOM 2662 O O . LEU A 1 355 ? -20.001 7.850 11.990 1.00 84.69 355 LEU A O 1
ATOM 2666 N N . ARG A 1 356 ? -19.406 8.201 14.111 1.00 87.56 356 ARG A N 1
ATOM 2667 C CA . ARG A 1 356 ? -18.011 8.549 13.799 1.00 87.56 356 ARG A CA 1
ATOM 2668 C C . ARG A 1 356 ? -17.137 7.353 13.444 1.00 87.56 356 ARG A C 1
ATOM 2670 O O . ARG A 1 356 ? -16.154 7.516 12.721 1.00 87.56 356 ARG A O 1
ATOM 2677 N N . LEU A 1 357 ? -17.425 6.174 13.990 1.00 80.25 357 LEU A N 1
ATOM 2678 C CA . LEU A 1 357 ? -16.777 4.935 13.561 1.00 80.25 357 LEU A CA 1
ATOM 2679 C C . LEU A 1 357 ? -17.206 4.595 12.135 1.00 80.25 357 LEU A C 1
ATOM 2681 O O . LEU A 1 357 ? -16.333 4.358 11.309 1.00 80.25 357 LEU A O 1
ATOM 2685 N N . ASP A 1 358 ? -18.503 4.677 11.843 1.00 77.25 358 ASP A N 1
ATOM 2686 C CA . ASP A 1 358 ? -19.070 4.449 10.514 1.00 77.25 358 ASP A CA 1
ATOM 2687 C C . ASP A 1 358 ? -18.518 5.481 9.510 1.00 77.25 358 ASP A C 1
ATOM 2689 O O . ASP A 1 358 ? -18.025 5.123 8.440 1.00 77.25 358 ASP A O 1
ATOM 2693 N N . GLY A 1 359 ? -18.466 6.755 9.906 1.00 78.31 359 GLY A N 1
ATOM 2694 C CA . GLY A 1 359 ? -17.851 7.841 9.146 1.00 78.31 359 GLY A CA 1
ATOM 2695 C C . GLY A 1 359 ? -16.365 7.639 8.862 1.00 78.31 359 GLY A C 1
ATOM 2696 O O . GLY A 1 359 ? -15.918 7.815 7.734 1.00 78.31 359 GLY A O 1
ATOM 2697 N N . ALA A 1 360 ? -15.592 7.209 9.861 1.00 78.19 360 ALA A N 1
ATOM 2698 C CA . ALA A 1 360 ? -14.187 6.876 9.660 1.00 78.19 360 ALA A CA 1
ATOM 2699 C C . ALA A 1 360 ? -14.011 5.648 8.765 1.00 78.19 360 ALA A C 1
ATOM 2701 O O . ALA A 1 360 ? -13.125 5.649 7.917 1.00 78.19 360 ALA A O 1
ATOM 2702 N N . THR A 1 361 ? -14.848 4.616 8.910 1.00 72.94 361 THR A N 1
ATOM 2703 C CA . THR A 1 361 ? -14.803 3.474 7.995 1.00 72.94 361 THR A CA 1
ATOM 2704 C C . THR A 1 361 ? -15.111 3.904 6.570 1.00 72.94 361 THR A C 1
ATOM 2706 O O . THR A 1 361 ? -14.341 3.555 5.686 1.00 72.94 361 THR A O 1
ATOM 2709 N N . LEU A 1 362 ? -16.138 4.728 6.345 1.00 73.19 362 LEU A N 1
ATOM 2710 C CA . LEU A 1 362 ? -16.460 5.265 5.024 1.00 73.19 362 LEU A CA 1
ATOM 2711 C C . LEU A 1 362 ? -15.303 6.099 4.456 1.00 73.19 362 LEU A C 1
ATOM 2713 O O . LEU A 1 362 ? -14.920 5.898 3.308 1.00 73.19 362 LEU A O 1
ATOM 2717 N N . ALA A 1 363 ? -14.698 6.968 5.273 1.00 76.25 363 ALA A N 1
ATOM 2718 C CA . ALA A 1 363 ? -13.526 7.752 4.887 1.00 76.25 363 ALA A CA 1
ATOM 2719 C C . ALA A 1 363 ? -12.387 6.855 4.388 1.00 76.25 363 ALA A C 1
ATOM 2721 O O . ALA A 1 363 ? -11.827 7.111 3.328 1.00 76.25 363 ALA A O 1
ATOM 2722 N N . TRP A 1 364 ? -12.097 5.759 5.094 1.00 74.00 364 TRP A N 1
ATOM 2723 C CA . TRP A 1 364 ? -11.100 4.774 4.666 1.00 74.00 364 TRP A CA 1
ATOM 2724 C C . TRP A 1 364 ? -11.505 4.002 3.412 1.00 74.00 364 TRP A C 1
ATOM 2726 O O . TRP A 1 364 ? -10.668 3.784 2.540 1.00 74.00 364 TRP A O 1
ATOM 2736 N N . MET A 1 365 ? -12.775 3.606 3.306 1.00 68.75 365 MET A N 1
ATOM 2737 C CA . MET A 1 365 ? -13.295 2.887 2.141 1.00 68.75 365 MET A CA 1
ATOM 2738 C C . MET A 1 365 ? -13.241 3.725 0.863 1.00 68.75 365 MET A C 1
ATOM 2740 O O . MET A 1 365 ? -13.148 3.141 -0.207 1.00 68.75 365 MET A O 1
ATOM 2744 N N . VAL A 1 366 ? -13.282 5.057 0.961 1.00 69.88 366 VAL A N 1
ATOM 2745 C CA . VAL A 1 366 ? -13.162 5.974 -0.184 1.00 69.88 366 VAL A CA 1
ATOM 2746 C C . VAL A 1 366 ? -11.707 6.387 -0.422 1.00 69.88 366 VAL A C 1
ATOM 2748 O O . VAL A 1 366 ? -11.235 6.358 -1.556 1.00 69.88 366 VAL A O 1
ATOM 2751 N N . ALA A 1 367 ? -10.964 6.720 0.636 1.00 71.62 367 ALA A N 1
ATOM 2752 C CA . ALA A 1 367 ? -9.578 7.165 0.520 1.00 71.62 367 ALA A CA 1
ATOM 2753 C C . ALA A 1 367 ? -8.647 6.066 -0.011 1.00 71.62 367 ALA A C 1
ATOM 2755 O O . ALA A 1 367 ? -7.773 6.358 -0.821 1.00 71.62 367 ALA A O 1
ATOM 2756 N N . ALA A 1 368 ? -8.827 4.805 0.401 1.00 66.94 368 ALA A N 1
ATOM 2757 C CA . ALA A 1 368 ? -7.945 3.718 -0.026 1.00 66.94 368 ALA A CA 1
ATOM 2758 C C . ALA A 1 368 ? -8.032 3.417 -1.541 1.00 66.94 368 ALA A C 1
ATOM 2760 O O . ALA A 1 368 ? -6.979 3.356 -2.175 1.00 66.94 368 ALA A O 1
ATOM 2761 N N . PRO A 1 369 ? -9.223 3.297 -2.165 1.00 65.00 369 PRO A N 1
ATOM 2762 C CA . PRO A 1 369 ? -9.333 3.184 -3.619 1.00 65.00 369 PRO A CA 1
ATOM 2763 C C . PRO A 1 369 ? -8.784 4.398 -4.364 1.00 65.00 369 PRO A C 1
ATOM 2765 O O . PRO A 1 369 ? -8.107 4.215 -5.368 1.00 65.00 369 PRO A O 1
ATOM 2768 N N . ILE A 1 370 ? -9.023 5.620 -3.869 1.00 70.75 370 ILE A N 1
ATOM 2769 C CA . ILE A 1 370 ? -8.459 6.835 -4.476 1.00 70.75 370 ILE A CA 1
ATOM 2770 C C . ILE A 1 370 ? -6.932 6.784 -4.427 1.00 70.75 370 ILE A C 1
ATOM 2772 O O . ILE A 1 370 ? -6.295 7.039 -5.439 1.00 70.75 370 ILE A O 1
ATOM 2776 N N . ALA A 1 371 ? -6.337 6.400 -3.295 1.00 69.06 371 ALA A N 1
ATOM 2777 C CA . ALA A 1 371 ? -4.885 6.271 -3.165 1.00 69.06 371 ALA A CA 1
ATOM 2778 C C . ALA A 1 371 ? -4.317 5.215 -4.122 1.00 69.06 371 ALA A C 1
ATOM 2780 O O . ALA A 1 371 ? -3.261 5.416 -4.716 1.00 69.06 371 ALA A O 1
ATOM 2781 N N . ALA A 1 372 ? -5.031 4.103 -4.293 1.00 65.44 372 ALA A N 1
ATOM 2782 C CA . ALA A 1 372 ? -4.632 3.047 -5.207 1.00 65.44 372 ALA A CA 1
ATOM 2783 C C . ALA A 1 372 ? -4.761 3.475 -6.682 1.00 65.44 372 ALA A C 1
ATOM 2785 O O . ALA A 1 372 ? -3.860 3.198 -7.467 1.00 65.44 372 ALA A O 1
ATOM 2786 N N . LEU A 1 373 ? -5.826 4.199 -7.044 1.00 68.25 373 LEU A N 1
ATOM 2787 C CA . LEU A 1 373 ? -5.999 4.794 -8.374 1.00 68.25 373 LEU A CA 1
ATOM 2788 C C . LEU A 1 373 ? -4.925 5.844 -8.657 1.00 68.25 373 LEU A C 1
ATOM 2790 O O . LEU A 1 373 ? -4.326 5.810 -9.721 1.00 68.25 373 LEU A O 1
ATOM 2794 N N . VAL A 1 374 ? -4.642 6.728 -7.699 1.00 70.81 374 VAL A N 1
ATOM 2795 C CA . VAL A 1 374 ? -3.551 7.711 -7.762 1.00 70.81 374 VAL A CA 1
ATOM 2796 C C . VAL A 1 374 ? -2.226 7.017 -8.046 1.00 70.81 374 VAL A C 1
ATOM 2798 O O . VAL A 1 374 ? -1.572 7.342 -9.028 1.00 70.81 374 VAL A O 1
ATOM 2801 N N . GLY A 1 375 ? -1.855 6.029 -7.224 1.00 66.44 375 GLY A N 1
ATOM 2802 C CA . GLY A 1 375 ? -0.608 5.289 -7.410 1.00 66.44 375 GLY A CA 1
ATOM 2803 C C . GLY A 1 375 ? -0.553 4.585 -8.765 1.00 66.44 375 GLY A C 1
ATOM 2804 O O . GLY A 1 375 ? 0.481 4.609 -9.427 1.00 66.44 375 GLY A O 1
ATOM 2805 N N . TYR A 1 376 ? -1.680 4.020 -9.206 1.00 65.31 376 TYR A N 1
ATOM 2806 C CA . TYR A 1 376 ? -1.797 3.388 -10.514 1.00 65.31 376 TYR A CA 1
ATOM 2807 C C . TYR A 1 376 ? -1.628 4.386 -11.667 1.00 65.31 376 TYR A C 1
ATOM 2809 O O . TYR A 1 376 ? -0.822 4.131 -12.552 1.00 65.31 376 TYR A O 1
ATOM 2817 N N . PHE A 1 377 ? -2.319 5.528 -11.658 1.00 63.78 377 PHE A N 1
ATOM 2818 C CA . PHE A 1 377 ? -2.208 6.539 -12.714 1.00 63.78 377 PHE A CA 1
ATOM 2819 C C . PHE A 1 377 ? -0.828 7.197 -12.737 1.00 63.78 377 PHE A C 1
ATOM 2821 O O . PHE A 1 377 ? -0.261 7.353 -13.815 1.00 63.78 377 PHE A O 1
ATOM 2828 N N . SER A 1 378 ? -0.251 7.515 -11.573 1.00 64.62 378 SER A N 1
ATOM 2829 C CA . SER A 1 378 ? 1.115 8.047 -11.484 1.00 64.62 378 SER A CA 1
ATOM 2830 C C . SER A 1 378 ? 2.159 7.074 -12.039 1.00 64.62 378 SER A C 1
ATOM 2832 O O . SER A 1 378 ? 3.162 7.518 -12.586 1.00 64.62 378 SER A O 1
ATOM 2834 N N . TRP A 1 379 ? 1.929 5.762 -11.930 1.00 63.62 379 TRP A N 1
ATOM 2835 C CA . TRP A 1 379 ? 2.796 4.750 -12.536 1.00 63.62 379 TRP A CA 1
ATOM 2836 C C . TRP A 1 379 ? 2.496 4.510 -14.023 1.00 63.62 379 TRP A C 1
ATOM 2838 O O . TRP A 1 379 ? 3.421 4.403 -14.822 1.00 63.62 379 TRP A O 1
ATOM 2848 N N . ALA A 1 380 ? 1.223 4.427 -14.413 1.00 58.91 380 ALA A N 1
ATOM 2849 C CA . ALA A 1 380 ? 0.813 4.027 -15.757 1.00 58.91 380 ALA A CA 1
ATOM 2850 C C . ALA A 1 380 ? 1.019 5.131 -16.804 1.00 58.91 380 ALA A C 1
ATOM 2852 O O . ALA A 1 380 ? 1.438 4.824 -17.916 1.00 58.91 380 ALA A O 1
ATOM 2853 N N . LEU A 1 381 ? 0.763 6.399 -16.460 1.00 59.75 381 LEU A N 1
ATOM 2854 C CA . LEU A 1 381 ? 0.800 7.515 -17.416 1.00 59.75 381 LEU A CA 1
ATOM 2855 C C . LEU A 1 381 ? 2.175 7.722 -18.086 1.00 59.75 381 LEU A C 1
ATOM 2857 O O . LEU A 1 381 ? 2.197 7.912 -19.300 1.00 59.75 381 LEU A O 1
ATOM 2861 N N . PRO A 1 382 ? 3.319 7.627 -17.376 1.00 55.09 382 PRO A N 1
ATOM 2862 C CA . PRO A 1 382 ? 4.631 7.702 -18.024 1.00 55.09 382 PRO A CA 1
ATOM 2863 C C . PRO A 1 382 ? 4.943 6.509 -18.942 1.00 55.09 382 PRO A C 1
ATOM 2865 O O . PRO A 1 382 ? 5.722 6.643 -19.880 1.00 55.09 382 PRO A O 1
ATOM 2868 N N . HIS A 1 383 ? 4.355 5.335 -18.682 1.00 51.16 383 HIS A N 1
ATOM 2869 C CA . HIS A 1 383 ? 4.711 4.083 -19.361 1.00 51.16 383 HIS A CA 1
ATOM 2870 C C . HIS A 1 383 ? 3.837 3.764 -20.578 1.00 51.16 383 HIS A C 1
ATOM 2872 O O . HIS A 1 383 ? 4.216 2.917 -21.383 1.00 51.16 383 HIS A O 1
ATOM 2878 N N . THR A 1 384 ? 2.684 4.415 -20.758 1.00 51.00 384 THR A N 1
ATOM 2879 C CA . THR A 1 384 ? 1.799 4.138 -21.902 1.00 51.00 384 THR A CA 1
ATOM 2880 C C . THR A 1 384 ? 2.327 4.664 -23.236 1.00 51.00 384 THR A C 1
ATOM 2882 O O . THR A 1 384 ? 1.642 4.513 -24.243 1.00 51.00 384 THR A O 1
ATOM 2885 N N . GLY A 1 385 ? 3.509 5.296 -23.281 1.00 44.00 385 GLY A N 1
ATOM 2886 C CA . GLY A 1 385 ? 4.079 5.853 -24.518 1.00 44.00 385 GLY A CA 1
ATOM 2887 C C . GLY A 1 385 ? 3.218 6.958 -25.139 1.00 44.00 385 GLY A C 1
ATOM 2888 O O . GLY A 1 385 ? 3.553 7.508 -26.180 1.00 44.00 385 GLY A O 1
ATOM 2889 N N . THR A 1 386 ? 2.118 7.323 -24.478 1.00 43.53 386 THR A N 1
ATOM 2890 C CA . THR A 1 386 ? 1.290 8.479 -24.774 1.00 43.53 386 THR A CA 1
ATOM 2891 C C . THR A 1 386 ? 1.967 9.703 -24.180 1.00 43.53 386 THR A C 1
ATOM 2893 O O . THR A 1 386 ? 1.390 10.422 -23.365 1.00 43.53 386 THR A O 1
ATOM 2896 N N . SER A 1 387 ? 3.189 9.980 -24.624 1.00 43.44 387 SER A N 1
ATOM 2897 C CA . SER A 1 387 ? 3.596 11.355 -24.847 1.00 43.44 387 SER A CA 1
ATOM 2898 C C . SER A 1 387 ? 2.652 11.922 -25.914 1.00 43.44 387 SER A C 1
ATOM 2900 O O . SER A 1 387 ? 2.996 12.102 -27.073 1.00 43.44 387 SER A O 1
ATOM 2902 N N . VAL A 1 388 ? 1.407 12.223 -25.522 1.00 40.28 388 VAL A N 1
ATOM 2903 C CA . VAL A 1 388 ? 0.563 13.161 -26.279 1.00 40.28 388 VAL A CA 1
ATOM 2904 C C . VAL A 1 388 ? 1.270 14.526 -26.343 1.00 40.28 388 VAL A C 1
ATOM 2906 O O . VAL A 1 388 ? 0.993 15.330 -27.223 1.00 40.28 388 VAL A O 1
ATOM 2909 N N . VAL A 1 389 ? 2.280 14.742 -25.494 1.00 40.47 389 VAL A N 1
ATOM 2910 C CA . VAL A 1 389 ? 3.341 15.737 -25.673 1.00 40.47 389 VAL A CA 1
ATOM 2911 C C . VAL A 1 389 ? 4.473 15.148 -26.527 1.00 40.47 389 VAL A C 1
ATOM 2913 O O . VAL A 1 389 ? 5.606 14.972 -26.086 1.00 40.47 389 VAL A O 1
ATOM 2916 N N . GLY A 1 390 ? 4.151 14.768 -27.759 1.00 37.38 390 GLY A N 1
ATOM 2917 C CA . GLY A 1 390 ? 5.160 14.453 -28.758 1.00 37.38 390 GLY A CA 1
ATOM 2918 C C . GLY A 1 390 ? 5.929 15.722 -29.129 1.00 37.38 390 GLY A C 1
ATOM 2919 O O . GLY A 1 390 ? 5.334 16.761 -29.413 1.00 37.38 390 GLY A O 1
ATOM 2920 N N . SER A 1 391 ? 7.256 15.617 -29.171 1.00 38.09 391 SER A N 1
ATOM 2921 C CA . SER A 1 391 ? 8.164 16.403 -30.028 1.00 38.09 391 SER A CA 1
ATOM 2922 C C . SER A 1 391 ? 8.284 17.929 -29.861 1.00 38.09 391 SER A C 1
ATOM 2924 O O . SER A 1 391 ? 9.145 18.514 -30.508 1.00 38.09 391 SER A O 1
ATOM 2926 N N . ALA A 1 392 ? 7.537 18.604 -28.985 1.00 33.78 392 ALA A N 1
ATOM 2927 C CA . ALA A 1 392 ? 7.698 20.051 -28.770 1.00 33.78 392 ALA A CA 1
ATOM 2928 C C . ALA A 1 392 ? 8.728 20.396 -27.669 1.00 33.78 392 ALA A C 1
ATOM 2930 O O . ALA A 1 392 ? 8.430 21.141 -26.743 1.00 33.78 392 ALA A O 1
ATOM 2931 N N . GLY A 1 393 ? 9.948 19.860 -27.783 1.00 39.47 393 GLY A N 1
ATOM 2932 C CA . GLY A 1 393 ? 11.147 20.310 -27.063 1.00 39.47 393 GLY A CA 1
ATOM 2933 C C . GLY A 1 393 ? 11.179 20.176 -25.521 1.00 39.47 393 GLY A C 1
ATOM 2934 O O . GLY A 1 393 ? 10.161 19.989 -24.857 1.00 39.47 393 GLY A O 1
ATOM 2935 N N . PRO A 1 394 ? 12.367 20.342 -24.906 1.00 44.16 394 PRO A N 1
ATOM 2936 C CA . PRO A 1 394 ? 12.585 20.314 -23.448 1.00 44.16 394 PRO A CA 1
ATOM 2937 C C . PRO A 1 394 ? 11.904 21.463 -22.670 1.00 44.16 394 PRO A C 1
ATOM 2939 O O . PRO A 1 394 ? 12.121 21.617 -21.471 1.00 44.16 394 PRO A O 1
ATOM 2942 N N . ALA A 1 395 ? 11.075 22.277 -23.329 1.00 40.00 395 ALA A N 1
ATOM 2943 C CA . ALA A 1 395 ? 10.438 23.460 -22.756 1.00 40.00 395 ALA A CA 1
ATOM 2944 C C . ALA A 1 395 ? 9.043 23.198 -22.158 1.00 40.00 395 ALA A C 1
ATOM 2946 O O . ALA A 1 395 ? 8.510 24.068 -21.474 1.00 40.00 395 ALA A O 1
ATOM 2947 N N . TRP A 1 396 ? 8.462 22.010 -22.364 1.00 37.34 396 TRP A N 1
ATOM 2948 C CA . TRP A 1 396 ? 7.146 21.655 -21.817 1.00 37.34 396 TRP A CA 1
ATOM 2949 C C . TRP A 1 396 ? 7.216 20.467 -20.856 1.00 37.34 396 TRP A C 1
ATOM 2951 O O . TRP A 1 396 ? 6.353 19.593 -20.862 1.00 37.34 396 TRP A O 1
ATOM 2961 N N . GLY A 1 397 ? 8.182 20.520 -19.931 1.00 48.97 397 GLY A N 1
ATOM 2962 C CA . GLY A 1 397 ? 7.966 20.074 -18.550 1.00 48.97 397 GLY A CA 1
ATOM 2963 C C . GLY A 1 397 ? 6.896 20.955 -17.905 1.00 48.97 397 GLY A C 1
ATOM 2964 O O . GLY A 1 397 ? 7.188 21.793 -17.058 1.00 48.97 397 GLY A O 1
ATOM 2965 N N . SER A 1 398 ? 5.671 20.860 -18.420 1.00 56.09 398 SER A N 1
ATOM 2966 C CA . SER A 1 398 ? 4.595 21.774 -18.078 1.00 56.09 398 SER A CA 1
ATOM 2967 C C . SER A 1 398 ? 4.267 21.620 -16.598 1.00 56.09 398 SER A C 1
ATOM 2969 O O . SER A 1 398 ? 4.205 20.500 -16.086 1.00 56.09 398 SER A O 1
ATOM 2971 N N . ALA A 1 399 ? 4.008 22.737 -15.919 1.00 58.50 399 ALA A N 1
ATOM 2972 C CA . ALA A 1 399 ? 3.523 22.790 -14.541 1.00 58.50 399 ALA A CA 1
ATOM 2973 C C . ALA A 1 399 ? 2.526 21.686 -14.191 1.00 58.50 399 ALA A C 1
ATOM 2975 O O . ALA A 1 399 ? 2.515 21.165 -13.078 1.00 58.50 399 ALA A O 1
ATOM 2976 N N . TRP A 1 400 ? 1.709 21.293 -15.160 1.00 61.09 400 TRP A N 1
ATOM 2977 C CA . TRP A 1 400 ? 0.746 20.219 -15.045 1.00 61.09 400 TRP A CA 1
ATOM 2978 C C . TRP A 1 400 ? 1.312 18.890 -14.530 1.00 61.09 400 TRP A C 1
ATOM 2980 O O . TRP A 1 400 ? 0.679 18.288 -13.663 1.00 61.09 400 TRP A O 1
ATOM 2990 N N . ASP A 1 401 ? 2.500 18.457 -14.950 1.00 67.94 401 ASP A N 1
ATOM 2991 C CA . ASP A 1 401 ? 3.070 17.181 -14.492 1.00 67.94 401 ASP A CA 1
ATOM 2992 C C . ASP A 1 401 ? 3.440 17.245 -13.005 1.00 67.94 401 ASP A C 1
ATOM 2994 O O . ASP A 1 401 ? 3.059 16.381 -12.210 1.00 67.94 401 ASP A O 1
ATOM 2998 N N . THR A 1 402 ? 4.070 18.345 -12.594 1.00 69.38 402 THR A N 1
ATOM 2999 C CA . THR A 1 402 ? 4.465 18.604 -11.204 1.00 69.38 402 THR A CA 1
ATOM 3000 C C . THR A 1 402 ? 3.252 18.789 -10.284 1.00 69.38 402 THR A C 1
ATOM 3002 O O . THR A 1 402 ? 3.178 18.204 -9.197 1.00 69.38 402 THR A O 1
ATOM 3005 N N . TRP A 1 403 ? 2.269 19.583 -10.720 1.00 75.75 403 TRP A N 1
ATOM 3006 C CA . TRP A 1 403 ? 1.037 19.835 -9.972 1.00 75.75 403 TRP A CA 1
ATOM 3007 C C . TRP A 1 403 ? 0.178 18.582 -9.863 1.00 75.75 403 TRP A C 1
ATOM 3009 O O . TRP A 1 403 ? -0.385 18.326 -8.797 1.00 75.75 403 TRP A O 1
ATOM 3019 N N . SER A 1 404 ? 0.093 17.781 -10.926 1.00 72.62 404 SER A N 1
ATOM 3020 C CA . SER A 1 404 ? -0.712 16.565 -10.919 1.00 72.62 404 SER A CA 1
ATOM 3021 C C . SER A 1 404 ? -0.215 15.600 -9.845 1.00 72.62 404 SER A C 1
ATOM 3023 O O . SER A 1 404 ? -1.014 15.166 -9.024 1.00 72.62 404 SER A O 1
ATOM 3025 N N . MET A 1 405 ? 1.089 15.334 -9.745 1.00 74.62 405 MET A N 1
ATOM 3026 C CA . MET A 1 405 ? 1.632 14.403 -8.752 1.00 74.62 405 MET A CA 1
ATOM 3027 C C . MET A 1 405 ? 1.326 14.840 -7.308 1.00 74.62 405 MET A C 1
ATOM 3029 O O . MET A 1 405 ? 0.881 14.034 -6.482 1.00 74.62 405 MET A O 1
ATOM 3033 N N . VAL A 1 406 ? 1.494 16.133 -7.016 1.00 79.94 406 VAL A N 1
ATOM 3034 C CA . VAL A 1 406 ? 1.160 16.736 -5.718 1.00 79.94 406 VAL A CA 1
ATOM 3035 C C . VAL A 1 406 ? -0.342 16.629 -5.429 1.00 79.94 406 VAL A C 1
ATOM 3037 O O . VAL A 1 406 ? -0.729 16.126 -4.371 1.00 79.94 406 VAL A O 1
ATOM 3040 N N . LEU A 1 407 ? -1.201 17.029 -6.367 1.00 80.44 407 LEU A N 1
ATOM 3041 C CA . LEU A 1 407 ? -2.657 16.996 -6.198 1.00 80.44 407 LEU A CA 1
ATOM 3042 C C . LEU A 1 407 ? -3.199 15.567 -6.084 1.00 80.44 407 LEU A C 1
ATOM 3044 O O . LEU A 1 407 ? -4.031 15.290 -5.219 1.00 80.44 407 LEU A O 1
ATOM 3048 N N . TRP A 1 408 ? -2.694 14.637 -6.892 1.00 79.06 408 TRP A N 1
ATOM 3049 C CA . TRP A 1 408 ? -3.081 13.232 -6.834 1.00 79.06 408 TRP A CA 1
ATOM 3050 C C . TRP A 1 408 ? -2.730 12.631 -5.467 1.00 79.06 408 TRP A C 1
ATOM 3052 O O . TRP A 1 408 ? -3.583 12.007 -4.835 1.00 79.06 408 TRP A O 1
ATOM 3062 N N . SER A 1 409 ? -1.536 12.907 -4.931 1.00 80.12 409 SER A N 1
ATOM 3063 C CA . SER A 1 409 ? -1.145 12.444 -3.587 1.00 80.12 409 SER A CA 1
ATOM 3064 C C . SER A 1 409 ? -1.988 13.038 -2.443 1.00 80.12 409 SER A C 1
ATOM 3066 O O . SER A 1 409 ? -2.089 12.438 -1.366 1.00 80.12 409 SER A O 1
ATOM 3068 N N . ALA A 1 410 ? -2.623 14.195 -2.669 1.00 86.81 410 ALA A N 1
ATOM 3069 C CA . ALA A 1 410 ? -3.503 14.864 -1.712 1.00 86.81 410 ALA A CA 1
ATOM 3070 C C . ALA A 1 410 ? -4.910 14.242 -1.658 1.00 86.81 410 ALA A C 1
ATOM 3072 O O . ALA A 1 410 ? -5.526 14.186 -0.587 1.00 86.81 410 ALA A O 1
ATOM 3073 N N . LEU A 1 411 ? -5.434 13.767 -2.792 1.00 85.00 411 LEU A N 1
ATOM 3074 C CA . LEU A 1 411 ? -6.839 13.362 -2.937 1.00 85.00 411 LEU A CA 1
ATOM 3075 C C . LEU A 1 411 ? -7.352 12.373 -1.870 1.00 85.00 411 LEU A C 1
ATOM 3077 O O . LEU A 1 411 ? -8.446 12.608 -1.349 1.00 85.00 411 LEU A O 1
ATOM 3081 N N . PRO A 1 412 ? -6.613 11.318 -1.464 1.00 83.88 412 PRO A N 1
ATOM 3082 C CA . PRO A 1 412 ? -7.087 10.384 -0.440 1.00 83.88 412 PRO A CA 1
ATOM 3083 C C . PRO A 1 412 ? -7.357 11.063 0.906 1.00 83.88 412 PRO A C 1
ATOM 3085 O O . PRO A 1 412 ? -8.392 10.839 1.538 1.00 83.88 412 PRO A O 1
ATOM 3088 N N . CYS A 1 413 ? -6.436 11.928 1.340 1.00 87.38 413 CYS A N 1
ATOM 3089 C CA . CYS A 1 413 ? -6.548 12.630 2.615 1.00 87.38 413 CYS A CA 1
ATOM 3090 C C . CYS A 1 413 ? -7.610 13.732 2.549 1.00 87.38 413 CYS A C 1
ATOM 3092 O O . CYS A 1 413 ? -8.338 13.937 3.520 1.00 87.38 413 CYS A O 1
ATOM 3094 N N . ALA A 1 414 ? -7.745 14.400 1.399 1.00 90.56 414 ALA A N 1
ATOM 3095 C CA . ALA A 1 414 ? -8.797 15.385 1.170 1.00 90.56 414 ALA A CA 1
ATOM 3096 C C . ALA A 1 414 ? -10.189 14.735 1.247 1.00 90.56 414 ALA A C 1
ATOM 3098 O O . ALA A 1 414 ? -11.044 15.203 2.000 1.00 90.56 414 ALA A O 1
ATOM 3099 N N . ALA A 1 415 ? -10.396 13.603 0.564 1.00 85.44 415 ALA A N 1
ATOM 3100 C CA . ALA A 1 415 ? -11.643 12.842 0.631 1.00 85.44 415 ALA A CA 1
ATOM 3101 C C . ALA A 1 415 ? -11.958 12.386 2.067 1.00 85.44 415 ALA A C 1
ATOM 3103 O O . ALA A 1 415 ? -13.092 12.529 2.534 1.00 85.44 415 ALA A O 1
ATOM 3104 N N . ALA A 1 416 ? -10.950 11.903 2.802 1.00 86.94 416 ALA A N 1
ATOM 3105 C CA . ALA A 1 416 ? -11.114 11.514 4.198 1.00 86.94 416 ALA A CA 1
ATOM 3106 C C . ALA A 1 416 ? -11.519 12.696 5.098 1.00 86.94 416 ALA A C 1
ATOM 3108 O O . ALA A 1 416 ? -12.431 12.549 5.915 1.00 86.94 416 ALA A O 1
ATOM 3109 N N . LEU A 1 417 ? -10.894 13.871 4.943 1.00 91.25 417 LEU A N 1
ATOM 3110 C CA . LEU A 1 417 ? -11.265 15.082 5.687 1.00 91.25 417 LEU A CA 1
ATOM 3111 C C . LEU A 1 417 ? -12.691 15.528 5.388 1.00 91.25 417 LEU A C 1
ATOM 3113 O O . LEU A 1 417 ? -13.418 15.869 6.318 1.00 91.25 417 LEU A O 1
ATOM 3117 N N . VAL A 1 418 ? -13.102 15.497 4.119 1.00 91.81 418 VAL A N 1
ATOM 3118 C CA . VAL A 1 418 ? -14.459 15.870 3.706 1.00 91.81 418 VAL A CA 1
ATOM 3119 C C . VAL A 1 418 ? -15.489 14.940 4.349 1.00 91.81 418 VAL A C 1
ATOM 3121 O O . VAL A 1 418 ? -16.427 15.415 4.990 1.00 91.81 418 VAL A O 1
ATOM 3124 N N . ILE A 1 419 ? -15.291 13.620 4.267 1.00 88.38 419 ILE A N 1
ATOM 3125 C CA . ILE A 1 419 ? -16.206 12.633 4.863 1.00 88.38 419 ILE A CA 1
ATOM 3126 C C . ILE A 1 419 ? -16.276 12.799 6.387 1.00 88.38 419 ILE A C 1
ATOM 3128 O O . ILE A 1 419 ? -17.368 12.832 6.959 1.00 88.38 419 ILE A O 1
ATOM 3132 N N . LEU A 1 420 ? -15.132 12.958 7.059 1.00 90.75 420 LEU A N 1
ATOM 3133 C CA . LEU A 1 420 ? -15.104 13.196 8.504 1.00 90.75 420 LEU A CA 1
ATOM 3134 C C . LEU A 1 420 ? -15.768 14.531 8.876 1.00 90.75 420 LEU A C 1
ATOM 3136 O O . LEU A 1 420 ? -16.524 14.582 9.847 1.00 90.75 420 LEU A O 1
ATOM 3140 N N . GLY A 1 421 ? -15.567 15.585 8.085 1.00 92.44 421 GLY A N 1
ATOM 3141 C CA . GLY A 1 421 ? -16.241 16.872 8.250 1.00 92.44 421 GLY A CA 1
ATOM 3142 C C . GLY A 1 421 ? -17.764 16.749 8.163 1.00 92.44 421 GLY A C 1
ATOM 3143 O O . GLY A 1 421 ? -18.470 17.239 9.046 1.00 92.44 421 GLY A O 1
ATOM 3144 N N . PHE A 1 422 ? -18.277 16.007 7.174 1.00 92.06 422 PHE A N 1
ATOM 3145 C CA . PHE A 1 422 ? -19.707 15.698 7.072 1.00 92.06 422 PHE A CA 1
ATOM 3146 C C . PHE A 1 422 ? -20.222 14.909 8.276 1.00 92.06 422 PHE A C 1
ATOM 3148 O O . PHE A 1 422 ? -21.335 15.157 8.739 1.00 92.06 422 PHE A O 1
ATOM 3155 N N . THR A 1 423 ? -19.421 13.995 8.830 1.00 90.50 423 THR A N 1
ATOM 3156 C CA . THR A 1 423 ? -19.836 13.239 10.020 1.00 90.50 423 THR A CA 1
ATOM 3157 C C . THR A 1 423 ? -19.955 14.131 11.252 1.00 90.50 423 THR A C 1
ATOM 3159 O O . THR A 1 423 ? -20.926 14.002 11.993 1.00 90.50 423 THR A O 1
ATOM 3162 N N . GLU A 1 424 ? -19.048 15.095 11.446 1.00 93.75 424 GLU A N 1
ATOM 3163 C CA . GLU A 1 424 ? -19.157 16.078 12.533 1.00 93.75 424 GLU A CA 1
ATOM 3164 C C . GLU A 1 424 ? -20.344 17.024 12.338 1.00 93.75 424 GLU A C 1
ATOM 3166 O O . GLU A 1 424 ? -21.057 17.339 13.294 1.00 93.75 424 GLU A O 1
ATOM 3171 N N . PHE A 1 425 ? -20.611 17.426 11.095 1.00 92.44 425 PHE A N 1
ATOM 3172 C CA . PHE A 1 425 ? -21.803 18.199 10.765 1.00 92.44 425 PHE A CA 1
ATOM 3173 C C . PHE A 1 425 ? -23.091 17.415 11.074 1.00 92.44 425 PHE A C 1
ATOM 3175 O O . PHE A 1 425 ? -24.018 17.952 11.681 1.00 92.44 425 PHE A O 1
ATOM 3182 N N . GLY A 1 426 ? -23.124 16.121 10.739 1.00 89.31 426 GLY A N 1
ATOM 3183 C CA . GLY A 1 426 ? -24.220 15.212 11.074 1.00 89.31 426 GLY A CA 1
ATOM 3184 C C . GLY A 1 426 ? -24.422 15.056 12.583 1.00 89.31 426 GLY A C 1
ATOM 3185 O O . GLY A 1 426 ? -25.554 15.134 13.057 1.00 89.31 426 GLY A O 1
ATOM 3186 N N . VAL A 1 427 ? -23.335 14.926 13.356 1.00 90.88 427 VAL A N 1
ATOM 3187 C CA . VAL A 1 427 ? -23.395 14.905 14.828 1.00 90.88 427 VAL A CA 1
ATOM 3188 C C . VAL A 1 427 ? -24.009 16.197 15.364 1.00 90.88 427 VAL A C 1
ATOM 3190 O O . VAL A 1 427 ? -24.913 16.136 16.195 1.00 90.88 427 VAL A O 1
ATOM 3193 N N . ARG A 1 428 ? -23.562 17.358 14.871 1.00 91.69 428 ARG A N 1
ATOM 3194 C CA . ARG A 1 428 ? -24.084 18.664 15.294 1.00 91.69 428 ARG A CA 1
ATOM 3195 C C . ARG A 1 428 ? -25.577 18.810 15.000 1.00 91.69 428 ARG A C 1
ATOM 3197 O O . ARG A 1 428 ? -26.299 19.327 15.841 1.00 91.69 428 ARG A O 1
ATOM 3204 N N . ARG A 1 429 ? -26.041 18.359 13.831 1.00 90.56 429 ARG A N 1
ATOM 3205 C CA . ARG A 1 429 ? -27.445 18.516 13.416 1.00 90.56 429 ARG A CA 1
ATOM 3206 C C . ARG A 1 429 ? -28.388 17.492 14.056 1.00 90.56 429 ARG A C 1
ATOM 3208 O O . ARG A 1 429 ? -29.535 17.823 14.322 1.00 90.56 429 ARG A O 1
ATOM 3215 N N . GLY A 1 430 ? -27.934 16.253 14.262 1.00 89.94 430 GLY A N 1
ATOM 3216 C CA . GLY A 1 430 ? -28.795 15.134 14.671 1.00 89.94 430 GLY A CA 1
ATOM 3217 C C . GLY A 1 430 ? -28.719 14.737 16.148 1.00 89.94 430 GLY A C 1
ATOM 3218 O O . GLY A 1 430 ? -29.528 13.925 16.599 1.00 89.94 430 GLY A O 1
ATOM 3219 N N . HIS A 1 431 ? -27.740 15.243 16.904 1.00 89.75 431 HIS A N 1
ATOM 3220 C CA . HIS A 1 431 ? -27.488 14.782 18.277 1.00 89.75 431 HIS A CA 1
ATOM 3221 C C . HIS A 1 431 ? -27.338 15.896 19.323 1.00 89.75 431 HIS A C 1
ATOM 3223 O O . HIS A 1 431 ? -27.212 15.589 20.512 1.00 89.75 431 HIS A O 1
ATOM 3229 N N . SER A 1 432 ? -27.395 17.160 18.908 1.00 89.44 432 SER A N 1
ATOM 3230 C CA . SER A 1 432 ? -27.347 18.321 19.796 1.00 89.44 432 SER A CA 1
ATOM 3231 C C . SER A 1 432 ? -28.717 19.017 19.804 1.00 89.44 432 SER A C 1
ATOM 3233 O O . SER A 1 432 ? -29.087 19.606 18.791 1.00 89.44 432 SER A O 1
ATOM 3235 N N . PRO A 1 433 ? -29.503 18.926 20.895 1.00 84.38 433 PRO A N 1
ATOM 3236 C CA . PRO A 1 433 ? -30.845 19.512 20.955 1.00 84.38 433 PRO A CA 1
ATOM 3237 C C . PRO A 1 433 ? -30.839 21.035 21.157 1.00 84.38 433 PRO A C 1
ATOM 3239 O O . PRO A 1 433 ? -31.827 21.688 20.836 1.00 84.38 433 PRO A O 1
ATOM 3242 N N . SER A 1 434 ? -29.750 21.606 21.683 1.00 82.81 434 SER A N 1
ATOM 3243 C CA . SER A 1 434 ? -29.600 23.048 21.888 1.00 82.81 434 SER A CA 1
ATOM 3244 C C . SER A 1 434 ? -28.684 23.678 20.837 1.00 82.81 434 SER A C 1
ATOM 3246 O O . SER A 1 434 ? -27.741 23.055 20.347 1.00 82.81 434 SER A O 1
ATOM 3248 N N . TRP A 1 435 ? -28.955 24.941 20.500 1.00 78.38 435 TRP A N 1
ATOM 3249 C CA . TRP A 1 435 ? -28.109 25.751 19.615 1.00 78.38 435 TRP A CA 1
ATOM 3250 C C . TRP A 1 435 ? -27.049 26.554 20.373 1.00 78.38 435 TRP A C 1
ATOM 3252 O O . TRP A 1 435 ? -26.166 27.135 19.744 1.00 78.38 435 TRP A O 1
ATOM 3262 N N . GLU A 1 436 ? -27.112 26.566 21.707 1.00 78.31 436 GLU A N 1
ATOM 3263 C CA . GLU A 1 436 ? -26.175 27.311 22.540 1.00 78.31 436 GLU A CA 1
ATOM 3264 C C . GLU A 1 436 ? -24.774 26.680 22.484 1.00 78.31 436 GLU A C 1
ATOM 3266 O O . GLU A 1 436 ? -24.587 25.512 22.857 1.00 78.31 436 GLU A O 1
ATOM 3271 N N . PRO A 1 437 ? -23.765 27.420 21.993 1.00 68.56 437 PRO A N 1
ATOM 3272 C CA . PRO A 1 437 ? -22.410 26.912 21.907 1.00 68.56 437 PRO A CA 1
ATOM 3273 C C . PRO A 1 437 ? -21.811 26.797 23.312 1.00 68.56 437 PRO A C 1
ATOM 3275 O O . PRO A 1 437 ? -21.484 27.791 23.950 1.00 68.56 437 PRO A O 1
ATOM 3278 N N . ALA A 1 438 ? -21.610 25.569 23.784 1.00 70.62 438 ALA A N 1
ATOM 3279 C CA . ALA A 1 438 ? -20.780 25.317 24.957 1.00 70.62 438 ALA A CA 1
ATOM 3280 C C . ALA A 1 438 ? -19.310 25.200 24.527 1.00 70.62 438 ALA A C 1
ATOM 3282 O O . ALA A 1 438 ? -19.001 24.447 23.603 1.00 70.62 438 ALA A O 1
ATOM 3283 N N . THR A 1 439 ? -18.387 25.890 25.197 1.00 60.94 439 THR A N 1
ATOM 3284 C CA . THR A 1 439 ? -16.932 25.815 24.954 1.00 60.94 439 THR A CA 1
ATOM 3285 C C . THR A 1 439 ? -16.248 24.892 25.963 1.00 60.94 439 THR A C 1
ATOM 3287 O O . THR A 1 439 ? -15.327 25.271 26.681 1.00 60.94 439 THR A O 1
ATOM 3290 N N . THR A 1 440 ? -16.692 23.639 26.041 1.00 64.19 440 THR A N 1
ATOM 3291 C CA . THR A 1 440 ? -16.142 22.654 26.982 1.00 64.19 440 THR A CA 1
ATOM 3292 C C . THR A 1 440 ? -15.348 21.585 26.231 1.00 64.19 440 THR A C 1
ATOM 3294 O O . THR A 1 440 ? -15.840 20.521 25.864 1.00 64.19 440 THR A O 1
ATOM 3297 N N . GLY A 1 441 ? -14.077 21.877 25.948 1.00 62.94 441 GLY A N 1
ATOM 3298 C CA . GLY A 1 441 ? -13.165 20.911 25.335 1.00 62.94 441 GLY A CA 1
ATOM 3299 C C . GLY A 1 441 ? -11.772 21.480 25.093 1.00 62.94 441 GLY A C 1
ATOM 3300 O O . GLY A 1 441 ? -11.622 22.612 24.642 1.00 62.94 441 GLY A O 1
ATOM 3301 N N . LYS A 1 442 ? -10.738 20.685 25.373 1.00 75.81 442 LYS A N 1
ATOM 3302 C CA . LYS A 1 442 ? -9.351 20.984 24.992 1.00 75.81 442 LYS A CA 1
ATOM 3303 C C . LYS A 1 442 ? -8.869 19.864 24.079 1.00 75.81 442 LYS A C 1
ATOM 3305 O O . LYS A 1 442 ? -8.994 18.689 24.438 1.00 75.81 442 LYS A O 1
ATOM 3310 N N . SER A 1 443 ? -8.352 20.204 22.896 1.00 74.12 443 SER A N 1
ATOM 3311 C CA . SER A 1 443 ? -7.670 19.205 22.072 1.00 74.12 443 SER A CA 1
ATOM 3312 C C . SER A 1 443 ? -6.440 18.702 22.821 1.00 74.12 443 SER A C 1
ATOM 3314 O O . SER A 1 443 ? -5.833 19.425 23.618 1.00 74.12 443 SER A O 1
ATOM 3316 N N . SER A 1 444 ? -6.045 17.460 22.558 1.00 79.19 444 SER A N 1
ATOM 3317 C CA . SER A 1 444 ? -4.728 17.032 23.020 1.00 79.19 444 SER A CA 1
ATOM 3318 C C . SER A 1 444 ? -3.654 17.832 22.274 1.00 79.19 444 SER A C 1
ATOM 3320 O O . SER A 1 444 ? -3.868 18.256 21.136 1.00 79.19 444 SER A O 1
ATOM 3322 N N . ARG A 1 445 ? -2.504 18.073 22.912 1.00 84.31 445 ARG A N 1
ATOM 3323 C CA . ARG A 1 445 ? -1.415 18.844 22.289 1.00 84.31 445 ARG A CA 1
ATOM 3324 C C . ARG A 1 445 ? -0.753 18.085 21.133 1.00 84.31 445 ARG A C 1
ATOM 3326 O O . ARG A 1 445 ? -0.229 18.700 20.216 1.00 84.31 445 ARG A O 1
ATOM 3333 N N . TRP A 1 446 ? -0.818 16.753 21.151 1.00 79.88 446 TRP A N 1
ATOM 3334 C CA . TRP A 1 446 ? -0.073 15.903 20.224 1.00 79.88 446 TRP A CA 1
ATOM 3335 C C . TRP A 1 446 ? -0.473 16.059 18.742 1.00 79.88 446 TRP A C 1
ATOM 3337 O O . TRP A 1 446 ? 0.421 16.327 17.947 1.00 79.88 446 TRP A O 1
ATOM 3347 N N . PRO A 1 447 ? -1.759 16.011 18.333 1.00 80.06 447 PRO A N 1
ATOM 3348 C CA . PRO A 1 447 ? -2.147 16.236 16.936 1.00 80.06 447 PRO A CA 1
ATOM 3349 C C . PRO A 1 447 ? -1.829 17.648 16.442 1.00 80.06 447 PRO A C 1
ATOM 3351 O O . PRO A 1 447 ? -1.570 17.840 15.261 1.00 80.06 447 PRO A O 1
ATOM 3354 N N . VAL A 1 448 ? -1.826 18.637 17.342 1.00 84.56 448 VAL A N 1
ATOM 3355 C CA . VAL A 1 448 ? -1.417 20.010 17.016 1.00 84.56 448 VAL A CA 1
ATOM 3356 C C . VAL A 1 448 ? 0.086 20.060 16.747 1.00 84.56 448 VAL A C 1
ATOM 3358 O O . VAL A 1 448 ? 0.500 20.663 15.763 1.00 84.56 448 VAL A O 1
ATOM 3361 N N . TYR A 1 449 ? 0.900 19.385 17.565 1.00 85.50 449 TYR A N 1
ATOM 3362 C CA . TYR A 1 449 ? 2.336 19.253 17.310 1.00 85.50 449 TYR A CA 1
ATOM 3363 C C . TYR A 1 449 ? 2.629 18.463 16.035 1.00 85.50 449 TYR A C 1
ATOM 3365 O O . TYR A 1 449 ? 3.506 18.861 15.280 1.00 85.50 449 TYR A O 1
ATOM 3373 N N . ALA A 1 450 ? 1.879 17.395 15.762 1.00 81.31 450 ALA A N 1
ATOM 3374 C CA . ALA A 1 450 ? 2.002 16.630 14.527 1.00 81.31 450 ALA A CA 1
ATOM 3375 C C . ALA A 1 450 ? 1.682 17.489 13.293 1.00 81.31 450 ALA A C 1
ATOM 3377 O O . ALA A 1 450 ? 2.454 17.499 12.336 1.00 81.31 450 ALA A O 1
ATOM 3378 N N . LEU A 1 451 ? 0.596 18.272 13.344 1.00 87.44 451 LEU A N 1
ATOM 3379 C CA . LEU A 1 451 ? 0.247 19.220 12.287 1.00 87.44 451 LEU A CA 1
ATOM 3380 C C . LEU A 1 451 ? 1.335 20.294 12.124 1.00 87.44 451 LEU A C 1
ATOM 3382 O O . LEU A 1 451 ? 1.810 20.514 11.013 1.00 87.44 451 LEU A O 1
ATOM 3386 N N . GLY A 1 452 ? 1.794 20.904 13.219 1.00 87.81 452 GLY A N 1
ATOM 3387 C CA . GLY A 1 452 ? 2.861 21.908 13.192 1.00 87.81 452 GLY A CA 1
ATOM 3388 C C . GLY A 1 452 ? 4.180 21.371 12.629 1.00 87.81 452 GLY A C 1
ATOM 3389 O O . GLY A 1 452 ? 4.799 22.023 11.794 1.00 87.81 452 GLY A O 1
ATOM 3390 N N . LEU A 1 453 ? 4.577 20.154 13.015 1.00 86.69 453 LEU A N 1
ATOM 3391 C CA . LEU A 1 453 ? 5.759 19.481 12.477 1.00 86.69 453 LEU A CA 1
ATOM 3392 C C . LEU A 1 453 ? 5.607 19.190 10.979 1.00 86.69 453 LEU A C 1
ATOM 3394 O O . LEU A 1 453 ? 6.544 19.425 10.222 1.00 86.69 453 LEU A O 1
ATOM 3398 N N . SER A 1 454 ? 4.433 18.726 10.536 1.00 85.44 454 SER A N 1
ATOM 3399 C CA . SER A 1 454 ? 4.178 18.489 9.109 1.00 85.44 454 SER A CA 1
ATOM 3400 C C . SER A 1 454 ? 4.272 19.775 8.281 1.00 85.44 454 SER A C 1
ATOM 3402 O O . SER A 1 454 ? 4.890 19.771 7.221 1.00 85.44 454 SER A O 1
ATOM 3404 N N . MET A 1 455 ? 3.751 20.893 8.799 1.00 91.00 455 MET A N 1
ATOM 3405 C CA . MET A 1 455 ? 3.870 22.207 8.161 1.00 91.00 455 MET A CA 1
ATOM 3406 C C . MET A 1 455 ? 5.320 22.693 8.115 1.00 91.00 455 MET A C 1
ATOM 3408 O O . MET A 1 455 ? 5.738 23.243 7.101 1.00 91.00 455 MET A O 1
ATOM 3412 N N . LEU A 1 456 ? 6.094 22.476 9.184 1.00 88.69 456 LEU A N 1
ATOM 3413 C CA . LEU A 1 456 ? 7.515 22.822 9.221 1.00 88.69 456 LEU A CA 1
ATOM 3414 C C . LEU A 1 456 ? 8.300 22.048 8.156 1.00 88.69 456 LEU A C 1
ATOM 3416 O O . LEU A 1 456 ? 9.076 22.648 7.422 1.00 88.69 456 LEU A O 1
ATOM 3420 N N . LEU A 1 457 ? 8.075 20.736 8.041 1.00 85.62 457 LEU A N 1
ATOM 3421 C CA . LEU A 1 457 ? 8.735 19.897 7.036 1.00 85.62 457 LEU A CA 1
ATOM 3422 C C . LEU A 1 457 ? 8.380 20.330 5.608 1.00 85.62 457 LEU A C 1
ATOM 3424 O O . LEU A 1 457 ? 9.276 20.465 4.776 1.00 85.62 457 LEU A O 1
ATOM 3428 N N . ALA A 1 458 ? 7.102 20.610 5.342 1.00 87.44 458 ALA A N 1
ATOM 3429 C CA . ALA A 1 458 ? 6.660 21.139 4.055 1.00 87.44 458 ALA A CA 1
ATOM 3430 C C . ALA A 1 458 ? 7.313 22.496 3.744 1.00 87.44 458 ALA A C 1
ATOM 3432 O O . ALA A 1 458 ? 7.809 22.699 2.640 1.00 87.44 458 ALA A O 1
ATOM 3433 N N . ALA A 1 459 ? 7.377 23.406 4.723 1.00 88.25 459 ALA A N 1
ATOM 3434 C CA . ALA A 1 459 ? 8.004 24.716 4.562 1.00 88.25 459 ALA A CA 1
ATOM 3435 C C . ALA A 1 459 ? 9.511 24.609 4.286 1.00 88.25 459 ALA A C 1
ATOM 3437 O O . ALA A 1 459 ? 10.008 25.276 3.381 1.00 88.25 459 ALA A O 1
ATOM 3438 N N . VAL A 1 460 ? 10.226 23.744 5.015 1.00 87.25 460 VAL A N 1
ATOM 3439 C CA . VAL A 1 460 ? 11.647 23.458 4.762 1.00 87.25 460 VAL A CA 1
ATOM 3440 C C . VAL A 1 460 ? 11.838 22.955 3.333 1.00 87.25 460 VAL A C 1
ATOM 3442 O O . VAL A 1 460 ? 12.719 23.446 2.633 1.00 87.25 460 VAL A O 1
ATOM 3445 N N . TRP A 1 461 ? 10.990 22.034 2.867 1.00 87.94 461 TRP A N 1
ATOM 3446 C CA . TRP A 1 461 ? 11.090 21.525 1.500 1.00 87.94 461 TRP A CA 1
ATOM 3447 C C . TRP A 1 461 ? 10.742 22.578 0.440 1.00 87.94 461 TRP A C 1
ATOM 3449 O O . TRP A 1 461 ? 11.438 22.668 -0.567 1.00 87.94 461 TRP A O 1
ATOM 3459 N N . CYS A 1 462 ? 9.739 23.431 0.674 1.00 86.38 462 CYS A N 1
ATOM 3460 C CA . CYS A 1 462 ? 9.451 24.573 -0.198 1.00 86.38 462 CYS A CA 1
ATOM 3461 C C . CYS A 1 462 ? 10.656 25.510 -0.314 1.00 86.38 462 CYS A C 1
ATOM 3463 O O . CYS A 1 462 ? 11.006 25.909 -1.420 1.00 86.38 462 CYS A O 1
ATOM 3465 N N . VAL A 1 463 ? 11.308 25.842 0.807 1.00 85.62 463 VAL A N 1
ATOM 3466 C CA . VAL A 1 463 ? 12.522 26.671 0.796 1.00 85.62 463 VAL A CA 1
ATOM 3467 C C . VAL A 1 463 ? 13.614 25.989 -0.018 1.00 85.62 463 VAL A C 1
ATOM 3469 O O . VAL A 1 463 ? 14.194 26.634 -0.881 1.00 85.62 463 VAL A O 1
ATOM 3472 N N . LEU A 1 464 ? 13.844 24.689 0.185 1.00 82.75 464 LEU A N 1
ATOM 3473 C CA . LEU A 1 464 ? 14.831 23.932 -0.588 1.00 82.75 464 LEU A CA 1
ATOM 3474 C C . LEU A 1 464 ? 14.528 23.940 -2.095 1.00 82.75 464 LEU A C 1
ATOM 3476 O O . LEU A 1 464 ? 15.438 24.151 -2.885 1.00 82.75 464 LEU A O 1
ATOM 3480 N N . CYS A 1 465 ? 13.264 23.799 -2.503 1.00 82.12 465 CYS A N 1
ATOM 3481 C CA . CYS A 1 465 ? 12.858 23.886 -3.913 1.00 82.12 465 CYS A CA 1
ATOM 3482 C C . CYS A 1 465 ? 13.109 25.274 -4.537 1.00 82.12 465 CYS A C 1
ATOM 3484 O O . CYS A 1 465 ? 13.263 25.386 -5.753 1.00 82.12 465 CYS A O 1
ATOM 3486 N N . LEU A 1 466 ? 13.116 26.338 -3.727 1.00 82.75 466 LEU A N 1
ATOM 3487 C CA . LEU A 1 466 ? 13.320 27.720 -4.174 1.00 82.75 466 LEU A CA 1
ATOM 3488 C C . LEU A 1 466 ? 14.790 28.160 -4.127 1.00 82.75 466 LEU A C 1
ATOM 3490 O O . LEU A 1 466 ? 15.176 29.073 -4.856 1.00 82.75 466 LEU A O 1
ATOM 3494 N N . THR A 1 467 ? 15.603 27.549 -3.262 1.00 79.94 467 THR A N 1
ATOM 3495 C CA . THR A 1 467 ? 17.016 27.914 -3.071 1.00 79.94 467 THR A CA 1
ATOM 3496 C C . THR A 1 467 ? 17.980 27.072 -3.899 1.00 79.94 467 THR A C 1
ATOM 3498 O O . THR A 1 467 ? 19.167 27.393 -3.969 1.00 79.94 467 THR A O 1
ATOM 3501 N N . THR A 1 468 ? 17.504 26.011 -4.549 1.00 78.69 468 THR A N 1
ATOM 3502 C CA . THR A 1 468 ? 18.316 25.215 -5.470 1.00 78.69 468 THR A CA 1
ATOM 3503 C C . THR A 1 468 ? 18.698 26.003 -6.717 1.00 78.69 468 THR A C 1
ATOM 3505 O O . THR A 1 468 ? 17.961 26.869 -7.182 1.00 78.69 468 THR A O 1
ATOM 3508 N N . LYS A 1 469 ? 19.863 25.667 -7.293 1.00 70.00 469 LYS A N 1
ATOM 3509 C CA . LYS A 1 469 ? 20.383 26.313 -8.513 1.00 70.00 469 LYS A CA 1
ATOM 3510 C C . LYS A 1 469 ? 19.397 26.236 -9.685 1.00 70.00 469 LYS A C 1
ATOM 3512 O O . LYS A 1 469 ? 19.289 27.187 -10.447 1.00 70.00 469 LYS A O 1
ATOM 3517 N N . VAL A 1 470 ? 18.670 25.122 -9.795 1.00 74.56 470 VAL A N 1
ATOM 3518 C CA . VAL A 1 470 ? 17.486 25.002 -10.651 1.00 74.56 470 VAL A CA 1
ATOM 3519 C C . VAL A 1 470 ? 16.277 25.246 -9.760 1.00 74.56 470 VAL A C 1
ATOM 3521 O O . VAL A 1 470 ? 15.937 24.398 -8.932 1.00 74.56 470 VAL A O 1
ATOM 3524 N N . GLN A 1 471 ? 15.676 26.427 -9.868 1.00 77.38 471 GLN A N 1
ATOM 3525 C CA . GLN A 1 471 ? 14.510 26.769 -9.061 1.00 77.38 471 GLN A CA 1
ATOM 3526 C C . GLN A 1 471 ? 13.302 25.949 -9.514 1.00 77.38 471 GLN A C 1
ATOM 3528 O O . GLN A 1 471 ? 12.927 25.970 -10.683 1.00 77.38 471 GLN A O 1
ATOM 3533 N N . GLN A 1 472 ? 12.664 25.259 -8.572 1.00 81.94 472 GLN A N 1
ATOM 3534 C CA . GLN A 1 472 ? 11.427 24.512 -8.794 1.00 81.94 472 GLN A CA 1
ATOM 3535 C C . GLN A 1 472 ? 10.240 25.295 -8.227 1.00 81.94 472 GLN A C 1
ATOM 3537 O O . GLN A 1 472 ? 9.546 24.843 -7.311 1.00 81.94 472 GLN A O 1
ATOM 3542 N N . THR A 1 473 ? 10.027 26.507 -8.748 1.00 85.69 473 THR A N 1
ATOM 3543 C CA . THR A 1 473 ? 8.986 27.433 -8.268 1.00 85.69 473 THR A CA 1
ATOM 3544 C C . THR A 1 473 ? 7.596 26.804 -8.303 1.00 85.69 473 THR A C 1
ATOM 3546 O O . THR A 1 473 ? 6.826 26.966 -7.356 1.00 85.69 473 THR A O 1
ATOM 3549 N N . GLU A 1 474 ? 7.283 26.026 -9.336 1.00 85.06 474 GLU A N 1
ATOM 3550 C CA . GLU A 1 474 ? 5.980 25.376 -9.491 1.00 85.06 474 GLU A CA 1
ATOM 3551 C C . GLU A 1 474 ? 5.739 24.284 -8.445 1.00 85.06 474 GLU A C 1
ATOM 3553 O O . GLU A 1 474 ? 4.673 24.262 -7.828 1.00 85.06 474 GLU A O 1
ATOM 3558 N N . LEU A 1 475 ? 6.740 23.434 -8.176 1.00 84.62 475 LEU A N 1
ATOM 3559 C CA . LEU A 1 475 ? 6.658 22.408 -7.132 1.00 84.62 475 LEU A CA 1
ATOM 3560 C C . LEU A 1 475 ? 6.494 23.047 -5.750 1.00 84.62 475 LEU A C 1
ATOM 3562 O O . LEU A 1 475 ? 5.638 22.628 -4.969 1.00 84.62 475 LEU A O 1
ATOM 3566 N N . ALA A 1 476 ? 7.282 24.089 -5.469 1.00 87.69 476 ALA A N 1
ATOM 3567 C CA . ALA A 1 476 ? 7.186 24.848 -4.228 1.00 87.69 476 ALA A CA 1
ATOM 3568 C C . ALA A 1 476 ? 5.800 25.492 -4.065 1.00 87.69 476 ALA A C 1
ATOM 3570 O O . ALA A 1 476 ? 5.206 25.418 -2.989 1.00 87.69 476 ALA A O 1
ATOM 3571 N N . THR A 1 477 ? 5.251 26.072 -5.137 1.00 89.06 477 THR A N 1
ATOM 3572 C CA . THR A 1 477 ? 3.917 26.690 -5.124 1.00 89.06 477 THR A CA 1
ATOM 3573 C C . THR A 1 477 ? 2.825 25.647 -4.894 1.00 89.06 477 THR A C 1
ATOM 3575 O O . THR A 1 477 ? 1.962 25.851 -4.038 1.00 89.06 477 THR A O 1
ATOM 3578 N N . ALA A 1 478 ? 2.884 24.505 -5.588 1.00 88.50 478 ALA A N 1
ATOM 3579 C CA . ALA A 1 478 ? 1.932 23.410 -5.420 1.00 88.50 478 ALA A CA 1
ATOM 3580 C C . ALA A 1 478 ? 1.956 22.847 -3.990 1.00 88.50 478 ALA A C 1
ATOM 3582 O O . ALA A 1 478 ? 0.903 22.691 -3.362 1.00 88.50 478 ALA A O 1
ATOM 3583 N 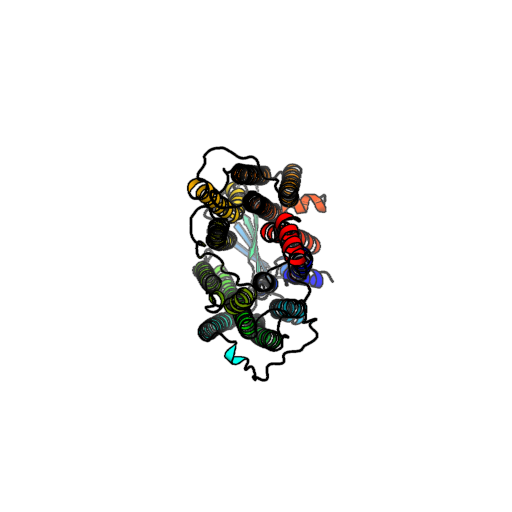N . LEU A 1 479 ? 3.150 22.593 -3.441 1.00 91.00 479 LEU A N 1
ATOM 3584 C CA . LEU A 1 479 ? 3.331 22.098 -2.075 1.00 91.00 479 LEU A CA 1
ATOM 3585 C C . LEU A 1 479 ? 2.838 23.110 -1.033 1.00 91.00 479 LEU A C 1
ATOM 3587 O O . LEU A 1 479 ? 2.131 22.730 -0.097 1.00 91.00 479 LEU A O 1
ATOM 3591 N N . ALA A 1 480 ? 3.161 24.395 -1.192 1.00 90.44 480 ALA A N 1
ATOM 3592 C CA . ALA A 1 480 ? 2.716 25.440 -0.275 1.00 90.44 480 ALA A CA 1
ATOM 3593 C C . ALA A 1 480 ? 1.184 25.587 -0.282 1.00 90.44 480 ALA A C 1
ATOM 3595 O O . ALA A 1 480 ? 0.561 25.595 0.783 1.00 90.44 480 ALA A O 1
ATOM 3596 N N . ALA A 1 481 ? 0.568 25.645 -1.469 1.00 92.31 481 ALA A N 1
ATOM 3597 C CA . ALA A 1 481 ? -0.876 25.811 -1.624 1.00 92.31 481 ALA A CA 1
ATOM 3598 C C . ALA A 1 481 ? -1.663 24.631 -1.030 1.00 92.31 481 ALA A C 1
ATOM 3600 O O . ALA A 1 481 ? -2.595 24.826 -0.247 1.00 92.31 481 ALA A O 1
ATOM 3601 N N . THR A 1 482 ? -1.260 23.399 -1.346 1.00 91.06 482 THR A N 1
ATOM 3602 C CA . THR A 1 482 ? -1.895 22.184 -0.809 1.00 91.06 482 THR A CA 1
ATOM 3603 C C . THR A 1 482 ? -1.686 22.043 0.699 1.00 91.06 482 THR A C 1
ATOM 3605 O O . THR A 1 482 ? -2.632 21.715 1.418 1.00 91.06 482 THR A O 1
ATOM 3608 N N . THR A 1 483 ? -0.494 22.367 1.210 1.00 92.31 483 THR A N 1
ATOM 3609 C CA . THR A 1 483 ? -0.208 22.373 2.654 1.00 92.31 483 THR A CA 1
ATOM 3610 C C . THR A 1 483 ? -1.099 23.366 3.396 1.00 92.31 483 THR A C 1
ATOM 3612 O O . THR A 1 483 ? -1.709 23.013 4.409 1.00 92.31 483 THR A O 1
ATOM 3615 N N . ALA A 1 484 ? -1.228 24.590 2.874 1.00 92.12 484 ALA A N 1
ATOM 3616 C CA . ALA A 1 484 ? -2.105 25.609 3.439 1.00 92.12 484 ALA A CA 1
ATOM 3617 C C . ALA A 1 484 ? -3.572 25.153 3.430 1.00 92.12 484 ALA A C 1
ATOM 3619 O O . ALA A 1 484 ? -4.253 25.260 4.452 1.00 92.12 484 ALA A O 1
ATOM 3620 N N . ALA A 1 485 ? -4.044 24.573 2.321 1.00 94.56 485 ALA A N 1
ATOM 3621 C CA . ALA A 1 485 ? -5.404 24.054 2.207 1.00 94.56 485 ALA A CA 1
ATOM 3622 C C . ALA A 1 485 ? -5.701 22.966 3.256 1.00 94.56 485 ALA A C 1
ATOM 3624 O O . ALA A 1 485 ? -6.729 23.035 3.938 1.00 94.56 485 ALA A O 1
ATOM 3625 N N . PHE A 1 486 ? -4.794 22.001 3.450 1.00 93.75 486 PHE A N 1
ATOM 3626 C CA . PHE A 1 486 ? -4.948 20.958 4.469 1.00 93.75 486 PHE A CA 1
ATOM 3627 C C . PHE A 1 486 ? -4.933 21.515 5.890 1.00 93.75 486 PHE A C 1
ATOM 3629 O O . PHE A 1 486 ? -5.806 21.164 6.688 1.00 93.75 486 PHE A O 1
ATOM 3636 N N . ALA A 1 487 ? -3.975 22.388 6.206 1.00 93.62 487 ALA A N 1
ATOM 3637 C CA . ALA A 1 487 ? -3.848 22.977 7.534 1.00 93.62 487 ALA A CA 1
ATOM 3638 C C . ALA A 1 487 ? -5.097 23.790 7.902 1.00 93.62 487 ALA A C 1
ATOM 3640 O O . ALA A 1 487 ? -5.684 23.575 8.965 1.00 93.62 487 ALA A O 1
ATOM 3641 N N . LEU A 1 488 ? -5.550 24.671 7.003 1.00 94.62 488 LEU A N 1
ATOM 3642 C CA . LEU A 1 488 ? -6.734 25.502 7.221 1.00 94.62 488 LEU A CA 1
ATOM 3643 C C . LEU A 1 488 ? -8.002 24.655 7.346 1.00 94.62 488 LEU A C 1
ATOM 3645 O O . LEU A 1 488 ? -8.778 24.860 8.279 1.00 94.62 488 LEU A O 1
ATOM 3649 N N . THR A 1 489 ? -8.186 23.663 6.470 1.00 94.75 489 THR A N 1
ATOM 3650 C CA . THR A 1 489 ? -9.361 22.778 6.506 1.00 94.75 489 THR A CA 1
ATOM 3651 C C . THR A 1 489 ? -9.394 21.949 7.789 1.00 94.75 489 THR A C 1
ATOM 3653 O O . THR A 1 489 ? -10.418 21.900 8.472 1.00 94.75 489 THR A O 1
ATOM 3656 N N . ALA A 1 490 ? -8.271 21.337 8.174 1.00 94.25 490 ALA A N 1
ATOM 3657 C CA . ALA A 1 490 ? -8.183 20.538 9.392 1.00 94.25 490 ALA A CA 1
ATOM 3658 C C . ALA A 1 490 ? -8.409 21.383 10.656 1.00 94.25 490 ALA A C 1
ATOM 3660 O O . ALA A 1 490 ? -9.142 20.956 11.548 1.00 94.25 490 ALA A O 1
ATOM 3661 N N . LEU A 1 491 ? -7.848 22.598 10.722 1.00 94.06 491 LEU A N 1
ATOM 3662 C CA . LEU A 1 491 ? -8.074 23.536 11.826 1.00 94.06 491 LEU A CA 1
ATOM 3663 C C . LEU A 1 491 ? -9.532 24.010 11.889 1.00 94.06 491 LEU A C 1
ATOM 3665 O O . LEU A 1 491 ? -10.107 24.053 12.979 1.00 94.06 491 LEU A O 1
ATOM 3669 N N . ALA A 1 492 ? -10.148 24.330 10.748 1.00 94.94 492 ALA A N 1
ATOM 3670 C CA . ALA A 1 492 ? -11.547 24.744 10.675 1.00 94.94 492 ALA A CA 1
ATOM 3671 C C . ALA A 1 492 ? -12.491 23.628 11.146 1.00 94.94 492 ALA A C 1
ATOM 3673 O O . ALA A 1 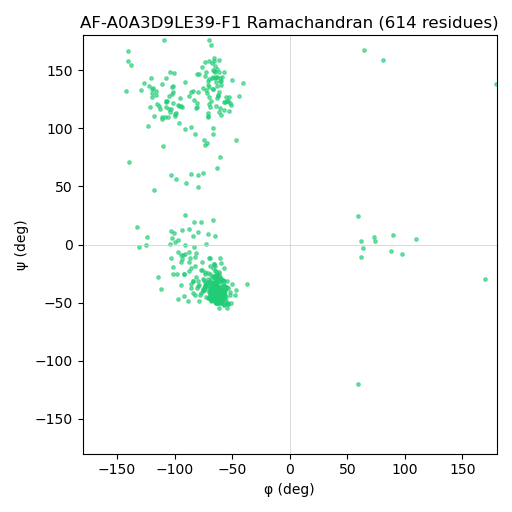492 ? -13.341 23.858 12.009 1.00 94.94 492 ALA A O 1
ATOM 3674 N N . LEU A 1 493 ? -12.299 22.398 10.656 1.00 95.00 493 LEU A N 1
ATOM 3675 C CA . LEU A 1 493 ? -13.098 21.241 11.064 1.00 95.00 493 LEU A CA 1
ATOM 3676 C C . LEU A 1 493 ? -12.846 20.859 12.530 1.00 95.00 493 LEU A C 1
ATOM 3678 O O . LEU A 1 493 ? -13.786 20.526 13.252 1.00 95.00 493 LEU A O 1
ATOM 3682 N N . ALA A 1 494 ? -11.605 20.938 13.016 1.00 93.44 494 ALA A N 1
ATOM 3683 C CA . ALA A 1 494 ? -11.303 20.684 14.423 1.00 93.44 494 ALA A CA 1
ATOM 3684 C C . ALA A 1 494 ? -11.959 21.727 15.339 1.00 93.44 494 ALA A C 1
ATOM 3686 O O . ALA A 1 494 ? -12.529 21.369 16.372 1.00 93.44 494 ALA A O 1
ATOM 3687 N N . ARG A 1 495 ? -11.952 23.010 14.945 1.00 92.69 495 ARG A N 1
ATOM 3688 C CA . ARG A 1 495 ? -12.696 24.066 15.648 1.00 92.69 495 ARG A CA 1
ATOM 3689 C C . ARG A 1 495 ? -14.195 23.787 15.642 1.00 92.69 495 ARG A C 1
ATOM 3691 O O . ARG A 1 495 ? -14.805 23.899 16.703 1.00 92.69 495 ARG A O 1
ATOM 3698 N N . LEU A 1 496 ? -14.762 23.369 14.508 1.00 92.50 496 LEU A N 1
ATOM 3699 C CA . LEU A 1 496 ? -16.168 22.969 14.401 1.00 92.50 496 LEU A CA 1
ATOM 3700 C C . LEU A 1 496 ? -16.507 21.826 15.374 1.00 92.50 496 LEU A C 1
ATOM 3702 O O . LEU A 1 496 ? -17.518 21.894 16.069 1.00 92.50 496 LEU A O 1
ATOM 3706 N N . ALA A 1 497 ? -15.644 20.811 15.472 1.00 92.12 497 ALA A N 1
ATOM 3707 C CA . ALA A 1 497 ? -15.829 19.678 16.378 1.00 92.12 497 ALA A CA 1
ATOM 3708 C C . ALA A 1 497 ? -15.726 20.070 17.866 1.00 92.12 497 ALA A C 1
ATOM 3710 O O . ALA A 1 497 ? -16.445 19.509 18.696 1.00 92.12 497 ALA A O 1
ATOM 3711 N N . LEU A 1 498 ? -14.857 21.029 18.217 1.00 91.94 498 LEU A N 1
ATOM 3712 C CA . LEU A 1 498 ? -14.702 21.532 19.590 1.00 91.94 498 LEU A CA 1
ATOM 3713 C C . LEU A 1 498 ? -15.858 22.451 20.023 1.00 91.94 498 LEU A C 1
ATOM 3715 O O . LEU A 1 498 ? -16.299 22.363 21.170 1.00 91.94 498 LEU A O 1
ATOM 3719 N N . HIS A 1 499 ? -16.369 23.284 19.110 1.00 91.12 499 HIS A N 1
ATOM 3720 C CA . HIS A 1 499 ? -17.425 24.277 19.369 1.00 91.12 499 HIS A CA 1
ATOM 3721 C C . HIS A 1 499 ? -18.843 23.762 19.077 1.00 91.12 499 HIS A C 1
ATOM 3723 O O . HIS A 1 499 ? -19.788 24.549 19.007 1.00 91.12 499 HIS A O 1
ATOM 3729 N N . ARG A 1 500 ? -19.025 22.451 18.873 1.00 91.62 500 ARG A N 1
ATOM 3730 C CA . ARG A 1 500 ? -20.368 21.881 18.696 1.00 91.62 500 ARG A CA 1
ATOM 3731 C C . ARG A 1 500 ? -21.198 22.045 19.984 1.00 91.62 500 ARG A C 1
ATOM 3733 O O . ARG A 1 500 ? -20.617 21.998 21.066 1.00 91.62 500 ARG A O 1
ATOM 3740 N N . PRO A 1 501 ? -22.529 22.209 19.915 1.00 92.69 501 PRO A N 1
ATOM 3741 C CA . PRO A 1 501 ? -23.358 22.261 21.117 1.00 92.69 501 PRO A CA 1
ATOM 3742 C C . PRO A 1 501 ? -23.362 20.910 21.858 1.00 92.69 501 PRO A C 1
ATOM 3744 O O . PRO A 1 501 ? -23.069 19.873 21.243 1.00 92.69 501 PRO A O 1
ATOM 3747 N N . PRO A 1 502 ? -23.675 20.896 23.166 1.00 91.75 502 PRO A N 1
ATOM 3748 C CA . PRO A 1 502 ? -23.643 19.679 23.969 1.00 91.75 502 PRO A CA 1
ATOM 3749 C C . PRO A 1 502 ? -24.622 18.618 23.457 1.00 91.75 502 PRO A C 1
ATOM 3751 O O . PRO A 1 502 ? -25.667 18.920 22.879 1.00 91.75 502 PRO A O 1
ATOM 3754 N N . LEU A 1 503 ? -24.257 17.351 23.646 1.00 91.56 503 LEU A N 1
ATOM 3755 C CA . LEU A 1 503 ? -25.116 16.216 23.314 1.00 91.56 503 LEU A CA 1
ATOM 3756 C C . LEU A 1 503 ? -26.288 16.115 24.291 1.00 91.56 503 LEU A C 1
ATOM 3758 O O . LEU A 1 503 ? -26.103 16.271 25.494 1.00 91.56 503 LEU A O 1
ATOM 3762 N N . GLY A 1 504 ? -27.476 15.783 23.783 1.00 89.00 504 GLY A N 1
ATOM 3763 C CA . GLY A 1 504 ? -28.702 15.800 24.592 1.00 89.00 504 GLY A CA 1
ATOM 3764 C C . GLY A 1 504 ? -28.746 14.795 25.748 1.00 89.00 504 GLY A C 1
ATOM 3765 O O . GLY A 1 504 ? -29.432 15.035 26.737 1.00 89.00 504 GLY A O 1
ATOM 3766 N N . HIS A 1 505 ? -28.034 13.669 25.636 1.00 87.88 505 HIS A N 1
ATOM 3767 C CA . HIS A 1 505 ? -28.091 12.567 26.607 1.00 87.88 505 HIS A CA 1
ATOM 3768 C C . HIS A 1 505 ? -26.707 12.052 27.024 1.00 87.88 505 HIS A C 1
ATOM 3770 O O . HIS A 1 505 ? -26.594 10.946 27.554 1.00 87.88 505 HIS A O 1
ATOM 3776 N N . ALA A 1 506 ? -25.637 12.799 26.747 1.00 87.31 506 ALA A N 1
ATOM 3777 C CA . ALA A 1 506 ? -24.296 12.451 27.211 1.00 87.31 506 ALA A CA 1
ATOM 3778 C C . ALA A 1 506 ? -23.937 13.286 28.442 1.00 87.31 506 ALA A C 1
ATOM 3780 O O . ALA A 1 506 ? -24.322 14.450 28.540 1.00 87.31 506 ALA A O 1
ATOM 3781 N N . THR A 1 507 ? -23.156 12.720 29.362 1.00 88.12 507 THR A N 1
ATOM 3782 C CA . THR A 1 507 ? -22.580 13.528 30.444 1.00 88.12 507 THR A CA 1
ATOM 3783 C C . THR A 1 507 ? -21.603 14.554 29.863 1.00 88.12 507 THR A C 1
ATOM 3785 O O . THR A 1 507 ? -21.012 14.324 28.804 1.00 88.12 507 THR A O 1
ATOM 3788 N N . ALA A 1 508 ? -21.391 15.678 30.553 1.00 86.44 508 ALA A N 1
ATOM 3789 C CA . ALA A 1 508 ? -20.459 16.716 30.099 1.00 86.44 508 ALA A CA 1
ATOM 3790 C C . ALA A 1 508 ? -19.045 16.160 29.833 1.00 86.44 508 ALA A C 1
ATOM 3792 O O . ALA A 1 508 ? -18.394 16.543 28.862 1.00 86.44 508 ALA A O 1
ATOM 3793 N N . GLU A 1 509 ? -18.596 15.199 30.645 1.00 84.31 509 GLU A N 1
ATOM 3794 C CA . GLU A 1 509 ? -17.314 14.512 30.463 1.00 84.31 509 GLU A CA 1
ATOM 3795 C C . GLU A 1 509 ? -17.277 13.649 29.196 1.00 84.31 509 GLU A C 1
ATOM 3797 O O . GLU A 1 509 ? -16.311 13.706 28.432 1.00 84.31 509 GLU A O 1
ATOM 3802 N N . GLN A 1 510 ? -18.333 12.868 28.942 1.00 86.69 510 GLN A N 1
ATOM 3803 C CA . GLN A 1 510 ? -18.449 12.063 27.724 1.00 86.69 510 GLN A CA 1
ATOM 3804 C C . GLN A 1 510 ? -18.492 12.956 26.483 1.00 86.69 510 GLN A C 1
ATOM 3806 O O . GLN A 1 510 ? -17.829 12.665 25.486 1.00 86.69 510 GLN A O 1
ATOM 3811 N N . ASP A 1 511 ? -19.241 14.056 26.544 1.00 90.06 511 ASP A N 1
ATOM 3812 C CA . ASP A 1 511 ? -19.340 15.015 25.452 1.00 90.06 511 ASP A CA 1
ATOM 3813 C C . ASP A 1 511 ? -17.989 15.681 25.150 1.00 90.06 511 ASP A C 1
ATOM 3815 O O . ASP A 1 511 ? -17.571 15.721 23.987 1.00 90.06 511 ASP A O 1
ATOM 3819 N N . ALA A 1 512 ? -17.267 16.117 26.189 1.00 88.31 512 ALA A N 1
ATOM 3820 C CA . ALA A 1 512 ? -15.922 16.675 26.075 1.00 88.31 512 ALA A CA 1
ATOM 3821 C C . ALA A 1 512 ? -14.934 15.664 25.470 1.00 88.31 512 ALA A C 1
ATOM 3823 O O . ALA A 1 512 ? -14.220 15.991 24.519 1.00 88.31 512 ALA A O 1
ATOM 3824 N N . ALA A 1 513 ? -14.937 14.412 25.943 1.00 84.88 513 ALA A N 1
ATOM 3825 C CA . ALA A 1 513 ? -14.092 13.350 25.396 1.00 84.88 513 ALA A CA 1
ATOM 3826 C C . ALA A 1 513 ? -14.390 13.088 23.910 1.00 84.88 513 ALA A C 1
ATOM 3828 O O . ALA A 1 513 ? -13.473 12.941 23.096 1.00 84.88 513 ALA A O 1
ATOM 3829 N N . ILE A 1 514 ? -15.671 13.095 23.529 1.00 89.56 514 ILE A N 1
ATOM 3830 C CA . ILE A 1 514 ? -16.093 12.975 22.133 1.00 89.56 514 ILE A CA 1
ATOM 3831 C C . ILE A 1 514 ? -15.593 14.189 21.334 1.00 89.56 514 ILE A C 1
ATOM 3833 O O . ILE A 1 514 ? -14.933 13.998 20.315 1.00 89.56 514 ILE A O 1
ATOM 3837 N N . ARG A 1 515 ? -15.808 15.436 21.768 1.00 91.19 515 ARG A N 1
ATOM 3838 C CA . ARG A 1 515 ? -15.303 16.640 21.063 1.00 91.19 515 ARG A CA 1
ATOM 3839 C C . ARG A 1 515 ? -13.801 16.565 20.806 1.00 91.19 515 ARG A C 1
ATOM 3841 O O . ARG A 1 515 ? -13.371 16.677 19.658 1.00 91.19 515 ARG A O 1
ATOM 3848 N N . THR A 1 516 ? -13.027 16.283 21.852 1.00 89.25 516 THR A N 1
ATOM 3849 C CA . THR A 1 516 ? -11.571 16.143 21.777 1.00 89.25 516 THR A CA 1
ATOM 3850 C C . THR A 1 516 ? -11.161 15.024 20.820 1.00 89.25 516 THR A C 1
ATOM 3852 O O . THR A 1 516 ? -10.285 15.232 19.984 1.00 89.25 516 THR A O 1
ATOM 3855 N N . GLY A 1 517 ? -11.817 13.859 20.871 1.00 86.44 517 GLY A N 1
ATOM 3856 C CA . GLY A 1 517 ? -11.530 12.742 19.967 1.00 86.44 517 GLY A CA 1
ATOM 3857 C C . GLY A 1 517 ? -11.804 13.051 18.489 1.00 86.44 517 GLY A C 1
ATOM 3858 O O . GLY A 1 517 ? -11.025 12.644 17.630 1.00 86.44 517 GLY A O 1
ATOM 3859 N N . GLY A 1 518 ? -12.876 13.795 18.191 1.00 90.50 518 GLY A N 1
ATOM 3860 C CA . GLY A 1 518 ? -13.212 14.222 16.824 1.00 90.50 518 GLY A CA 1
ATOM 3861 C C . GLY A 1 518 ? -12.204 15.235 16.281 1.00 90.50 518 GLY A C 1
ATOM 3862 O O . GLY A 1 518 ? -11.631 15.034 15.212 1.00 90.50 518 GLY A O 1
ATOM 3863 N N . ALA A 1 519 ? -11.902 16.266 17.076 1.00 92.50 519 ALA A N 1
ATOM 3864 C CA . ALA A 1 519 ? -10.919 17.288 16.728 1.00 92.50 519 ALA A CA 1
ATOM 3865 C C . ALA A 1 519 ? -9.517 16.700 16.506 1.00 92.50 519 ALA A C 1
ATOM 3867 O O . ALA A 1 519 ? -8.885 16.979 15.491 1.00 92.50 519 ALA A O 1
ATOM 3868 N N . ASN A 1 520 ? -9.055 15.829 17.410 1.00 88.44 520 ASN A N 1
ATOM 3869 C CA . ASN A 1 520 ? -7.764 15.154 17.278 1.00 88.44 520 ASN A CA 1
ATOM 3870 C C . ASN A 1 520 ? -7.668 14.350 15.970 1.00 88.44 520 ASN A C 1
ATOM 3872 O O . ASN A 1 520 ? -6.637 14.395 15.306 1.00 88.44 520 ASN A O 1
ATOM 3876 N N . ARG A 1 521 ? -8.737 13.638 15.584 1.00 87.81 521 ARG A N 1
ATOM 3877 C CA . ARG A 1 521 ? -8.764 12.839 14.351 1.00 87.81 521 ARG A CA 1
ATOM 3878 C C . ARG A 1 521 ? -8.694 13.715 13.101 1.00 87.81 521 ARG A C 1
ATOM 3880 O O . ARG A 1 521 ? -7.959 13.384 12.180 1.00 87.81 521 ARG A O 1
ATOM 3887 N N . LEU A 1 522 ? -9.422 14.827 13.072 1.00 93.12 522 LEU A N 1
ATOM 3888 C CA . LEU A 1 522 ? -9.387 15.771 11.951 1.00 93.12 522 LEU A CA 1
ATOM 3889 C C . LEU A 1 522 ? -7.999 16.401 11.782 1.00 93.12 522 LEU A C 1
ATOM 3891 O O . LEU A 1 522 ? -7.480 16.443 10.671 1.00 93.12 522 LEU A O 1
ATOM 3895 N N . LEU A 1 523 ? -7.363 16.810 12.886 1.00 91.50 523 LEU A N 1
ATOM 3896 C CA . LEU A 1 523 ? -5.988 17.323 12.872 1.00 91.50 523 LEU A CA 1
ATOM 3897 C C . LEU A 1 523 ? -4.988 16.265 12.394 1.00 91.50 523 LEU A C 1
ATOM 3899 O O . LEU A 1 523 ? -4.121 16.570 11.582 1.00 91.50 523 LEU A O 1
ATOM 3903 N N . ALA A 1 524 ? -5.136 15.020 12.851 1.00 85.44 524 ALA A N 1
ATOM 3904 C CA . ALA A 1 524 ? -4.300 13.903 12.427 1.00 85.44 524 ALA A CA 1
ATOM 3905 C C . ALA A 1 524 ? -4.411 13.604 10.923 1.00 85.44 524 ALA A C 1
ATOM 3907 O O . ALA A 1 524 ? -3.389 13.407 10.270 1.00 85.44 524 ALA A O 1
ATOM 3908 N N . VAL A 1 525 ? -5.626 13.594 10.361 1.00 88.00 525 VAL A N 1
ATOM 3909 C CA . VAL A 1 525 ? -5.826 13.396 8.913 1.00 88.00 525 VAL A CA 1
ATOM 3910 C C . VAL A 1 525 ? -5.298 14.597 8.118 1.00 88.00 525 VAL A C 1
ATOM 3912 O O . VAL A 1 525 ? -4.715 14.408 7.054 1.00 88.00 525 VAL A O 1
ATOM 3915 N N . GLY A 1 526 ? -5.418 15.818 8.650 1.00 92.12 526 GLY A N 1
ATOM 3916 C CA . GLY A 1 526 ? -4.779 17.006 8.076 1.00 92.12 526 GLY A CA 1
ATOM 3917 C C . GLY A 1 526 ? -3.257 16.887 8.009 1.00 92.12 526 GLY A C 1
ATOM 3918 O O . GLY A 1 526 ? -2.677 17.073 6.943 1.00 92.12 526 GLY A O 1
ATOM 3919 N N . ALA A 1 527 ? -2.620 16.505 9.119 1.00 89.12 527 ALA A N 1
ATOM 3920 C CA . ALA A 1 527 ? -1.176 16.275 9.179 1.00 89.12 527 ALA A CA 1
ATOM 3921 C C . ALA A 1 527 ? -0.739 15.161 8.213 1.00 89.12 527 ALA A C 1
ATOM 3923 O O . ALA A 1 527 ? 0.240 15.316 7.488 1.00 89.12 527 ALA A O 1
ATOM 3924 N N . ALA A 1 528 ? -1.504 14.066 8.146 1.00 83.81 528 ALA A N 1
ATOM 3925 C CA . ALA A 1 528 ? -1.286 12.987 7.188 1.00 83.81 528 ALA A CA 1
ATOM 3926 C C . ALA A 1 528 ? -1.341 13.469 5.728 1.00 83.81 528 ALA A C 1
ATOM 3928 O O . ALA A 1 528 ? -0.483 13.091 4.935 1.00 83.81 528 ALA A O 1
ATOM 3929 N N . GLY A 1 529 ? -2.301 14.335 5.388 1.00 87.25 529 GLY A N 1
ATOM 3930 C CA . GLY A 1 529 ? -2.402 14.951 4.063 1.00 87.25 529 GLY A CA 1
ATOM 3931 C C . GLY A 1 529 ? -1.178 15.790 3.709 1.00 87.25 529 GLY A C 1
ATOM 3932 O O . GLY A 1 529 ? -0.596 15.594 2.645 1.00 87.25 529 GLY A O 1
ATOM 3933 N N . ILE A 1 530 ? -0.729 16.655 4.625 1.00 91.19 530 ILE A N 1
ATOM 3934 C CA . ILE A 1 530 ? 0.465 17.494 4.426 1.00 91.19 530 ILE A CA 1
ATOM 3935 C C . ILE A 1 530 ? 1.712 16.632 4.216 1.00 91.19 530 ILE A C 1
ATOM 3937 O O . ILE A 1 530 ? 2.488 16.875 3.294 1.00 91.19 530 ILE A O 1
ATOM 3941 N N . LEU A 1 531 ? 1.898 15.597 5.036 1.00 86.19 531 LEU A N 1
ATOM 3942 C CA . LEU A 1 531 ? 3.033 14.683 4.911 1.00 86.19 531 LEU A CA 1
ATOM 3943 C C . LEU A 1 531 ? 2.985 13.871 3.613 1.00 86.19 531 LEU A C 1
ATOM 3945 O O . LEU A 1 531 ? 4.035 13.651 3.019 1.00 86.19 531 LEU A O 1
ATOM 3949 N N . SER A 1 532 ? 1.795 13.452 3.165 1.00 83.50 532 SER A N 1
ATOM 3950 C CA . SER A 1 532 ? 1.610 12.745 1.889 1.00 83.50 532 SER A CA 1
ATOM 3951 C C . SER A 1 532 ? 2.097 13.605 0.726 1.00 83.50 532 SER A C 1
ATOM 3953 O O . SER A 1 532 ? 2.934 13.173 -0.064 1.00 83.50 532 SER A O 1
ATOM 3955 N N . VAL A 1 533 ? 1.654 14.864 0.685 1.00 88.50 533 VAL A N 1
ATOM 3956 C CA . VAL A 1 533 ? 2.045 15.799 -0.372 1.00 88.50 533 VAL A CA 1
ATOM 3957 C C . VAL A 1 533 ? 3.518 16.193 -0.276 1.00 88.50 533 VAL A C 1
ATOM 3959 O O . VAL A 1 533 ? 4.200 16.281 -1.293 1.00 88.50 533 VAL A O 1
ATOM 3962 N N . THR A 1 534 ? 4.043 16.362 0.939 1.00 87.94 534 THR A N 1
ATOM 3963 C CA . THR A 1 534 ? 5.478 16.604 1.157 1.00 87.94 534 THR A CA 1
ATOM 3964 C C . THR A 1 534 ? 6.308 15.419 0.661 1.00 87.94 534 THR A C 1
ATOM 3966 O O . THR A 1 534 ? 7.306 15.611 -0.023 1.00 87.94 534 THR A O 1
ATOM 3969 N N . GLY A 1 535 ? 5.873 14.186 0.943 1.00 81.44 535 GLY A N 1
ATOM 3970 C CA . GLY A 1 535 ? 6.489 12.960 0.438 1.00 81.44 535 GLY A CA 1
ATOM 3971 C C . GLY A 1 535 ? 6.474 12.876 -1.089 1.00 81.44 535 GLY A C 1
ATOM 3972 O O . GLY A 1 535 ? 7.491 12.542 -1.692 1.00 81.44 535 GLY A O 1
ATOM 3973 N N . ALA A 1 536 ? 5.358 13.241 -1.724 1.00 80.12 536 ALA A N 1
ATOM 3974 C CA . ALA A 1 536 ? 5.274 13.332 -3.179 1.00 80.12 536 ALA A CA 1
ATOM 3975 C C . ALA A 1 536 ? 6.228 14.402 -3.734 1.00 80.12 536 ALA A C 1
ATOM 3977 O O . ALA A 1 536 ? 6.979 14.130 -4.665 1.00 80.12 536 ALA A O 1
ATOM 3978 N N . ALA A 1 537 ? 6.290 15.585 -3.122 1.00 83.62 537 ALA A N 1
ATOM 3979 C CA . ALA A 1 537 ? 7.216 16.632 -3.541 1.00 83.62 537 ALA A CA 1
ATOM 3980 C C . ALA A 1 537 ? 8.692 16.228 -3.370 1.00 83.62 537 ALA A C 1
ATOM 3982 O O . ALA A 1 537 ? 9.518 16.544 -4.222 1.00 83.62 537 ALA A O 1
ATOM 3983 N N . LEU A 1 538 ? 9.028 15.478 -2.317 1.00 81.25 538 LEU A N 1
ATOM 3984 C CA . LEU A 1 538 ? 10.362 14.896 -2.117 1.00 81.25 538 LEU A CA 1
ATOM 3985 C C . LEU A 1 538 ? 10.725 13.879 -3.202 1.00 81.25 538 LEU A C 1
ATOM 3987 O O . LEU A 1 538 ? 11.896 13.744 -3.562 1.00 81.25 538 LEU A O 1
ATOM 3991 N N . LEU A 1 539 ? 9.732 13.145 -3.708 1.00 72.31 539 LEU A N 1
ATOM 3992 C CA . LEU A 1 539 ? 9.910 12.221 -4.820 1.00 72.31 539 LEU A CA 1
ATOM 3993 C C . LEU A 1 539 ? 10.034 12.966 -6.157 1.00 72.31 539 LEU A C 1
ATOM 3995 O O . LEU A 1 539 ? 10.883 12.584 -6.953 1.00 72.31 539 LEU A O 1
ATOM 3999 N N . ALA A 1 540 ? 9.265 14.028 -6.388 1.00 73.75 540 ALA A N 1
ATOM 4000 C CA . ALA A 1 540 ? 9.327 14.818 -7.619 1.00 73.75 540 ALA A CA 1
ATOM 4001 C C . ALA A 1 540 ? 10.604 15.681 -7.718 1.00 73.75 540 ALA A C 1
ATOM 4003 O O . ALA A 1 540 ? 11.173 15.850 -8.794 1.00 73.75 540 ALA A O 1
ATOM 4004 N N . GLY A 1 541 ? 11.086 16.209 -6.590 1.00 72.25 541 GLY A N 1
ATOM 4005 C CA . GLY A 1 541 ? 12.201 17.158 -6.516 1.00 72.25 541 GLY A CA 1
ATOM 4006 C C . GLY A 1 541 ? 13.591 16.528 -6.617 1.00 72.25 541 GLY A C 1
ATOM 4007 O O . GLY A 1 541 ? 14.450 16.807 -5.785 1.00 72.25 541 GLY A O 1
ATOM 4008 N N . VAL A 1 542 ? 13.852 15.666 -7.605 1.00 65.31 542 VAL A N 1
ATOM 4009 C CA . VAL A 1 542 ? 15.155 14.975 -7.741 1.00 65.31 542 VAL A CA 1
ATOM 4010 C C . VAL A 1 542 ? 16.327 15.957 -7.872 1.00 65.31 542 VAL A C 1
ATOM 4012 O O . VAL A 1 542 ? 17.377 15.759 -7.260 1.00 65.31 542 VAL A O 1
ATOM 4015 N N . GLN A 1 543 ? 16.112 17.076 -8.565 1.00 64.44 543 GLN A N 1
ATOM 4016 C CA . GLN A 1 543 ? 17.106 18.145 -8.717 1.00 64.44 543 GLN A CA 1
ATOM 4017 C C . GLN A 1 543 ? 17.476 18.818 -7.381 1.00 64.44 543 GLN A C 1
ATOM 4019 O O . GLN A 1 543 ? 18.612 19.257 -7.199 1.00 64.44 543 GLN A O 1
ATOM 4024 N N . VAL A 1 544 ? 16.550 18.846 -6.414 1.00 65.88 544 VAL A N 1
ATOM 4025 C CA . VAL A 1 544 ? 16.790 19.393 -5.067 1.00 65.88 544 VAL A CA 1
ATOM 4026 C C . VAL A 1 544 ? 17.786 18.527 -4.305 1.00 65.88 544 VAL A C 1
ATOM 4028 O O . VAL A 1 544 ? 18.732 19.039 -3.706 1.00 65.88 544 VAL A O 1
ATOM 4031 N N . TRP A 1 545 ? 17.619 17.206 -4.385 1.00 67.81 545 TRP A N 1
ATOM 4032 C CA . TRP A 1 545 ? 18.544 16.248 -3.780 1.00 67.81 545 TRP A CA 1
ATOM 4033 C C . TRP A 1 545 ? 19.943 16.343 -4.382 1.00 67.81 545 TRP A C 1
ATOM 4035 O O . TRP A 1 545 ? 20.931 16.338 -3.648 1.00 67.81 545 TRP A O 1
ATOM 4045 N N . HIS A 1 546 ? 20.027 16.477 -5.707 1.00 60.22 546 HIS A N 1
ATOM 4046 C CA . HIS A 1 546 ? 21.305 16.593 -6.397 1.00 60.22 546 HIS A CA 1
ATOM 4047 C C . HIS A 1 546 ? 22.046 17.882 -6.013 1.00 60.22 546 HIS A C 1
ATOM 4049 O O . HIS A 1 546 ? 23.222 17.837 -5.645 1.00 60.22 546 HIS A O 1
ATOM 4055 N N . GLY A 1 547 ? 21.348 19.024 -6.034 1.00 60.06 547 GLY A N 1
ATOM 4056 C CA . GLY A 1 547 ? 21.925 20.330 -5.712 1.00 60.06 547 GLY A CA 1
ATOM 4057 C C . GLY A 1 547 ? 22.403 20.461 -4.263 1.00 60.06 547 GLY A C 1
ATOM 4058 O O . GLY A 1 547 ? 23.395 21.144 -4.016 1.00 60.06 547 GLY A O 1
ATOM 4059 N N . PHE A 1 548 ? 21.740 19.788 -3.316 1.00 62.72 548 PHE A N 1
ATOM 4060 C CA . PHE A 1 548 ? 22.109 19.833 -1.898 1.00 62.72 548 PHE A CA 1
ATOM 4061 C C . PHE A 1 548 ? 23.416 19.085 -1.589 1.00 62.72 548 PHE A C 1
ATOM 4063 O O . PHE A 1 548 ? 24.124 19.460 -0.658 1.00 62.72 548 PHE A O 1
ATOM 4070 N N . ILE A 1 549 ? 23.746 18.033 -2.349 1.00 60.44 549 ILE A N 1
ATOM 4071 C CA . ILE A 1 549 ? 24.784 17.071 -1.943 1.00 60.44 549 ILE A CA 1
ATOM 4072 C C . ILE A 1 549 ? 26.036 17.134 -2.819 1.00 60.44 549 ILE A C 1
ATOM 4074 O O . ILE A 1 549 ? 27.142 17.013 -2.300 1.00 60.44 549 ILE A O 1
ATOM 4078 N N . SER A 1 550 ? 25.899 17.334 -4.131 1.00 53.31 550 SER A N 1
ATOM 4079 C CA . SER A 1 550 ? 27.046 17.251 -5.051 1.00 53.31 550 SER A CA 1
ATOM 4080 C C . SER A 1 550 ? 27.820 18.568 -5.206 1.00 53.31 550 SER A C 1
ATOM 4082 O O . SER A 1 550 ? 28.919 18.569 -5.760 1.00 53.31 550 SER A O 1
ATOM 4084 N N . GLY A 1 551 ? 27.253 19.711 -4.787 1.00 52.75 551 GLY A N 1
ATOM 4085 C CA . GLY A 1 551 ? 27.818 21.056 -5.006 1.00 52.75 551 GLY A CA 1
ATOM 4086 C C . GLY A 1 551 ? 27.966 21.472 -6.486 1.00 52.75 551 GLY A C 1
ATOM 4087 O O . GLY A 1 551 ? 28.183 22.649 -6.796 1.00 52.75 551 GLY A O 1
ATOM 4088 N N . THR A 1 552 ? 27.784 20.534 -7.415 1.00 49.62 552 THR A N 1
ATOM 4089 C CA . THR A 1 552 ? 28.034 20.633 -8.853 1.00 49.62 552 THR A CA 1
ATOM 4090 C C . THR A 1 552 ? 26.740 20.374 -9.620 1.00 49.62 552 THR A C 1
ATOM 4092 O O . THR A 1 552 ? 25.880 19.607 -9.201 1.00 49.62 552 THR A O 1
ATOM 4095 N N . ILE A 1 553 ? 26.542 21.093 -10.725 1.00 43.25 553 ILE A N 1
ATOM 4096 C CA . ILE A 1 553 ? 25.387 20.882 -11.602 1.00 43.25 553 ILE A CA 1
ATOM 4097 C C . ILE A 1 553 ? 25.841 19.855 -12.631 1.00 43.25 553 ILE A C 1
ATOM 4099 O O . ILE A 1 553 ? 26.551 20.204 -13.567 1.00 43.25 553 ILE A O 1
ATOM 4103 N N . LEU A 1 554 ? 25.478 18.594 -12.434 1.00 45.75 554 LEU A N 1
ATOM 4104 C CA . LEU A 1 554 ? 25.468 17.634 -13.525 1.00 45.75 554 LEU A CA 1
ATOM 4105 C C . LEU A 1 554 ? 24.010 17.504 -13.956 1.00 45.75 554 LEU A C 1
ATOM 4107 O O . LEU A 1 554 ? 23.122 17.393 -13.109 1.00 45.75 554 LEU A O 1
ATOM 4111 N N . ASN A 1 555 ? 23.769 17.598 -15.261 1.00 45.03 555 ASN A N 1
ATOM 4112 C CA . ASN A 1 555 ? 22.452 17.475 -15.880 1.00 45.03 555 ASN A CA 1
ATOM 4113 C C . ASN A 1 555 ? 22.056 15.988 -15.899 1.00 45.03 555 ASN A C 1
ATOM 4115 O O . ASN A 1 555 ? 21.983 15.359 -16.947 1.00 45.03 555 ASN A O 1
ATOM 4119 N N . LEU A 1 556 ? 21.946 15.407 -14.708 1.00 44.66 556 LEU A N 1
ATOM 4120 C CA . LEU A 1 556 ? 21.718 13.988 -14.496 1.00 44.66 556 LEU A CA 1
ATOM 4121 C C . LEU A 1 556 ? 20.215 13.708 -14.413 1.00 44.66 556 LEU A C 1
ATOM 4123 O O . LEU A 1 556 ? 19.444 14.485 -13.835 1.00 44.66 556 LEU A O 1
ATOM 4127 N N . GLY A 1 557 ? 19.804 12.597 -15.016 1.00 47.62 557 GLY A N 1
ATOM 4128 C CA . GLY A 1 557 ? 18.438 12.099 -15.001 1.00 47.62 557 GLY A CA 1
ATOM 4129 C C . GLY A 1 557 ? 17.998 11.621 -13.614 1.00 47.62 557 GLY A C 1
ATOM 4130 O O . GLY A 1 557 ? 18.776 11.507 -12.668 1.00 47.62 557 GLY A O 1
ATOM 4131 N N . ILE A 1 558 ? 16.703 11.310 -13.483 1.00 43.84 558 ILE A N 1
ATOM 4132 C CA . ILE A 1 558 ? 16.065 10.862 -12.228 1.00 43.84 558 ILE A CA 1
ATOM 4133 C C . ILE A 1 558 ? 16.720 9.595 -11.628 1.00 43.84 558 ILE A C 1
ATOM 4135 O O . ILE A 1 558 ? 16.579 9.347 -10.426 1.00 43.84 558 ILE A O 1
ATOM 4139 N N . ASN A 1 559 ? 17.452 8.827 -12.439 1.00 43.53 559 ASN A N 1
ATOM 4140 C CA . ASN A 1 559 ? 18.017 7.520 -12.098 1.00 43.53 559 ASN A CA 1
ATOM 4141 C C . ASN A 1 559 ? 19.504 7.557 -11.711 1.00 43.53 559 ASN A C 1
ATOM 4143 O O . ASN A 1 559 ? 20.076 6.516 -11.408 1.00 43.53 559 ASN A O 1
ATOM 4147 N N . ASP A 1 560 ? 20.119 8.735 -11.675 1.00 49.28 560 ASP A N 1
ATOM 4148 C CA . ASP A 1 560 ? 21.581 8.874 -11.689 1.00 49.28 560 ASP A CA 1
ATOM 4149 C C . ASP A 1 560 ? 22.160 9.197 -10.298 1.00 49.28 560 ASP A C 1
ATOM 4151 O O . ASP A 1 560 ? 23.313 9.607 -10.142 1.00 49.28 560 ASP A O 1
ATOM 4155 N N . LEU A 1 561 ? 21.336 9.075 -9.254 1.00 51.62 561 LEU A N 1
ATOM 4156 C CA . LEU A 1 561 ? 21.754 9.311 -7.878 1.00 51.62 561 LEU A CA 1
ATOM 4157 C C . LEU A 1 561 ? 22.644 8.150 -7.395 1.00 51.62 561 LEU A C 1
ATOM 4159 O O . LEU A 1 561 ? 22.233 6.998 -7.515 1.00 51.62 561 LEU A O 1
ATOM 4163 N N . PRO A 1 562 ? 23.800 8.419 -6.757 1.00 60.47 562 PRO A N 1
ATOM 4164 C CA . PRO A 1 562 ? 24.580 7.396 -6.064 1.00 60.47 562 PRO A CA 1
ATOM 4165 C C . PRO A 1 562 ? 23.710 6.562 -5.110 1.00 60.47 562 PRO A C 1
ATOM 4167 O O . PRO A 1 562 ? 22.875 7.128 -4.399 1.00 60.47 562 PRO A O 1
ATOM 4170 N N . ASP A 1 563 ? 23.956 5.250 -5.016 1.00 56.94 563 ASP A N 1
ATOM 4171 C CA . ASP A 1 563 ? 23.170 4.292 -4.209 1.00 56.94 563 ASP A CA 1
ATOM 4172 C C . ASP A 1 563 ? 22.866 4.779 -2.780 1.00 56.94 563 ASP A C 1
ATOM 4174 O O . ASP A 1 563 ? 21.761 4.607 -2.258 1.00 56.94 563 ASP A O 1
ATOM 4178 N N . GLY A 1 564 ? 23.835 5.441 -2.136 1.00 56.88 564 GLY A N 1
ATOM 4179 C CA . GLY A 1 564 ? 23.670 6.002 -0.792 1.00 56.88 564 GLY A CA 1
ATOM 4180 C C . GLY A 1 564 ? 22.602 7.101 -0.704 1.00 56.88 564 GLY A C 1
ATOM 4181 O O . GLY A 1 564 ? 21.920 7.219 0.313 1.00 56.88 564 GLY A O 1
ATOM 4182 N N . LEU A 1 565 ? 22.405 7.880 -1.770 1.00 59.94 565 LEU A N 1
ATOM 4183 C CA . LEU A 1 565 ? 21.405 8.950 -1.836 1.00 59.94 565 LEU A CA 1
ATOM 4184 C C . LEU A 1 565 ? 20.011 8.420 -2.139 1.00 59.94 565 LEU A C 1
ATOM 4186 O O . LEU A 1 565 ? 19.042 8.885 -1.535 1.0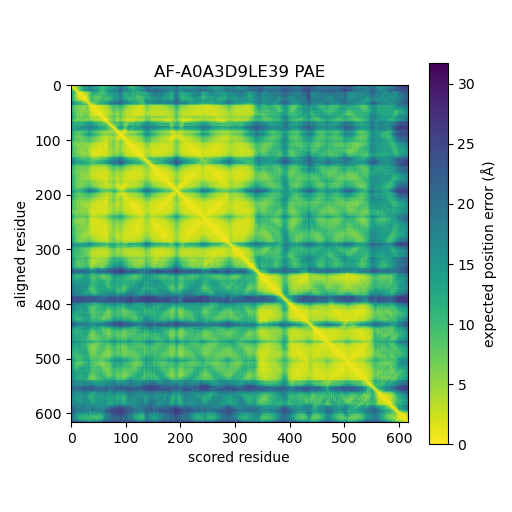0 59.94 565 LEU A O 1
ATOM 4190 N N . LEU A 1 566 ? 19.910 7.405 -2.999 1.00 57.06 566 LEU A N 1
ATOM 4191 C CA . LEU A 1 566 ? 18.669 6.653 -3.179 1.00 57.06 566 LEU A CA 1
ATOM 4192 C C . LEU A 1 566 ? 18.214 6.028 -1.859 1.00 57.06 566 LEU A C 1
ATOM 4194 O O . LEU A 1 566 ? 17.031 6.114 -1.525 1.00 57.06 566 LEU A O 1
ATOM 4198 N N . LEU A 1 567 ? 19.143 5.487 -1.062 1.00 57.34 567 LEU A N 1
ATOM 4199 C CA . LEU A 1 567 ? 18.839 4.954 0.264 1.00 57.34 567 LEU A CA 1
ATOM 4200 C C . LEU A 1 567 ? 18.335 6.044 1.223 1.00 57.34 567 LEU A C 1
ATOM 4202 O O . LEU A 1 567 ? 17.290 5.852 1.841 1.00 57.34 567 LEU A O 1
ATOM 4206 N N . ILE A 1 568 ? 19.019 7.191 1.336 1.00 63.53 568 ILE A N 1
ATOM 4207 C CA . ILE A 1 568 ? 18.592 8.294 2.221 1.00 63.53 568 ILE A CA 1
ATOM 4208 C C . ILE A 1 568 ? 17.210 8.813 1.818 1.00 63.53 568 ILE A C 1
ATOM 4210 O O . ILE A 1 568 ? 16.326 8.897 2.668 1.00 63.53 568 ILE A O 1
ATOM 4214 N N . ARG A 1 569 ? 16.990 9.095 0.528 1.00 61.47 569 ARG A N 1
ATOM 4215 C CA . ARG A 1 569 ? 15.695 9.555 0.000 1.00 61.47 569 ARG A CA 1
ATOM 4216 C C . ARG A 1 569 ? 14.581 8.564 0.332 1.00 61.47 569 ARG A C 1
ATOM 4218 O O . ARG A 1 569 ? 13.536 8.951 0.853 1.00 61.47 569 ARG A O 1
ATOM 4225 N N . THR A 1 570 ? 14.832 7.281 0.088 1.00 56.47 570 THR A N 1
ATOM 4226 C CA . THR A 1 570 ? 13.908 6.186 0.397 1.00 56.47 570 THR A CA 1
ATOM 4227 C C . THR A 1 570 ? 13.606 6.116 1.900 1.00 56.47 570 THR A C 1
ATOM 4229 O O . THR A 1 570 ? 12.441 6.070 2.296 1.00 56.47 570 THR A O 1
ATOM 4232 N N . LEU A 1 571 ? 14.627 6.200 2.759 1.00 58.81 571 LEU A N 1
ATOM 4233 C CA . LEU A 1 571 ? 14.469 6.228 4.217 1.00 58.81 571 LEU A CA 1
ATOM 4234 C C . LEU A 1 571 ? 13.669 7.448 4.697 1.00 58.81 571 LEU A C 1
ATOM 4236 O O . LEU A 1 571 ? 12.824 7.300 5.578 1.00 58.81 571 LEU A O 1
ATOM 4240 N N . THR A 1 572 ? 13.882 8.633 4.118 1.00 66.06 572 THR A N 1
ATOM 4241 C CA . THR A 1 572 ? 13.121 9.848 4.451 1.00 66.06 572 THR A CA 1
ATOM 4242 C C . THR A 1 572 ? 11.650 9.707 4.072 1.00 66.06 572 THR A C 1
ATOM 4244 O O . THR A 1 572 ? 10.781 9.982 4.900 1.00 66.06 572 THR A O 1
ATOM 4247 N N . VAL A 1 573 ? 11.345 9.225 2.863 1.00 60.66 573 VAL A N 1
ATOM 4248 C CA . VAL A 1 573 ? 9.958 8.982 2.428 1.00 60.66 573 VAL A CA 1
ATOM 4249 C C . VAL A 1 573 ? 9.280 7.952 3.335 1.00 60.66 573 VAL A C 1
ATOM 4251 O O . VAL A 1 573 ? 8.141 8.156 3.758 1.00 60.66 573 VAL A O 1
ATOM 4254 N N . PHE A 1 574 ? 9.987 6.889 3.728 1.00 56.44 574 PHE A N 1
ATOM 4255 C CA . PHE A 1 574 ? 9.451 5.912 4.677 1.00 56.44 574 PHE A CA 1
ATOM 4256 C C . PHE A 1 574 ? 9.261 6.470 6.083 1.00 56.44 574 PHE A C 1
ATOM 4258 O O . PHE A 1 574 ? 8.257 6.156 6.720 1.00 56.44 574 PHE A O 1
ATOM 4265 N N . ALA A 1 575 ? 10.170 7.314 6.570 1.00 62.59 575 ALA A N 1
ATOM 4266 C CA . ALA A 1 575 ? 10.006 7.987 7.853 1.00 62.59 575 ALA A CA 1
ATOM 4267 C C . ALA A 1 575 ? 8.756 8.882 7.849 1.00 62.59 575 ALA A C 1
ATOM 4269 O O . ALA A 1 575 ? 7.976 8.848 8.802 1.00 62.59 575 ALA A O 1
ATOM 4270 N N . LEU A 1 576 ? 8.509 9.608 6.752 1.00 62.22 576 LEU A N 1
ATOM 4271 C CA . LEU A 1 576 ? 7.295 10.407 6.573 1.00 62.22 576 LEU A CA 1
ATOM 4272 C C . LEU A 1 576 ? 6.042 9.535 6.528 1.00 62.22 576 LEU A C 1
ATOM 4274 O O . LEU A 1 576 ? 5.074 9.838 7.221 1.00 62.22 576 LEU A O 1
ATOM 4278 N N . PHE A 1 577 ? 6.063 8.421 5.792 1.00 57.38 577 PHE A N 1
ATOM 4279 C CA . PHE A 1 577 ? 4.942 7.480 5.761 1.00 57.38 577 PHE A CA 1
ATOM 4280 C C . PHE A 1 577 ? 4.675 6.854 7.138 1.00 57.38 577 PHE A C 1
ATOM 4282 O O . PHE A 1 577 ? 3.530 6.751 7.577 1.00 57.38 577 PHE A O 1
ATOM 4289 N N . GLY A 1 578 ? 5.730 6.505 7.874 1.00 56.03 578 GLY A N 1
ATOM 4290 C CA . GLY A 1 578 ? 5.631 6.068 9.262 1.00 56.03 578 GLY A CA 1
ATOM 4291 C C . GLY A 1 578 ? 4.988 7.133 10.152 1.00 56.03 578 GLY A C 1
ATOM 4292 O O . GLY A 1 578 ? 4.114 6.819 10.960 1.00 56.03 578 GLY A O 1
ATOM 4293 N N . LEU A 1 579 ? 5.345 8.403 9.956 1.00 62.78 579 LEU A N 1
ATOM 4294 C CA . LEU A 1 579 ? 4.765 9.525 10.688 1.00 62.78 579 LEU A CA 1
ATOM 4295 C C . LEU A 1 579 ? 3.293 9.762 10.310 1.00 62.78 579 LEU A C 1
ATOM 4297 O O . LEU A 1 579 ? 2.489 10.014 11.204 1.00 62.78 579 LEU A O 1
ATOM 4301 N N . ILE A 1 580 ? 2.907 9.579 9.040 1.00 60.16 580 ILE A N 1
ATOM 4302 C CA . ILE A 1 580 ? 1.504 9.569 8.580 1.00 60.16 580 ILE A CA 1
ATOM 4303 C C . ILE A 1 580 ? 0.707 8.501 9.330 1.00 60.16 580 ILE A C 1
ATOM 4305 O O . ILE A 1 580 ? -0.336 8.792 9.919 1.00 60.16 580 ILE A O 1
ATOM 4309 N N . VAL A 1 581 ? 1.210 7.265 9.341 1.00 57.25 581 VAL A N 1
ATOM 4310 C CA . VAL A 1 581 ? 0.550 6.141 10.013 1.00 57.25 581 VAL A CA 1
ATOM 4311 C C . VAL A 1 581 ? 0.459 6.394 11.516 1.00 57.25 581 VAL A C 1
ATOM 4313 O O . VAL A 1 581 ? -0.598 6.177 12.105 1.00 57.25 581 VAL A O 1
ATOM 4316 N N . ALA A 1 582 ? 1.521 6.910 12.136 1.00 58.56 582 ALA A N 1
ATOM 4317 C CA . ALA A 1 582 ? 1.503 7.297 13.540 1.00 58.56 582 ALA A CA 1
ATOM 4318 C C . ALA A 1 582 ? 0.446 8.379 13.807 1.00 58.56 582 ALA A C 1
ATOM 4320 O O . ALA A 1 582 ? -0.354 8.202 14.719 1.00 58.56 582 ALA A O 1
ATOM 4321 N N . CYS A 1 583 ? 0.370 9.439 12.992 1.00 62.06 583 CYS A N 1
ATOM 4322 C CA . CYS A 1 583 ? -0.650 10.496 13.086 1.00 62.06 583 CYS A CA 1
ATOM 4323 C C . CYS A 1 583 ? -2.066 9.926 13.058 1.00 62.06 583 CYS A C 1
ATOM 4325 O O . CYS A 1 583 ? -2.878 10.229 13.928 1.00 62.06 583 CYS A O 1
ATOM 4327 N N . VAL A 1 584 ? -2.342 9.061 12.085 1.00 59.38 584 VAL A N 1
ATOM 4328 C CA . VAL A 1 584 ? -3.656 8.454 11.863 1.00 59.38 584 VAL A CA 1
ATOM 4329 C C . VAL A 1 584 ? -4.055 7.471 12.968 1.00 59.38 584 VAL A C 1
ATOM 4331 O O . VAL A 1 584 ? -5.225 7.423 13.358 1.00 59.38 584 VAL A O 1
ATOM 4334 N N . ILE A 1 585 ? -3.114 6.637 13.419 1.00 52.69 585 ILE A N 1
ATOM 4335 C CA . ILE A 1 585 ? -3.392 5.498 14.305 1.00 52.69 585 ILE A CA 1
ATOM 4336 C C . ILE A 1 585 ? -3.251 5.870 15.780 1.00 52.69 585 ILE A C 1
ATOM 4338 O O . ILE A 1 585 ? -3.891 5.218 16.611 1.00 52.69 585 ILE A O 1
ATOM 4342 N N . ALA A 1 586 ? -2.449 6.887 16.118 1.00 54.16 586 ALA A N 1
ATOM 4343 C CA . ALA A 1 586 ? -2.200 7.272 17.499 1.00 54.16 586 ALA A CA 1
ATOM 4344 C C . ALA A 1 586 ? -3.532 7.441 18.243 1.00 54.16 586 ALA A C 1
ATOM 4346 O O . ALA A 1 586 ? -4.383 8.245 17.839 1.00 54.16 586 ALA A O 1
ATOM 4347 N N . PRO A 1 587 ? -3.759 6.659 19.311 1.00 50.03 587 PRO A N 1
ATOM 4348 C CA . PRO A 1 587 ? -4.973 6.803 20.082 1.00 50.03 587 PRO A CA 1
ATOM 4349 C C . PRO A 1 587 ? -5.027 8.217 20.648 1.00 50.03 587 PRO A C 1
ATOM 4351 O O . PRO A 1 587 ? -4.018 8.764 21.095 1.00 50.03 587 PRO A O 1
ATOM 4354 N N . ALA A 1 588 ? -6.224 8.808 20.649 1.00 51.47 588 ALA A N 1
ATOM 4355 C CA . ALA A 1 588 ? -6.453 9.983 21.470 1.00 51.47 588 ALA A CA 1
ATOM 4356 C C . ALA A 1 588 ? -6.023 9.614 22.901 1.00 51.47 588 ALA A C 1
ATOM 4358 O O . ALA A 1 588 ? -6.466 8.567 23.380 1.00 51.47 588 ALA A O 1
ATOM 4359 N N . PRO A 1 589 ? -5.142 10.396 23.552 1.00 51.31 589 PRO A N 1
ATOM 4360 C CA . PRO A 1 589 ? -4.716 10.088 24.907 1.00 51.31 589 PRO A CA 1
ATOM 4361 C C . PRO A 1 589 ? -5.963 9.944 25.775 1.00 51.31 589 PRO A C 1
ATOM 4363 O O . PRO A 1 589 ? -6.805 10.848 25.792 1.00 51.31 589 PRO A O 1
ATOM 4366 N N . ASP A 1 590 ? -6.106 8.787 26.426 1.00 47.31 590 ASP A N 1
ATOM 4367 C CA . ASP A 1 590 ? -7.212 8.536 27.345 1.00 47.31 590 ASP A CA 1
ATOM 4368 C C . ASP A 1 590 ? -7.231 9.671 28.366 1.00 47.31 590 ASP A C 1
ATOM 4370 O O . ASP A 1 590 ? -6.218 9.940 29.015 1.00 47.31 590 ASP A O 1
ATOM 4374 N N . VAL A 1 591 ? -8.367 10.365 28.482 1.00 49.88 591 VAL A N 1
ATOM 4375 C CA . VAL A 1 591 ? -8.543 11.432 29.469 1.00 49.88 591 VAL A CA 1
ATOM 4376 C C . VAL A 1 591 ? -8.340 10.793 30.848 1.00 49.88 591 VAL A C 1
ATOM 4378 O O . VAL A 1 591 ? -9.169 9.967 31.252 1.00 49.88 591 VAL A O 1
ATOM 4381 N N . PRO A 1 592 ? -7.252 11.119 31.573 1.00 44.34 592 PRO A N 1
ATOM 4382 C CA . PRO A 1 592 ? -6.988 10.555 32.885 1.00 44.34 592 PRO A CA 1
ATOM 4383 C C . PRO A 1 592 ? -7.987 11.187 33.855 1.00 44.34 592 PRO A C 1
ATOM 4385 O O . PRO A 1 592 ? -7.743 12.245 34.418 1.00 44.34 592 PRO A O 1
ATOM 4388 N N . GLY A 1 593 ? -9.168 10.585 33.965 1.00 46.12 593 GLY A N 1
ATOM 4389 C CA . GLY A 1 593 ? -10.273 11.157 34.731 1.00 46.12 593 GLY A CA 1
ATOM 4390 C C . GLY A 1 593 ? -11.603 10.444 34.532 1.00 46.12 593 GLY A C 1
ATOM 4391 O O . GLY A 1 593 ? -12.344 10.318 35.489 1.00 46.12 593 GLY A O 1
ATOM 4392 N N . ALA A 1 594 ? -11.856 9.844 33.362 1.00 45.97 594 ALA A N 1
ATOM 4393 C CA . ALA A 1 594 ? -13.098 9.102 33.097 1.00 45.97 594 ALA A CA 1
ATOM 4394 C C . ALA A 1 594 ? -13.144 7.701 33.747 1.00 45.97 594 ALA A C 1
ATOM 4396 O O . ALA A 1 594 ? -13.929 6.839 33.347 1.00 45.97 594 ALA A O 1
ATOM 4397 N N . ARG A 1 595 ? -12.316 7.447 34.770 1.00 46.88 595 ARG A N 1
ATOM 4398 C CA . ARG A 1 595 ? -12.759 6.507 35.793 1.00 46.88 595 ARG A CA 1
ATOM 4399 C C . ARG A 1 595 ? -13.846 7.270 36.515 1.00 46.88 595 ARG A C 1
ATOM 4401 O O . ARG A 1 595 ? -13.528 8.232 37.204 1.00 46.88 595 ARG A O 1
ATOM 4408 N N . LEU A 1 596 ? -15.082 6.804 36.382 1.00 48.03 596 LEU A N 1
ATOM 4409 C CA . LEU A 1 596 ? -16.043 6.912 37.464 1.00 48.03 596 LEU A CA 1
ATOM 4410 C C . LEU A 1 596 ? -15.282 6.442 38.715 1.00 48.03 596 LEU A C 1
ATOM 4412 O O . LEU A 1 596 ? -15.204 5.250 39.003 1.00 48.03 596 LEU A O 1
ATOM 4416 N N . ARG A 1 597 ? -14.610 7.358 39.430 1.00 49.03 597 ARG A N 1
ATOM 4417 C CA . ARG A 1 597 ? -14.535 7.214 40.871 1.00 49.03 597 ARG A CA 1
ATOM 4418 C C . ARG A 1 597 ? -16.013 7.063 41.196 1.00 49.03 597 ARG A C 1
ATOM 4420 O O . ARG A 1 597 ? -16.741 7.990 40.824 1.00 49.03 597 ARG A O 1
ATOM 4427 N N . PRO A 1 598 ? -16.463 5.900 41.716 1.00 52.22 598 PRO A N 1
ATOM 4428 C CA . PRO A 1 598 ? -17.839 5.788 42.171 1.00 52.22 598 PRO A CA 1
ATOM 4429 C C . PRO A 1 598 ? -18.092 7.065 42.939 1.00 52.22 598 PRO A C 1
ATOM 4431 O O . PRO A 1 598 ? -17.189 7.492 43.688 1.00 52.22 598 PRO A O 1
ATOM 4434 N N . ARG A 1 599 ? -19.180 7.746 42.555 1.00 57.25 599 ARG A N 1
ATOM 4435 C CA . ARG A 1 599 ? -19.481 9.110 42.997 1.00 57.25 599 ARG A CA 1
ATOM 4436 C C . ARG A 1 599 ? -19.127 9.168 44.473 1.00 57.25 599 ARG A C 1
ATOM 4438 O O . ARG A 1 599 ? -19.332 8.180 45.176 1.00 57.25 599 ARG A O 1
ATOM 4445 N N . GLN A 1 600 ? -18.513 10.244 44.943 1.00 65.44 600 GLN A N 1
ATOM 4446 C CA . GLN A 1 600 ? -18.190 10.311 46.367 1.00 65.44 600 GLN A CA 1
ATOM 4447 C C . GLN A 1 600 ? -19.440 9.977 47.208 1.00 65.44 600 GLN A C 1
ATOM 4449 O O . GLN A 1 600 ? -19.335 9.177 48.124 1.00 65.44 600 GLN A O 1
ATOM 4454 N N . ASP A 1 601 ? -20.607 10.368 46.692 1.00 65.00 601 ASP A N 1
ATOM 4455 C CA . ASP A 1 601 ? -21.968 9.985 47.074 1.00 65.00 601 ASP A CA 1
ATOM 4456 C C . ASP A 1 601 ? -22.277 8.469 47.034 1.00 65.00 601 ASP A C 1
ATOM 4458 O O . ASP A 1 601 ? -22.942 7.972 47.922 1.00 65.00 601 ASP A O 1
ATOM 4462 N N . GLU A 1 602 ? -21.807 7.689 46.053 1.00 76.12 602 GLU A N 1
ATOM 4463 C CA . GLU A 1 602 ? -21.938 6.217 46.035 1.00 76.12 602 GLU A CA 1
ATOM 4464 C C . GLU A 1 602 ? -20.991 5.543 47.034 1.00 76.12 602 GLU A C 1
ATOM 4466 O O . GLU A 1 602 ? -21.320 4.499 47.589 1.00 76.12 602 GLU A O 1
ATOM 4471 N N . ARG A 1 603 ? -19.805 6.118 47.277 1.00 79.75 603 ARG A N 1
ATOM 4472 C CA . ARG A 1 603 ? -18.909 5.643 48.345 1.00 79.75 603 ARG A CA 1
ATOM 4473 C C . ARG A 1 603 ? -19.438 6.012 49.723 1.00 79.75 603 ARG A C 1
ATOM 4475 O O . ARG A 1 603 ? -19.228 5.246 50.653 1.00 79.75 603 ARG A O 1
ATOM 4482 N N . GLU A 1 604 ? -20.075 7.167 49.853 1.00 85.12 604 GLU A N 1
ATOM 4483 C CA . GLU A 1 604 ? -20.749 7.612 51.069 1.00 85.12 604 GLU A CA 1
ATOM 4484 C C . GLU A 1 604 ? -22.010 6.783 51.301 1.00 85.12 604 GLU A C 1
ATOM 4486 O O . GLU A 1 604 ? -22.106 6.194 52.364 1.00 85.12 604 GLU A O 1
ATOM 4491 N N . ALA A 1 605 ? -22.851 6.556 50.290 1.00 83.19 605 ALA A N 1
ATOM 4492 C CA . ALA A 1 605 ? -24.014 5.672 50.380 1.00 83.19 605 ALA A CA 1
ATOM 4493 C C . ALA A 1 605 ? -23.630 4.210 50.658 1.00 83.19 605 ALA A C 1
ATOM 4495 O O . ALA A 1 605 ? -24.297 3.538 51.434 1.00 83.19 605 ALA A O 1
ATOM 4496 N N . ALA A 1 606 ? -22.539 3.701 50.073 1.00 85.38 606 ALA A N 1
ATOM 4497 C CA . ALA A 1 606 ? -22.036 2.367 50.404 1.00 85.38 606 ALA A CA 1
ATOM 4498 C C . ALA A 1 606 ? -21.494 2.302 51.840 1.00 85.38 606 ALA A C 1
ATOM 4500 O O . ALA A 1 606 ? -21.720 1.312 52.524 1.00 85.38 606 ALA A O 1
ATOM 4501 N N . ARG A 1 607 ? -20.818 3.356 52.319 1.00 90.06 607 ARG A N 1
ATOM 4502 C CA . ARG A 1 607 ? -20.361 3.457 53.716 1.00 90.06 607 ARG A CA 1
ATOM 4503 C C . ARG A 1 607 ? -21.515 3.651 54.697 1.00 90.06 607 ARG A C 1
ATOM 4505 O O . ARG A 1 607 ? -21.412 3.188 55.824 1.00 90.06 607 ARG A O 1
ATOM 4512 N N . GLU A 1 608 ? -22.576 4.342 54.300 1.00 91.81 608 GLU A N 1
ATOM 4513 C CA . GLU A 1 608 ? -23.805 4.497 55.079 1.00 91.81 608 GLU A CA 1
ATOM 4514 C C . GLU A 1 608 ? -24.561 3.172 55.140 1.00 91.81 608 GLU A C 1
ATOM 4516 O O . GLU A 1 608 ? -24.866 2.712 56.232 1.00 91.81 608 GLU A O 1
ATOM 4521 N N . ALA A 1 609 ? -24.722 2.474 54.014 1.00 89.69 609 ALA A N 1
ATOM 4522 C CA . ALA A 1 609 ? -25.302 1.132 53.985 1.00 89.69 609 ALA A CA 1
ATOM 4523 C C . ALA A 1 609 ? -24.483 0.117 54.809 1.00 89.69 609 ALA A C 1
ATOM 4525 O O . ALA A 1 609 ? -25.053 -0.746 55.471 1.00 89.69 609 ALA A O 1
ATOM 4526 N N . GLU A 1 610 ? -23.151 0.229 54.815 1.00 92.25 610 GLU A N 1
ATOM 4527 C CA . GLU A 1 610 ? -22.260 -0.603 55.637 1.00 92.25 610 GLU A CA 1
ATOM 4528 C C . GLU A 1 610 ? -22.310 -0.222 57.133 1.00 92.25 610 GLU A C 1
ATOM 4530 O O . GLU A 1 610 ? -22.070 -1.072 57.986 1.00 92.25 610 GLU A O 1
ATOM 4535 N N . ARG A 1 611 ? -22.673 1.026 57.473 1.00 92.19 611 ARG A N 1
ATOM 4536 C CA . ARG A 1 611 ? -22.940 1.468 58.859 1.00 92.19 611 ARG A CA 1
ATOM 4537 C C . ARG A 1 611 ? -24.326 1.068 59.362 1.00 92.19 611 ARG A C 1
ATOM 4539 O O . ARG A 1 611 ? -24.484 0.870 60.562 1.00 92.19 611 ARG A O 1
ATOM 4546 N N . GLU A 1 612 ? -25.313 0.988 58.476 1.00 90.19 612 GLU A N 1
ATOM 4547 C CA . GLU A 1 612 ? -26.694 0.614 58.807 1.00 90.19 612 GLU A CA 1
ATOM 4548 C C . GLU A 1 612 ? -26.931 -0.902 58.789 1.00 90.19 612 GLU A C 1
ATOM 4550 O O . GLU A 1 612 ? -27.955 -1.371 59.288 1.00 90.19 612 GLU A O 1
ATOM 4555 N N . ALA A 1 613 ? -25.992 -1.690 58.259 1.00 82.06 613 ALA A N 1
ATOM 4556 C CA . ALA A 1 613 ? -26.061 -3.142 58.322 1.00 82.06 613 ALA A CA 1
ATOM 4557 C C . ALA A 1 613 ? -25.981 -3.614 59.794 1.00 82.06 613 ALA A C 1
ATOM 4559 O O . ALA A 1 613 ? -24.985 -3.341 60.470 1.00 82.06 613 ALA A O 1
ATOM 4560 N N . PRO A 1 614 ? -27.006 -4.314 60.321 1.00 75.00 614 PRO A N 1
ATOM 4561 C CA . PRO A 1 614 ? -27.009 -4.772 61.703 1.00 75.00 614 PRO A CA 1
ATOM 4562 C C . PRO A 1 614 ? -25.856 -5.752 61.927 1.00 75.00 614 PRO A C 1
ATOM 4564 O O . PRO A 1 614 ? -25.697 -6.719 61.183 1.00 75.00 614 PRO A O 1
ATOM 4567 N N . VAL A 1 615 ? -25.059 -5.492 62.965 1.00 69.94 615 VAL A N 1
ATOM 4568 C CA . VAL A 1 615 ? -24.012 -6.401 63.441 1.00 69.94 615 VAL A CA 1
ATOM 4569 C C . VAL A 1 615 ? -24.709 -7.643 63.995 1.00 69.94 615 VAL A C 1
ATOM 4571 O O . VAL A 1 615 ? -25.194 -7.632 65.125 1.00 69.94 615 VAL A O 1
ATOM 4574 N N . SER A 1 616 ? -24.836 -8.667 63.155 1.00 66.81 616 SER A N 1
ATOM 4575 C CA . SER A 1 616 ? -25.342 -9.991 63.522 1.00 66.81 616 SER A CA 1
ATOM 4576 C C . SER A 1 616 ? -24.227 -10.888 64.026 1.00 66.81 616 SER A C 1
ATOM 4578 O O . SER A 1 616 ? -23.202 -10.954 63.303 1.00 66.81 616 SER A O 1
#

Mean predicted aligned error: 10.43 Å

Foldseek 3Di:
DQVVLLLCLLQLVLLLVLLVVLLVVCCVQVDDPPDDDPLVVLVLLLVSLLVSLLSSLDLPSLLCLWFPFPCVFCVPCVVVVNFDWDWDDDPQKIKTKTWTFDDFDDPVSLLSSLCRSLCSNLVSLLCSLVPADDDPDPDDPDDPDDDDLVVLDDVVLVVVLVVLLVLLLVLLVLLQQFAWFTKMKIWMWGQDPVGIDIDIDIQITTGHSNRSSVSLVVSSVSLVVSLVSSSVSLSPRDAHPLFDPVLSSLSSSVSSLSSSLSSSLSSLSSSLSSNSSNQSSVQSVVVVPDVDDFDPCNLVSLVVSLVSNLCSVPDDDPSVVVRCVVSVVVVCVVVDDPDDPPQCDALELNVLVVLLVVLQVVLCNVLVSLLSVLVSCLVVVVRRPPCCVPDPDPPPPPLCNLLSLLVSLLVSLVSSLVSLLVSLVCSLVTFAPDPDFDQQADADVVLVVLLVVLLVLLVVLLVLCCPFPPRPPSNSVSLNVQLVVLSVSLQVSLVSLNRRHHGPPYDSVSSRVRSNQSSLQSSLSSSLSSLSSSLSSLLVPQSSLCRVPVVDDDVDDSSPDRSVSSSVSSSVSSVSVSSSCCSNSRGRPDPPPPPCPVPVVNVVVVVVVVVPPDPD

Sequence (616 aa):
MGNAMGWAGSTGIGLAVGLGLLYVVLRGTAWSPGRGDPVRAVRTHAMIAALIALFASGTAGLAALATPEQFGVFGNGFSNGAFPVTTETDGETVRSIISAPLPPLPWYEALGIALSPVVAFVLVYAVAQYTWPRQTGAVRMARLSDRRASELLPRHLTGVTAVIMLAAAGLVALAWQTPAVRAREITETWRDEYGGSESSWFEPGSRGGGDIAPWLLLALVLAAVGFAIVLRIIARRPTLTGLHPRDDDLVRRIAVNRALRTVAVMMLGIGAAGFNAWANADAALARHTEDRYSTPFMPWLGLASLLVMLVLLFWRSPHVAELGSHTVQHREAYDAGPSPRSSRAPGTARAVLRLRLDGATLAWMVAAPIAALVGYFSWALPHTGTSVVGSAGPAWGSAWDTWSMVLWSALPCAAALVILGFTEFGVRRGHSPSWEPATTGKSSRWPVYALGLSMLLAAVWCVLCLTTKVQQTELATALAATTAAFALTALALARLALHRPPLGHATAEQDAAIRTGGANRLLAVGAAGILSVTGAALLAGVQVWHGFISGTILNLGINDLPDGLLLIRTLTVFALFGLIVACVIAPAPDVPGARLRPRQDEREAAREAEREAPVS

Organism: NCBI:txid169134

Solvent-accessible surface area (backbone atoms only — not comparable to full-atom values): 33192 Å² total; per-residue (Å²): 116,67,73,65,52,42,48,46,56,56,42,33,51,57,46,35,51,53,44,49,51,45,48,53,51,49,48,68,71,67,55,65,93,94,76,70,62,62,65,58,55,50,53,51,51,60,46,53,40,48,52,47,23,45,63,18,21,49,43,74,47,48,43,53,63,31,38,76,62,72,64,78,68,47,68,77,40,64,88,66,68,73,55,61,72,46,76,48,73,61,89,61,34,41,34,38,36,38,48,40,79,72,78,80,79,54,68,68,61,49,49,45,46,36,43,32,25,32,52,32,32,36,48,38,50,51,49,51,62,68,70,49,75,70,61,82,65,95,73,82,84,78,77,88,68,86,81,59,72,74,77,44,52,57,65,68,61,51,51,52,36,50,51,40,42,52,53,16,51,50,26,26,57,52,14,40,73,29,61,63,39,57,26,35,41,41,36,38,37,34,62,53,101,87,75,42,54,75,49,73,52,75,47,74,27,17,55,30,8,77,74,37,28,62,42,50,53,48,26,52,52,45,41,55,52,32,49,53,51,45,49,50,51,58,70,66,52,79,74,54,62,94,50,41,74,66,44,47,52,38,52,42,32,51,49,44,53,48,53,50,44,43,46,34,52,35,30,45,35,48,13,50,26,18,40,48,38,27,53,47,25,51,50,46,56,40,52,75,76,38,98,80,73,69,73,83,59,59,63,54,51,53,51,52,52,49,52,54,50,50,53,57,68,66,55,72,65,79,55,66,80,57,57,44,57,64,46,47,50,58,48,46,71,74,66,62,66,96,74,81,90,66,83,76,50,74,16,26,58,64,45,54,53,47,51,49,49,52,26,49,50,51,18,48,67,50,17,50,56,46,44,52,49,36,54,47,48,71,57,44,57,77,69,60,71,64,54,83,78,60,88,72,62,94,81,61,81,43,62,63,64,55,42,44,52,35,52,47,51,27,47,23,36,51,50,26,49,52,41,43,46,51,39,50,50,46,46,48,70,65,23,23,82,52,86,63,69,43,84,62,57,67,66,64,66,61,35,54,50,46,30,52,50,29,51,50,53,41,50,54,49,31,49,45,26,58,71,27,91,71,62,35,60,63,54,25,50,45,49,52,53,51,36,50,52,30,51,53,51,18,50,52,45,20,49,52,34,37,49,37,33,58,41,68,64,34,54,72,67,57,41,22,53,49,22,23,46,51,18,37,49,38,25,11,42,21,21,26,26,30,34,39,22,39,43,40,46,62,66,71,40,50,68,42,60,45,47,74,70,64,82,52,92,70,99,65,62,94,83,67,62,59,56,71,54,52,38,50,54,52,51,50,44,48,52,44,51,47,49,29,51,46,44,64,64,55,63,71,78,76,69,92,64,80,61,77,64,66,47,70,65,52,52,46,50,50,51,48,53,64,67,67,52,77,93,124

Radius of gyration: 28.96 Å; Cα contacts (8 Å, |Δi|>4): 770; chains: 1; bounding box: 69×59×108 Å

Secondary structure (DSSP, 8-state):
-HHHHHHHHHSSHHHHHHHHHHHHHHHHHH--TTSS-HHHHHHHHHHHHHHHHHHHT--GGGGGGTS--HHHHHTTTGGGT-S-EEEEEETTEEEEEEEEPPPPPPHHHHHHHHHHHHHHHHHHHHHHHHTSPP--SS----------HHHHS-HHHHHHHHHHHHHHHHHHHHHHTPPPB-EEEEEEEE--TTS-EEEEEEE--B--HHHHHHHHHHHHHHHHHHHHHHHHHHHHSPPPTTS-HHHHHHHHHHHHHHHHHHHHHHHHHHHHHHHHHHHHHHHHHHHTT-S----THHHHHHHHHHHHHHHHHHPPPGGGTTTTHHHHHHHHHHH-S---S-TT-TTSHHHHHHHHHHHHHHHHHHHHHHHHHHHHHHHHHHHS---SS-SS-TT---HHHHHHHHHHHHHHHHHHHHHHHHHHHHHHHHH----S--------HHHHHHHHHHHHHHHHHHHHHHHSSS--HHHHHHHHHHHHHHHHHHHHHHHHHHSPPPPTTS-HHHHHHHHHHHHHHHHHHHHHHHHHHHHHHHHH-HHHHHHHHSSS-----TT-S-HHHHHHHHHHHHHHHHHHHHHHHSPPPP-TT-S----HHHHHHHHHHHHHS---

pLDDT: mean 79.01, std 15.64, range [33.78, 98.12]